Protein AF-A0A117M1R6-F1 (afdb_monomer)

Sequence (610 aa):
MVEQTERTNPVLSKPSQGGELSDGLPPEESPRLQETSPVTAKEYILSSIWELLVASNRKIAPEIVFQMLKEKLRIIVAIDQGTSTTKMHSMQADGTFSDYPWRRAKSEIVTIDERQARIMTPEQLRENIEWIQEMIKVISTEPESGLVFPVVVLLTSYQHSLAVQVVSEEEEISSFALLCDPTLNPVLSDQMIDELRERGLSEPVVELLTTGKRSWLTKLVTFFRHNDDFRSSLDIPQEAEFYFSTVPGYIASVLSGGELGIIPDSESALPGCSEEDLHILCEYFGFSQDCVTIDKEQDCNGLQVEMIGDLQAELLAIQDFLERRGKSETIVVSTDSVGKIFVTGLNGKPTLSMGGFKQKENIDAYYSTTRYGAGGTCMFLKPVLIAASDCLELDVNEGTNFYNLVDRLCNGWLKELKQENPLPSTDFYFAPMENGDYLLLDTEGNKHELMQLVDSLVQAADKEKLEALLMAIINGSAFSFREMIQAIHEAKNADSGSNGSFPNEVAFYGGLLPHSNEGRGLLGWIIASLPHGTSILQLPFDTAVQAALYNSSINEVAKNDGVYLIKPIPRKPGRLSDMYQVWKEYQKSLIEEGMLVQTTTGGVTFPKSS

Foldseek 3Di:
DDDDDDDDDDDDDDDDDDDDDDDDDFDDFDDDDDDPPDPAVVNQLVVQLVVVVVVDPDDDDVVVVVVSSLQQAEKEKEWEAEPFKIWIKIAGLLRDIDGDTIDTQDWDWFAFPNFTWIKQALVSLVVVLVVVVVVQCVVQARVPPRHGHFYAYEYEYDAQKKKKWKQDPVRDITIMIGDFDLRQADPDDPVNLVVLVVLPQDVLLSCCNVVSPRHVSRNVLSCLVRVVRVCVRNVHDPRIAIAMEHSSRVSLCVVQVHDTREYEPLSVPSPDDDLSNQLSSCVSSVHHSRNHDYDHDPPGPRYHYHYHYLVRLVLVLVQVVCVLVVNQAAWEAEQAFWGWTWHGDPPPDPLPLLPQWDDDPPGRIITHGFRLHNNNLLVLVVVLCVLCVVLLVHPPDPPPDSLQVLQVLLVVQVVCLVVPHDAQDLQWAKAQFRVSRIFIAGPVGDTDDSVVVSNVCSVVSPNSVSSSSSVNSLLNSLLLSQLLQQLVSCSSCVVVPDPRDGDLEHEYEAQQHVPHPVSCRSVLVSQQQAAFRRHYWYRQHHGSSSSNVSVPSPDCSNVPPPDRPGDRDPHGYPSCPVVSVVSVVVVVVCVVVQQWDQDSSSGIHGPPDD

Nearest PDB structures (foldseek):
  3g25-assembly1_A  TM=5.437E-01  e=1.229E-12  Staphylococcus aureus subsp. aureus COL
  5azi-assembly1_A  TM=5.448E-01  e=2.956E-12  Trypanosoma brucei gambiense
  3ezw-assembly1_E  TM=5.798E-01  e=1.533E-11  Escherichia coli K-12
  3ezw-assembly2_F  TM=5.507E-01  e=1.451E-11  Escherichia coli K-12
  3gg4-assembly2_B  TM=5.549E-01  e=3.917E-08  Yersinia pseudotuberculosis

Radius of gyration: 27.72 Å; Cα contacts (8 Å, |Δi|>4): 986; chains: 1; bounding box: 70×96×72 Å

Solvent-accessible surface area (backbone atoms only — not comparable to full-atom values): 34280 Å² total; per-residue (Å²): 131,88,88,79,87,87,86,88,84,85,86,90,81,86,87,82,85,89,76,82,88,72,85,78,76,78,84,81,80,80,81,83,77,83,82,73,84,68,79,50,68,67,58,54,50,52,47,55,51,46,52,52,58,67,72,42,93,56,91,74,57,69,67,57,56,49,50,53,46,49,57,64,49,23,32,40,37,30,30,36,48,45,94,53,35,36,40,41,37,37,34,40,58,72,47,54,73,46,85,53,82,64,45,75,47,66,70,49,78,48,70,46,90,94,37,68,42,42,29,23,51,44,65,52,40,48,56,51,50,53,49,51,55,51,49,51,50,57,72,32,32,42,87,90,80,66,48,73,44,51,50,36,37,38,44,25,42,60,77,36,21,33,22,42,36,36,40,38,97,84,70,56,73,48,39,31,31,45,47,79,46,89,72,55,50,43,87,76,50,73,67,58,53,50,53,40,46,75,72,62,44,42,66,56,47,52,50,42,45,72,68,59,54,92,35,32,65,27,38,51,56,33,44,55,76,37,44,68,42,51,28,70,68,66,77,47,64,90,84,41,46,62,24,39,16,30,48,63,34,44,53,45,20,72,71,27,72,56,70,79,12,31,33,43,53,75,69,43,75,52,78,69,60,47,67,66,42,50,36,50,52,24,53,74,59,73,44,62,54,85,24,49,43,75,45,84,74,76,85,42,86,81,40,50,57,46,73,45,49,37,72,57,22,36,52,51,31,54,49,53,54,27,55,77,67,75,40,34,80,40,44,32,38,32,32,45,46,36,38,36,39,36,50,41,71,58,83,94,53,84,68,89,76,54,49,76,56,45,69,54,89,98,48,83,41,40,32,34,81,35,52,63,11,53,39,33,49,45,63,63,48,48,62,52,54,60,75,34,17,77,63,69,72,48,84,74,58,95,82,59,49,68,45,44,52,55,20,50,54,38,48,48,56,60,47,36,66,70,69,79,46,82,75,77,58,73,58,29,51,34,45,68,22,60,91,71,55,71,46,40,26,41,83,87,64,53,80,57,57,70,65,66,50,49,53,52,34,50,77,67,58,40,44,68,59,52,53,10,47,54,50,16,50,55,47,23,39,30,46,51,51,48,41,29,56,37,40,49,46,39,60,74,30,62,88,72,73,65,79,83,64,69,62,63,44,40,32,41,32,40,31,33,47,86,72,26,94,77,26,52,20,58,58,51,49,34,46,17,41,34,59,66,80,47,42,68,43,55,54,85,36,43,43,43,43,47,16,38,53,61,61,66,55,86,55,68,40,70,73,64,89,40,80,68,83,65,66,70,72,95,69,64,40,32,74,36,37,68,62,44,48,56,52,50,55,52,53,49,48,38,37,77,73,57,64,33,35,80,44,79,59,38,46,35,36,70,60,79,84,129

pLDDT: mean 71.38, std 17.77, range [22.36, 95.0]

Structure (mmCIF, N/CA/C/O backbone):
data_AF-A0A117M1R6-F1
#
_entry.id   AF-A0A117M1R6-F1
#
loop_
_atom_site.group_PDB
_atom_site.id
_atom_site.type_symbol
_atom_site.label_atom_id
_atom_site.label_alt_id
_atom_site.label_comp_id
_atom_site.label_asym_id
_atom_site.label_entity_id
_atom_site.label_seq_id
_atom_site.pdbx_PDB_ins_code
_atom_site.Cartn_x
_atom_site.Cartn_y
_atom_site.Cartn_z
_atom_site.occupancy
_atom_site.B_iso_or_equiv
_atom_site.auth_seq_id
_atom_site.auth_comp_id
_atom_site.auth_asym_id
_atom_site.auth_atom_id
_atom_site.pdbx_PDB_model_num
ATOM 1 N N . MET A 1 1 ? 38.045 -58.366 16.556 1.00 34.59 1 MET A N 1
ATOM 2 C CA . MET A 1 1 ? 38.061 -57.192 17.450 1.00 34.59 1 MET A CA 1
ATOM 3 C C . MET A 1 1 ? 36.642 -56.639 17.411 1.00 34.59 1 MET A C 1
ATOM 5 O O . MET A 1 1 ? 36.227 -56.279 16.323 1.00 34.59 1 MET A O 1
ATOM 9 N N . VAL A 1 2 ? 35.776 -56.859 18.407 1.00 26.22 2 VAL A N 1
ATOM 10 C CA . VAL A 1 2 ? 35.912 -56.561 19.857 1.00 26.22 2 VAL A CA 1
ATOM 11 C C .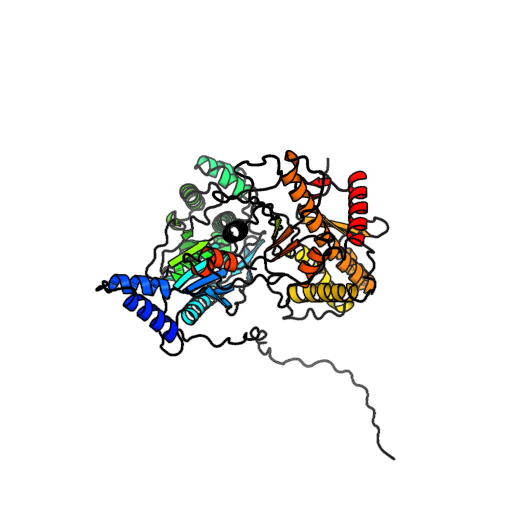 VAL A 1 2 ? 35.999 -55.049 20.057 1.00 26.22 2 VAL A C 1
ATOM 13 O O . VAL A 1 2 ? 36.955 -54.482 19.538 1.00 26.22 2 VAL A O 1
ATOM 16 N N . GLU A 1 3 ? 35.110 -54.339 20.760 1.00 25.03 3 GLU A N 1
ATOM 17 C CA . GLU A 1 3 ? 33.761 -54.569 21.359 1.00 25.03 3 GLU A CA 1
ATOM 18 C C . GLU A 1 3 ? 33.109 -53.148 21.479 1.00 25.03 3 GLU A C 1
ATOM 20 O O . GLU A 1 3 ? 33.806 -52.176 21.192 1.00 25.03 3 GLU A O 1
ATOM 25 N N . GLN A 1 4 ? 31.844 -52.848 21.818 1.00 24.56 4 GLN A N 1
ATOM 26 C CA . GLN A 1 4 ? 30.632 -53.524 22.343 1.00 24.56 4 GLN A CA 1
ATOM 27 C C . GLN A 1 4 ? 29.412 -52.656 21.858 1.00 24.56 4 GLN A C 1
ATOM 29 O O . GLN A 1 4 ? 29.597 -51.477 21.566 1.00 24.56 4 GLN A O 1
ATOM 34 N N . THR A 1 5 ? 28.224 -53.172 21.496 1.00 27.86 5 THR A N 1
ATOM 35 C CA . THR A 1 5 ? 26.963 -53.224 22.304 1.00 27.86 5 THR A CA 1
ATOM 36 C C . THR A 1 5 ? 26.838 -52.203 23.456 1.00 27.86 5 THR A C 1
ATOM 38 O O . THR A 1 5 ? 27.788 -51.985 24.182 1.00 27.86 5 THR A O 1
ATOM 41 N N . GLU A 1 6 ? 25.700 -51.536 23.683 1.00 24.89 6 GLU A N 1
ATOM 42 C CA . GLU A 1 6 ? 24.442 -52.146 24.158 1.00 24.89 6 GLU A CA 1
ATOM 43 C C . GLU A 1 6 ? 23.143 -51.445 23.697 1.00 24.89 6 GLU A C 1
ATOM 45 O O . GLU A 1 6 ? 23.137 -50.347 23.149 1.00 24.89 6 GLU A O 1
ATOM 50 N N . ARG A 1 7 ? 22.015 -52.136 23.926 1.00 27.94 7 ARG A N 1
ATOM 51 C CA . ARG A 1 7 ? 20.637 -51.663 23.719 1.00 27.94 7 ARG A CA 1
ATOM 52 C C . ARG A 1 7 ? 20.062 -51.128 25.032 1.00 27.94 7 ARG A C 1
ATOM 54 O O . ARG A 1 7 ? 20.207 -51.821 26.031 1.00 27.94 7 ARG A O 1
ATOM 61 N N . THR A 1 8 ? 19.190 -50.120 24.976 1.00 23.91 8 THR A N 1
ATOM 62 C CA . THR A 1 8 ? 17.991 -50.070 25.839 1.00 23.91 8 THR A CA 1
ATOM 63 C C . THR A 1 8 ? 16.848 -49.271 25.203 1.00 23.91 8 THR A C 1
ATOM 65 O O . THR A 1 8 ? 17.018 -48.174 24.694 1.00 23.91 8 THR A O 1
ATOM 68 N N . ASN A 1 9 ? 15.660 -49.863 25.282 1.00 26.77 9 ASN A N 1
ATOM 69 C CA . ASN A 1 9 ? 14.320 -49.274 25.207 1.00 26.77 9 ASN A CA 1
ATOM 70 C C . ASN A 1 9 ? 13.497 -50.069 26.248 1.00 26.77 9 ASN A C 1
ATOM 72 O O . ASN A 1 9 ? 13.870 -51.221 26.505 1.00 26.77 9 ASN A O 1
ATOM 76 N N . PRO A 1 10 ? 12.343 -49.601 26.759 1.00 40.50 10 PRO A N 1
ATOM 77 C CA . PRO A 1 10 ? 11.776 -48.242 26.809 1.00 40.50 10 PRO A CA 1
ATOM 78 C C . PRO A 1 10 ? 11.446 -47.826 28.273 1.00 40.50 10 PRO A C 1
ATOM 80 O O . PRO A 1 10 ? 11.640 -48.636 29.169 1.00 40.50 10 PRO A O 1
ATOM 83 N N . VAL A 1 11 ? 10.841 -46.652 28.525 1.00 22.36 11 VAL A N 1
ATOM 84 C CA . VAL A 1 11 ? 9.776 -46.451 29.554 1.00 22.36 11 VAL A CA 1
ATOM 85 C C . VAL A 1 11 ? 8.952 -45.197 29.209 1.00 22.36 11 VAL A C 1
ATOM 87 O O . VAL A 1 11 ? 9.498 -44.141 28.910 1.00 22.36 11 VAL A O 1
ATOM 90 N N . LEU A 1 12 ? 7.623 -45.318 29.299 1.00 26.94 12 LEU A N 1
ATOM 91 C CA . LEU A 1 12 ? 6.658 -44.213 29.317 1.00 26.94 12 LEU A CA 1
ATOM 92 C C . LEU A 1 12 ? 6.496 -43.661 30.743 1.00 26.94 12 LEU A C 1
ATOM 94 O O . LEU A 1 12 ? 6.098 -44.412 31.632 1.00 26.94 12 LEU A O 1
ATOM 98 N N . SER A 1 13 ? 6.665 -42.350 30.939 1.00 24.44 13 SER A N 1
ATOM 99 C CA . SER A 1 13 ? 6.119 -41.646 32.112 1.00 24.44 13 SER A CA 1
ATOM 100 C C . SER A 1 13 ? 5.901 -40.147 31.853 1.00 24.44 13 SER A C 1
ATOM 102 O O . SER A 1 13 ? 6.830 -39.348 31.932 1.00 24.44 13 SER A O 1
ATOM 104 N N . LYS A 1 14 ? 4.645 -39.762 31.591 1.00 23.73 14 LYS A N 1
ATOM 105 C CA . LYS A 1 14 ? 4.100 -38.431 31.935 1.00 23.73 14 LYS A CA 1
ATOM 106 C C . LYS A 1 14 ? 3.663 -38.447 33.418 1.00 23.73 14 LYS A C 1
ATOM 108 O O . LYS A 1 14 ? 3.398 -39.541 33.918 1.00 23.73 14 LYS A O 1
ATOM 113 N N . PRO A 1 15 ? 3.373 -37.301 34.063 1.00 32.75 15 PRO A N 1
ATOM 114 C CA . PRO A 1 15 ? 3.906 -35.946 33.872 1.00 32.75 15 PRO A CA 1
ATOM 115 C C . PRO A 1 15 ? 4.459 -35.352 35.193 1.00 32.75 15 PRO A C 1
ATOM 117 O O . PRO A 1 15 ? 4.119 -35.815 36.280 1.00 32.75 15 PRO A O 1
ATOM 120 N N . SER A 1 16 ? 5.205 -34.247 35.124 1.00 23.22 16 SER A N 1
ATOM 121 C CA . SER A 1 16 ? 5.417 -33.358 36.279 1.00 23.22 16 SER A CA 1
ATOM 122 C C . SER A 1 16 ? 5.255 -31.898 35.864 1.00 23.22 16 SER A C 1
ATOM 124 O O . SER A 1 16 ? 5.868 -31.453 34.898 1.00 23.22 16 SER A O 1
ATOM 126 N N . GLN A 1 17 ? 4.391 -31.182 36.583 1.00 25.25 17 GLN A N 1
ATOM 127 C CA . GLN A 1 17 ? 4.149 -29.745 36.432 1.00 25.25 17 GLN A CA 1
ATOM 128 C C . GLN A 1 17 ? 5.337 -28.919 36.949 1.00 25.25 17 GLN A C 1
ATOM 130 O O . GLN A 1 17 ? 6.113 -29.411 37.765 1.00 25.25 17 GLN A O 1
ATOM 135 N N . GLY A 1 18 ? 5.376 -27.635 36.579 1.00 27.98 18 GLY A N 1
ATOM 136 C CA . GLY A 1 18 ? 6.162 -26.616 37.280 1.00 27.98 18 GLY A CA 1
ATOM 137 C C . GLY A 1 18 ? 7.555 -26.386 36.700 1.00 27.98 18 GLY A C 1
ATOM 138 O O . GLY A 1 18 ? 8.536 -26.934 37.190 1.00 27.98 18 GLY A O 1
ATOM 139 N N . GLY A 1 19 ? 7.627 -25.527 35.687 1.00 22.47 19 GLY A N 1
ATOM 140 C CA . GLY A 1 19 ? 8.854 -24.923 35.173 1.00 22.47 19 GLY A CA 1
ATOM 141 C C . GLY A 1 19 ? 8.481 -23.568 34.584 1.00 22.47 19 GLY A C 1
ATOM 142 O O . GLY A 1 19 ? 7.539 -23.497 33.797 1.00 22.47 19 GLY A O 1
ATOM 143 N N . GLU A 1 20 ? 9.123 -22.507 35.060 1.00 24.73 20 GLU A N 1
ATOM 144 C CA . GLU A 1 20 ? 8.726 -21.120 34.806 1.00 24.73 20 GLU A CA 1
ATOM 145 C C . GLU A 1 20 ? 8.812 -20.743 33.320 1.00 24.73 20 GLU A C 1
ATOM 147 O O . GLU A 1 20 ? 9.686 -21.209 32.587 1.00 24.73 20 GLU A O 1
ATOM 152 N N . LEU A 1 21 ? 7.897 -19.869 32.892 1.00 24.58 21 LEU A N 1
ATOM 153 C CA . LEU A 1 21 ? 7.972 -19.179 31.607 1.00 24.58 21 LEU A CA 1
ATOM 154 C C . LEU A 1 21 ? 9.222 -18.290 31.616 1.00 24.58 21 LEU A C 1
ATOM 156 O O . LEU A 1 21 ? 9.218 -17.230 32.232 1.00 24.58 21 LEU A O 1
ATOM 160 N N . SER A 1 22 ? 10.294 -18.723 30.954 1.00 26.02 22 SER A N 1
ATOM 161 C CA . SER A 1 22 ? 11.406 -17.833 30.624 1.00 26.02 22 SER A CA 1
ATOM 162 C C . SER A 1 22 ? 11.013 -16.984 29.421 1.00 26.02 22 SER A C 1
ATOM 164 O O . SER A 1 22 ? 10.740 -17.548 28.358 1.00 26.02 22 SER A O 1
ATOM 166 N N . ASP A 1 23 ? 11.013 -15.661 29.581 1.00 26.50 23 ASP A N 1
ATOM 167 C CA . ASP A 1 23 ? 10.716 -14.707 28.512 1.00 26.50 23 ASP A CA 1
ATOM 168 C C . ASP A 1 23 ? 11.567 -14.982 27.264 1.00 26.50 23 ASP A C 1
ATOM 170 O O . ASP A 1 23 ? 12.789 -14.811 27.252 1.00 26.50 23 ASP A O 1
ATOM 174 N N . GLY A 1 24 ? 10.902 -15.434 26.200 1.00 23.11 24 GLY A N 1
ATOM 175 C CA . GLY A 1 24 ? 11.518 -15.635 24.898 1.00 23.11 24 GLY A CA 1
ATOM 176 C C . GLY A 1 24 ? 11.801 -14.287 24.248 1.00 23.11 24 GLY A C 1
ATOM 177 O O . GLY A 1 24 ? 10.885 -13.640 23.742 1.00 23.11 24 GLY A O 1
ATOM 178 N N . LEU A 1 25 ? 13.069 -13.872 24.249 1.00 24.19 25 LEU A N 1
ATOM 179 C CA . LEU A 1 25 ? 13.524 -12.724 23.467 1.00 24.19 25 LEU A CA 1
ATOM 180 C C . LEU A 1 25 ? 13.137 -12.918 21.985 1.00 24.19 25 LEU A C 1
ATOM 182 O O . LEU A 1 25 ? 13.377 -14.000 21.440 1.00 24.19 25 LEU A O 1
ATOM 186 N N . PRO A 1 26 ? 12.563 -11.902 21.310 1.00 27.72 26 PRO A N 1
ATOM 187 C CA . PRO A 1 26 ? 12.320 -11.972 19.873 1.00 27.72 26 PRO A CA 1
ATOM 188 C C . PRO A 1 26 ? 13.654 -12.050 19.101 1.00 27.72 26 PRO A C 1
ATOM 190 O O . PRO A 1 26 ? 14.679 -11.595 19.612 1.00 27.72 26 PRO A O 1
ATOM 193 N N . PRO A 1 27 ? 13.662 -12.620 17.881 1.00 31.84 27 PRO A N 1
ATOM 194 C CA . PRO A 1 27 ? 14.892 -12.867 17.129 1.00 31.84 27 PRO A CA 1
ATOM 195 C C . PRO A 1 27 ? 15.656 -11.580 16.782 1.00 31.84 27 PRO A C 1
ATOM 197 O O . PRO A 1 27 ? 15.056 -10.527 16.563 1.00 31.84 27 PRO A O 1
ATOM 200 N N . GLU A 1 28 ? 16.984 -11.707 16.724 1.00 34.94 28 GLU A N 1
ATOM 201 C CA . GLU A 1 28 ? 17.936 -10.605 16.545 1.00 34.94 28 GLU A CA 1
ATOM 202 C C . GLU A 1 28 ? 17.808 -9.847 15.208 1.00 34.94 28 GLU A C 1
ATOM 204 O O . GLU A 1 28 ? 17.216 -10.303 14.227 1.00 34.94 28 GLU A O 1
ATOM 209 N N . GLU A 1 29 ? 18.414 -8.659 15.213 1.00 34.72 29 GLU A N 1
ATOM 210 C CA . GLU A 1 29 ? 18.492 -7.672 14.137 1.00 34.72 29 GLU A CA 1
ATOM 211 C C . GLU A 1 29 ? 18.917 -8.247 12.770 1.00 34.72 29 GLU A C 1
ATOM 213 O O . GLU A 1 29 ? 19.701 -9.191 12.660 1.00 34.72 29 GLU A O 1
ATOM 218 N N . SER A 1 30 ? 18.454 -7.605 11.691 1.00 33.47 30 SER A N 1
ATOM 219 C CA . SER A 1 30 ? 18.924 -7.907 10.331 1.00 33.47 30 SER A CA 1
ATOM 220 C C . SER A 1 30 ? 20.437 -7.630 10.199 1.00 33.47 30 SER A C 1
ATOM 222 O O . SER A 1 30 ? 20.926 -6.678 10.814 1.00 33.47 30 SER A O 1
ATOM 224 N N . PRO A 1 31 ? 21.208 -8.395 9.397 1.00 29.62 31 PRO A N 1
ATOM 225 C CA . PRO A 1 31 ? 22.663 -8.264 9.369 1.00 29.62 31 PRO A CA 1
ATOM 226 C C . PRO A 1 31 ? 23.108 -6.878 8.893 1.00 29.62 31 PRO A C 1
ATOM 228 O O . PRO A 1 31 ? 22.664 -6.404 7.845 1.00 29.62 31 PRO A O 1
ATOM 231 N N . ARG A 1 32 ? 24.047 -6.260 9.622 1.00 29.98 32 ARG A N 1
ATOM 232 C CA . ARG A 1 32 ? 24.667 -4.984 9.231 1.00 29.98 32 ARG A CA 1
ATOM 233 C C . ARG A 1 32 ? 25.278 -5.086 7.829 1.00 29.98 32 ARG A C 1
ATOM 235 O O . ARG A 1 32 ? 26.110 -5.958 7.571 1.00 29.98 32 ARG A O 1
ATOM 242 N N . LEU A 1 33 ? 24.886 -4.175 6.939 1.00 31.69 33 LEU A N 1
ATOM 243 C CA . LEU A 1 33 ? 25.504 -4.026 5.622 1.00 31.69 33 LEU A CA 1
ATOM 244 C C . LEU A 1 33 ? 26.927 -3.461 5.744 1.00 31.69 33 LEU A C 1
ATOM 246 O O . LEU A 1 33 ? 27.265 -2.769 6.701 1.00 31.69 33 LEU A O 1
ATOM 250 N N . GLN A 1 34 ? 27.778 -3.811 4.779 1.00 30.34 34 GLN A N 1
ATOM 251 C CA . GLN A 1 34 ? 29.203 -3.479 4.800 1.00 30.34 34 GLN A CA 1
ATOM 252 C C . GLN A 1 34 ? 29.446 -1.976 4.635 1.00 30.34 34 GLN A C 1
ATOM 254 O O . GLN A 1 34 ? 28.975 -1.370 3.675 1.00 30.34 34 GLN A O 1
ATOM 259 N N . GLU A 1 35 ? 30.267 -1.411 5.519 1.00 28.72 35 GLU A N 1
ATOM 260 C CA . GLU A 1 35 ? 30.780 -0.046 5.403 1.00 28.72 35 GLU A CA 1
ATOM 261 C C . GLU A 1 35 ? 31.613 0.116 4.120 1.00 28.72 35 GLU A C 1
ATOM 263 O O . GLU A 1 35 ? 32.751 -0.351 4.017 1.00 28.72 35 GLU A O 1
ATOM 268 N N . THR A 1 36 ? 31.082 0.839 3.135 1.00 33.12 36 THR A N 1
ATOM 269 C CA . THR A 1 36 ? 31.932 1.517 2.154 1.00 33.12 36 THR A CA 1
ATOM 270 C C . THR A 1 36 ? 32.556 2.720 2.847 1.00 33.12 36 THR A C 1
ATOM 272 O O . THR A 1 36 ? 31.844 3.679 3.132 1.00 33.12 36 THR A O 1
ATOM 275 N N . SER A 1 37 ? 33.863 2.654 3.129 1.00 30.12 37 SER A N 1
ATOM 276 C CA . SER A 1 37 ? 34.622 3.699 3.834 1.00 30.12 37 SER A CA 1
ATOM 277 C C . SER A 1 37 ? 34.276 5.099 3.301 1.00 30.12 37 SER A C 1
ATOM 279 O O . SER A 1 37 ? 34.658 5.411 2.168 1.00 30.12 37 SER A O 1
ATOM 281 N N . PRO A 1 38 ? 33.565 5.941 4.072 1.00 38.50 38 PRO A N 1
ATOM 282 C CA . PRO A 1 38 ? 33.152 7.248 3.593 1.00 38.50 38 PRO A CA 1
ATOM 283 C C . PRO A 1 38 ? 34.344 8.210 3.596 1.00 38.50 38 PRO A C 1
ATOM 285 O O . PRO A 1 38 ? 35.268 8.082 4.402 1.00 38.50 38 PRO A O 1
ATOM 288 N N . VAL A 1 39 ? 34.290 9.223 2.728 1.00 43.59 39 VAL A N 1
ATOM 289 C CA . VAL A 1 39 ? 34.967 10.495 3.018 1.00 43.59 39 VAL A CA 1
ATOM 290 C C . VAL A 1 39 ? 34.354 10.998 4.320 1.00 43.59 39 VAL A C 1
ATOM 292 O O . VAL A 1 39 ? 33.128 11.055 4.422 1.00 43.59 39 VAL A O 1
ATOM 295 N N . THR A 1 40 ? 35.161 11.303 5.336 1.00 51.06 40 THR A N 1
ATOM 296 C CA . THR A 1 40 ? 34.588 11.661 6.642 1.00 51.06 40 THR A CA 1
ATOM 297 C C . THR A 1 40 ? 33.718 12.909 6.495 1.00 51.06 40 THR A C 1
ATOM 299 O O . THR A 1 40 ? 34.060 13.819 5.736 1.00 51.06 40 THR A O 1
ATOM 302 N N . ALA A 1 41 ? 32.602 13.001 7.228 1.00 47.22 41 ALA A N 1
ATOM 303 C CA . ALA A 1 41 ? 31.712 14.164 7.124 1.00 47.22 41 ALA A CA 1
ATOM 304 C C . ALA A 1 41 ? 32.481 15.483 7.354 1.00 47.22 41 ALA A C 1
ATOM 306 O O . ALA A 1 41 ? 32.246 16.485 6.688 1.00 47.22 41 ALA A O 1
ATOM 307 N N . LYS A 1 42 ? 33.503 15.441 8.215 1.00 46.19 42 LYS A N 1
ATOM 308 C CA . LYS A 1 42 ? 34.497 16.498 8.435 1.00 46.19 42 LYS A CA 1
ATOM 309 C C . LYS A 1 42 ? 35.253 16.925 7.169 1.00 46.19 42 LYS A C 1
ATOM 311 O O . LYS A 1 42 ? 35.416 18.122 6.949 1.00 46.19 42 LYS A O 1
ATOM 316 N N . GLU A 1 43 ? 35.714 15.990 6.344 1.00 49.69 43 GLU A N 1
ATOM 317 C CA . GLU A 1 43 ? 36.372 16.281 5.063 1.00 49.69 43 GLU A CA 1
ATOM 318 C C . GLU A 1 43 ? 35.389 16.860 4.037 1.00 49.69 43 GLU A C 1
ATOM 320 O O . GLU A 1 43 ? 35.761 17.797 3.334 1.00 49.69 43 GLU A O 1
ATOM 325 N N . TYR A 1 44 ? 34.135 16.392 4.009 1.00 54.41 44 TYR A N 1
ATOM 326 C CA . TYR A 1 44 ? 33.077 16.947 3.148 1.00 54.41 44 TYR A CA 1
ATOM 327 C C . TYR A 1 44 ? 3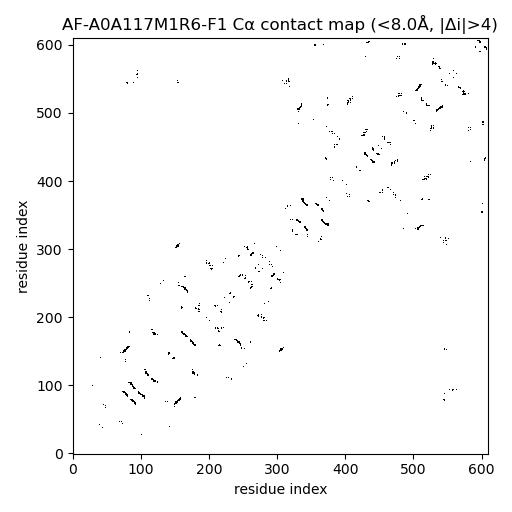2.642 18.368 3.564 1.00 54.41 44 TYR A C 1
ATOM 329 O O . TYR A 1 44 ? 32.451 19.250 2.722 1.00 54.41 44 TYR A O 1
ATOM 337 N N . ILE A 1 45 ? 32.541 18.632 4.872 1.00 54.91 45 ILE A N 1
ATOM 338 C CA . ILE A 1 45 ? 32.314 19.974 5.430 1.00 54.91 45 ILE A CA 1
ATOM 339 C C . ILE A 1 45 ? 33.475 20.897 5.049 1.00 54.91 45 ILE A C 1
ATOM 341 O O . ILE A 1 45 ? 33.256 21.999 4.546 1.00 54.91 45 ILE A O 1
ATOM 345 N N . LEU A 1 46 ? 34.718 20.457 5.271 1.00 53.56 46 LEU A N 1
ATOM 346 C CA . LEU A 1 46 ? 35.907 21.263 4.997 1.00 53.56 46 LEU A CA 1
ATOM 347 C C . LEU A 1 46 ? 36.092 21.533 3.500 1.00 53.56 46 LEU A C 1
ATOM 349 O O . LEU A 1 46 ? 36.435 22.662 3.152 1.00 53.56 46 LEU A O 1
ATOM 353 N N . SER A 1 47 ? 35.822 20.566 2.617 1.00 57.94 47 SER A N 1
ATOM 354 C CA . SER A 1 47 ? 35.843 20.790 1.168 1.00 57.94 47 SER A CA 1
ATOM 355 C C . SER A 1 47 ? 34.717 21.728 0.727 1.00 57.94 47 SER A C 1
ATOM 357 O O . SER A 1 47 ? 34.994 22.678 0.002 1.00 57.94 47 SER A O 1
ATOM 359 N N . SER A 1 48 ? 33.493 21.569 1.239 1.00 56.50 48 SER A N 1
ATOM 360 C CA . SER A 1 48 ? 32.368 22.468 0.935 1.00 56.50 48 SER A CA 1
ATOM 361 C C . SER A 1 48 ? 32.617 23.913 1.384 1.00 56.50 48 SER A C 1
ATOM 363 O O . SER A 1 48 ? 32.333 24.849 0.633 1.00 56.50 48 SER A O 1
ATOM 365 N N . ILE A 1 49 ? 33.186 24.113 2.580 1.00 59.12 49 ILE A N 1
ATOM 366 C CA . ILE A 1 49 ? 33.624 25.432 3.070 1.00 59.12 49 ILE A CA 1
ATOM 367 C C . ILE A 1 49 ? 34.752 25.981 2.186 1.00 59.12 49 ILE A C 1
ATOM 369 O O . ILE A 1 49 ? 34.739 27.158 1.827 1.00 59.12 49 ILE A O 1
ATOM 373 N N . TRP A 1 50 ? 35.727 25.146 1.821 1.00 56.44 50 TRP A N 1
ATOM 374 C CA . TRP A 1 50 ? 36.866 25.550 0.999 1.00 56.44 50 TRP A CA 1
ATOM 375 C C . TRP A 1 50 ? 36.449 25.962 -0.417 1.00 56.44 50 TRP A C 1
ATOM 377 O O . TRP A 1 50 ? 36.862 27.021 -0.883 1.00 56.44 50 TRP A O 1
ATOM 387 N N . GLU A 1 51 ? 35.580 25.195 -1.075 1.00 61.53 51 GLU A N 1
ATOM 388 C CA . GLU A 1 51 ? 34.985 25.537 -2.372 1.00 61.53 51 GLU A CA 1
ATOM 389 C C . GLU A 1 51 ? 34.254 26.880 -2.329 1.00 61.53 51 GLU A C 1
ATOM 391 O O . GLU A 1 51 ? 34.457 27.712 -3.212 1.00 61.53 51 GLU A O 1
ATOM 396 N N . LEU A 1 52 ? 33.454 27.122 -1.283 1.00 57.91 52 LEU A N 1
ATOM 397 C CA . LEU A 1 52 ? 32.753 28.392 -1.087 1.00 57.91 52 LEU A CA 1
ATOM 398 C C . LEU A 1 52 ? 33.731 29.565 -0.949 1.00 57.91 52 LEU A C 1
ATOM 400 O O . LEU A 1 52 ? 33.583 30.572 -1.644 1.00 57.91 52 LEU A O 1
ATOM 404 N N . LEU A 1 53 ? 34.760 29.416 -0.110 1.00 55.38 53 LEU A N 1
ATOM 405 C CA . LEU A 1 53 ? 35.790 30.438 0.101 1.00 55.38 53 LEU A CA 1
ATOM 406 C C . LEU A 1 53 ? 36.632 30.699 -1.160 1.00 55.38 53 LEU A C 1
ATOM 408 O O . LEU A 1 53 ? 36.995 31.848 -1.416 1.00 55.38 53 LEU A O 1
ATOM 412 N N . VAL A 1 54 ? 36.923 29.667 -1.961 1.00 56.31 54 VAL A N 1
ATOM 413 C CA . VAL A 1 54 ? 37.665 29.783 -3.230 1.00 56.31 54 VAL A CA 1
ATOM 414 C C . VAL A 1 54 ? 36.805 30.400 -4.338 1.00 56.31 54 VAL A C 1
ATOM 416 O O . VAL A 1 54 ? 37.305 31.220 -5.110 1.00 56.31 54 VAL A O 1
ATOM 419 N N . ALA A 1 55 ? 35.514 30.063 -4.414 1.00 55.38 55 ALA A N 1
ATOM 420 C CA . ALA A 1 55 ? 34.586 30.658 -5.376 1.00 55.38 55 ALA A CA 1
ATOM 421 C C . ALA A 1 55 ? 34.323 32.147 -5.078 1.00 55.38 55 ALA A C 1
ATOM 423 O O . ALA A 1 55 ? 34.152 32.957 -5.997 1.00 55.38 55 ALA A O 1
ATOM 424 N N . SER A 1 56 ? 34.329 32.544 -3.802 1.00 49.41 56 SER A N 1
ATOM 425 C CA . SER A 1 56 ? 34.071 33.922 -3.394 1.00 49.41 56 SER A CA 1
ATOM 426 C C . SER A 1 56 ? 35.330 34.792 -3.339 1.00 49.41 56 SER A C 1
ATOM 428 O O . SER A 1 56 ? 35.938 34.993 -2.291 1.00 49.41 56 SER A O 1
ATOM 430 N N . ASN A 1 57 ? 35.637 35.476 -4.442 1.00 49.34 57 ASN A N 1
ATOM 431 C CA . ASN A 1 57 ? 36.618 36.578 -4.473 1.00 49.34 57 ASN A CA 1
ATOM 432 C C . ASN A 1 57 ? 36.163 37.854 -3.701 1.00 49.34 57 ASN A C 1
ATOM 434 O O . ASN A 1 57 ? 36.583 38.972 -4.012 1.00 49.34 57 ASN A O 1
ATOM 438 N N . ARG A 1 58 ? 35.255 37.728 -2.720 1.00 53.41 58 ARG A N 1
ATOM 439 C CA . ARG A 1 58 ? 34.672 38.815 -1.912 1.00 53.41 58 ARG A CA 1
ATOM 440 C C . ARG A 1 58 ? 34.307 38.318 -0.512 1.00 53.41 58 ARG A C 1
ATOM 442 O O . ARG A 1 58 ? 34.046 37.140 -0.320 1.00 53.41 58 ARG A O 1
ATOM 449 N N . LYS A 1 59 ? 34.206 39.248 0.445 1.00 57.25 59 LYS A N 1
ATOM 450 C CA . LYS A 1 59 ? 33.611 38.988 1.765 1.00 57.25 59 LYS A CA 1
ATOM 451 C C . LYS A 1 59 ? 32.139 38.579 1.600 1.00 57.25 59 LYS A C 1
ATOM 453 O O . LYS A 1 59 ? 31.308 39.453 1.357 1.00 57.25 59 LYS A O 1
ATOM 458 N N . ILE A 1 60 ? 31.828 37.289 1.729 1.00 60.78 60 ILE A N 1
ATOM 459 C CA . ILE A 1 60 ? 30.449 36.831 1.949 1.00 60.78 60 ILE A CA 1
ATOM 460 C C . ILE A 1 60 ? 30.046 37.210 3.386 1.00 60.78 60 ILE A C 1
ATOM 462 O O . ILE A 1 60 ? 30.880 37.188 4.293 1.00 60.78 60 ILE A O 1
ATOM 466 N N . ALA A 1 61 ? 28.782 37.580 3.591 1.00 60.44 61 ALA A N 1
ATOM 467 C CA . ALA A 1 61 ? 28.204 37.740 4.922 1.00 60.44 61 ALA A CA 1
ATOM 468 C C . ALA A 1 61 ? 28.118 36.366 5.636 1.00 60.44 61 ALA A C 1
ATOM 470 O O . ALA A 1 61 ? 27.695 35.398 4.992 1.00 60.44 61 ALA A O 1
ATOM 471 N N . PRO A 1 62 ? 28.511 36.233 6.920 1.00 56.34 62 PRO A N 1
ATOM 472 C CA . PRO A 1 62 ? 28.485 34.953 7.639 1.00 56.34 62 PRO A CA 1
ATOM 473 C C . PRO A 1 62 ? 27.140 34.221 7.575 1.00 56.34 62 PRO A C 1
ATOM 475 O O . PRO A 1 62 ? 27.112 32.997 7.519 1.00 56.34 62 PRO A O 1
ATOM 478 N N . GLU A 1 63 ? 26.039 34.965 7.517 1.00 52.03 63 GLU A N 1
ATOM 479 C CA . GLU A 1 63 ? 24.664 34.472 7.468 1.00 52.03 63 GLU A CA 1
ATOM 480 C C . GLU A 1 63 ? 24.376 33.704 6.167 1.00 52.03 63 GLU A C 1
ATOM 482 O O . GLU A 1 63 ? 23.739 32.655 6.199 1.00 52.03 63 GLU A O 1
ATOM 487 N N . ILE A 1 64 ? 24.918 34.171 5.034 1.00 59.19 64 ILE A N 1
ATOM 488 C CA . ILE A 1 64 ? 24.801 33.488 3.734 1.00 59.19 64 ILE A CA 1
ATOM 489 C C . ILE A 1 64 ? 25.645 32.211 3.743 1.00 59.19 64 ILE A C 1
ATOM 491 O O . ILE A 1 64 ? 25.180 31.165 3.303 1.00 59.19 64 ILE A O 1
ATOM 495 N N . VAL A 1 65 ? 26.868 32.263 4.288 1.00 58.28 65 VAL A N 1
ATOM 496 C CA . VAL A 1 65 ? 27.705 31.058 4.441 1.00 58.28 65 VAL A CA 1
ATOM 497 C C . VAL A 1 65 ? 27.002 30.036 5.339 1.00 58.28 65 VAL A C 1
ATOM 499 O O . VAL A 1 65 ? 26.999 28.851 5.026 1.00 58.28 65 VAL A O 1
ATOM 502 N N . PHE A 1 66 ? 26.357 30.487 6.416 1.00 60.25 66 PHE A N 1
ATOM 503 C CA . PHE A 1 66 ? 25.612 29.625 7.327 1.00 60.25 66 PHE A CA 1
ATOM 504 C C . PHE A 1 66 ? 24.366 29.010 6.671 1.00 60.25 66 PHE A C 1
ATOM 506 O O . PHE A 1 66 ? 24.151 27.812 6.830 1.00 60.25 66 PHE A O 1
ATOM 513 N N . GLN A 1 67 ? 23.594 29.765 5.878 1.00 61.59 67 GLN A N 1
ATOM 514 C CA . GLN A 1 67 ? 22.496 29.207 5.073 1.00 61.59 67 GLN A CA 1
ATOM 515 C C . GLN A 1 67 ? 22.997 28.170 4.059 1.00 61.59 67 GLN A C 1
ATOM 517 O O . GLN A 1 67 ? 22.491 27.052 4.036 1.00 61.59 67 GLN A O 1
ATOM 522 N N . MET A 1 68 ? 24.041 28.488 3.287 1.00 62.53 68 MET A N 1
ATOM 523 C CA . MET A 1 68 ? 24.592 27.560 2.291 1.00 62.53 68 MET A CA 1
ATOM 524 C C . MET A 1 68 ? 25.178 26.293 2.927 1.00 62.53 68 MET A C 1
ATOM 526 O O . MET A 1 68 ? 25.076 25.218 2.343 1.00 62.53 68 MET A O 1
ATOM 530 N N . LEU A 1 69 ? 25.762 26.384 4.128 1.00 64.06 69 LEU A N 1
ATOM 531 C CA . LEU A 1 69 ? 26.179 25.208 4.896 1.00 64.06 69 LEU A CA 1
ATOM 532 C C . LEU A 1 69 ? 24.982 24.443 5.468 1.00 64.06 69 LEU A C 1
ATOM 534 O O . LEU A 1 69 ? 25.002 23.217 5.436 1.00 64.06 69 LEU A O 1
ATOM 538 N N . LYS A 1 70 ? 23.924 25.125 5.927 1.00 64.19 70 LYS A N 1
ATOM 539 C CA . LYS A 1 70 ? 22.681 24.474 6.371 1.00 64.19 70 LYS A CA 1
ATOM 540 C C . LYS A 1 70 ? 22.043 23.663 5.237 1.00 64.19 70 LYS A C 1
ATOM 542 O O . LYS A 1 70 ? 21.537 22.578 5.490 1.00 64.19 70 LYS A O 1
ATOM 547 N N . GLU A 1 71 ? 22.108 24.153 4.000 1.00 65.06 71 GLU A N 1
ATOM 548 C CA . GLU A 1 71 ? 21.636 23.447 2.801 1.00 65.06 71 GLU A CA 1
ATOM 549 C C . GLU A 1 71 ? 22.588 22.323 2.358 1.00 65.06 71 GLU A C 1
ATOM 551 O O . GLU A 1 71 ? 22.137 21.202 2.121 1.00 65.06 71 GLU A O 1
ATOM 556 N N . LYS A 1 72 ? 23.904 22.582 2.277 1.00 65.44 72 LYS A N 1
ATOM 557 C CA . LYS A 1 72 ? 24.915 21.587 1.857 1.00 65.44 72 LYS A CA 1
ATOM 558 C C . LYS A 1 72 ? 25.166 20.467 2.872 1.00 65.44 72 LYS A C 1
ATOM 560 O O . LYS A 1 72 ? 25.752 19.459 2.493 1.00 65.44 72 LYS A O 1
ATOM 565 N N . LEU A 1 73 ? 24.777 20.639 4.134 1.00 68.75 73 LEU A N 1
ATOM 566 C CA . LEU A 1 73 ? 24.929 19.644 5.205 1.00 68.75 73 LEU A CA 1
ATOM 567 C C . LEU A 1 73 ? 23.578 19.095 5.685 1.00 68.75 73 LEU A C 1
ATOM 569 O O . LEU A 1 73 ? 23.505 18.464 6.737 1.00 68.75 73 LEU A O 1
ATOM 573 N N . ARG A 1 74 ? 22.505 19.363 4.932 1.00 73.12 74 ARG A N 1
ATOM 574 C CA . ARG A 1 74 ? 21.154 18.896 5.234 1.00 73.12 74 ARG A CA 1
ATOM 575 C C . ARG A 1 74 ? 21.066 17.385 5.068 1.00 73.12 74 ARG A C 1
ATOM 577 O O . ARG A 1 74 ? 21.437 16.858 4.019 1.00 73.12 74 ARG A O 1
ATOM 584 N N . ILE A 1 75 ? 20.519 16.711 6.073 1.00 76.06 75 ILE A N 1
ATOM 585 C CA . ILE A 1 75 ? 20.100 15.314 5.965 1.00 76.06 75 ILE A CA 1
ATOM 586 C C . ILE A 1 75 ? 18.583 15.298 5.811 1.00 76.06 75 ILE A C 1
ATOM 588 O O . ILE A 1 75 ? 17.869 15.980 6.545 1.00 76.06 75 ILE A O 1
ATOM 592 N N . ILE A 1 76 ? 18.084 14.530 4.850 1.00 77.62 76 ILE A N 1
ATOM 593 C CA . ILE A 1 76 ? 16.659 14.243 4.722 1.00 77.62 76 ILE A CA 1
ATOM 594 C C . ILE A 1 76 ? 16.431 12.859 5.328 1.00 77.62 76 ILE A C 1
ATOM 596 O O . ILE A 1 76 ? 17.020 11.883 4.868 1.00 77.62 76 ILE A O 1
ATOM 600 N N . VAL A 1 77 ? 15.616 12.775 6.375 1.00 81.88 77 VAL A N 1
ATOM 601 C CA . VAL A 1 77 ? 15.220 11.524 7.032 1.00 81.88 77 VAL A CA 1
ATOM 602 C C . VAL A 1 77 ? 13.789 11.228 6.633 1.00 81.88 77 VAL A C 1
ATOM 604 O O . VAL A 1 77 ? 12.898 12.010 6.928 1.00 81.88 77 VAL A O 1
ATOM 607 N N . ALA A 1 78 ? 13.544 10.111 5.968 1.00 79.94 78 ALA A N 1
ATOM 608 C CA . ALA A 1 78 ? 12.206 9.728 5.558 1.00 79.94 78 ALA A CA 1
ATOM 609 C C . ALA A 1 78 ? 11.723 8.496 6.323 1.00 79.94 78 ALA A C 1
ATOM 611 O O . ALA A 1 78 ? 12.468 7.532 6.521 1.00 79.94 78 ALA A O 1
ATOM 612 N N . ILE A 1 79 ? 10.469 8.554 6.760 1.00 81.88 79 ILE A N 1
ATOM 613 C CA . ILE A 1 79 ? 9.854 7.601 7.681 1.00 81.88 79 ILE A CA 1
ATOM 614 C C . ILE A 1 79 ? 8.625 6.988 7.003 1.00 81.88 79 ILE A C 1
ATOM 616 O O . ILE A 1 79 ? 7.796 7.705 6.442 1.00 81.88 79 ILE A O 1
ATOM 620 N N . ASP A 1 80 ? 8.530 5.660 7.048 1.00 77.75 80 ASP A N 1
ATOM 621 C CA . ASP A 1 80 ? 7.365 4.862 6.642 1.00 77.75 80 ASP A CA 1
ATOM 622 C C . ASP A 1 80 ? 6.663 4.392 7.916 1.00 77.75 80 ASP A C 1
ATOM 624 O O . ASP A 1 80 ? 7.182 3.507 8.607 1.00 77.75 80 ASP A O 1
ATOM 628 N N . GLN A 1 81 ? 5.508 4.973 8.250 1.00 76.31 81 GLN A N 1
ATOM 629 C CA . GLN A 1 81 ? 4.656 4.442 9.315 1.00 76.31 81 GLN A CA 1
ATOM 630 C C . GLN A 1 81 ? 3.621 3.461 8.740 1.00 76.31 81 GLN A C 1
ATOM 632 O O . GLN A 1 81 ? 2.457 3.789 8.492 1.00 76.31 81 GLN A O 1
ATOM 637 N N . GLY A 1 82 ? 4.054 2.214 8.563 1.00 68.88 82 GLY A N 1
ATOM 638 C CA . GLY A 1 82 ? 3.198 1.097 8.178 1.00 68.88 82 GLY A CA 1
ATOM 639 C C . GLY A 1 82 ? 2.405 0.504 9.352 1.00 68.88 82 GLY A C 1
ATOM 640 O O . GLY A 1 82 ? 2.704 0.725 10.525 1.00 68.88 82 GLY A O 1
ATOM 641 N N . THR A 1 83 ? 1.408 -0.331 9.034 1.00 63.31 83 THR A N 1
ATOM 642 C CA . THR A 1 83 ? 0.510 -0.976 10.023 1.00 63.31 83 THR A CA 1
ATOM 643 C C . THR A 1 83 ? 1.162 -2.062 10.885 1.00 63.31 83 THR A C 1
ATOM 645 O O . THR A 1 83 ? 0.573 -2.496 11.872 1.00 63.31 83 THR A O 1
ATOM 648 N N . SER A 1 84 ? 2.342 -2.548 10.495 1.00 64.38 84 SER A N 1
ATOM 649 C CA . SER A 1 84 ? 3.079 -3.625 11.176 1.00 64.38 84 SER A CA 1
ATOM 650 C C . SER A 1 84 ? 4.567 -3.325 11.361 1.00 64.38 84 SER A C 1
ATOM 652 O O . SER A 1 84 ? 5.247 -4.022 12.117 1.00 64.38 84 SER A O 1
ATOM 654 N N . THR A 1 85 ? 5.086 -2.294 10.693 1.00 70.38 85 THR A N 1
ATOM 655 C CA . THR A 1 85 ? 6.491 -1.888 10.746 1.00 70.38 85 THR A CA 1
ATOM 656 C C . THR A 1 85 ? 6.629 -0.389 10.546 1.00 70.38 85 THR A C 1
ATOM 658 O O . THR A 1 85 ? 6.045 0.145 9.605 1.00 70.38 85 THR A O 1
ATOM 661 N N . THR A 1 86 ? 7.482 0.233 11.349 1.00 77.88 86 THR A N 1
ATOM 662 C CA . THR A 1 86 ? 8.015 1.576 11.125 1.00 77.88 86 THR A CA 1
ATOM 663 C C . THR A 1 86 ? 9.383 1.430 10.459 1.00 77.88 86 THR A C 1
ATOM 665 O O . THR A 1 86 ? 10.248 0.730 10.996 1.00 77.88 86 THR A O 1
ATOM 668 N N . LYS A 1 87 ? 9.598 2.035 9.287 1.00 77.44 87 LYS A N 1
ATOM 669 C CA . LYS A 1 87 ? 10.899 2.015 8.586 1.00 77.44 87 LYS A CA 1
ATOM 670 C C . LYS A 1 87 ? 11.471 3.424 8.516 1.00 77.44 87 LYS A C 1
ATOM 672 O O . LYS A 1 87 ? 10.717 4.394 8.477 1.00 77.44 87 LYS A O 1
ATOM 677 N N . MET A 1 88 ? 12.795 3.531 8.481 1.00 79.81 88 MET A N 1
ATOM 678 C CA . MET A 1 88 ? 13.483 4.810 8.363 1.00 79.81 88 MET A CA 1
ATOM 679 C C . MET A 1 88 ? 14.634 4.705 7.367 1.00 79.81 88 MET A C 1
ATOM 681 O O . MET A 1 88 ? 15.401 3.742 7.370 1.00 79.81 88 MET A O 1
ATOM 685 N N . HIS A 1 89 ? 14.741 5.717 6.519 1.00 78.56 89 HIS A N 1
ATOM 686 C CA . HIS A 1 89 ? 15.770 5.859 5.500 1.00 78.56 89 HIS A CA 1
ATOM 687 C C . HIS A 1 89 ? 16.331 7.281 5.590 1.00 78.56 89 HIS A C 1
ATOM 689 O O . HIS A 1 89 ? 15.599 8.204 5.950 1.00 78.56 89 HIS A O 1
ATOM 695 N N . SER A 1 90 ? 17.602 7.494 5.258 1.00 79.12 90 SER A N 1
ATOM 696 C CA . SER A 1 90 ? 18.149 8.850 5.135 1.00 79.12 90 SER A CA 1
ATOM 697 C C . SER A 1 90 ? 18.841 9.072 3.799 1.00 79.12 90 SER A C 1
ATOM 699 O O . SER A 1 90 ? 19.337 8.139 3.168 1.00 79.12 90 SER A O 1
ATOM 701 N N . MET A 1 91 ? 18.851 10.329 3.369 1.00 72.25 91 MET A N 1
ATOM 702 C CA . MET A 1 91 ? 19.598 10.812 2.220 1.00 72.25 91 MET A CA 1
ATOM 703 C C . MET A 1 91 ? 20.387 12.053 2.637 1.00 72.25 91 MET A C 1
ATOM 705 O O . MET A 1 91 ? 19.822 13.037 3.122 1.00 72.25 91 MET A O 1
ATOM 709 N N . GLN A 1 92 ? 21.700 12.003 2.454 1.00 70.75 92 GLN A N 1
ATOM 710 C CA . GLN A 1 92 ? 22.589 13.144 2.655 1.00 70.75 92 GLN A CA 1
ATOM 711 C C . GLN A 1 92 ? 22.539 14.095 1.446 1.00 70.75 92 GLN A C 1
ATOM 713 O O . GLN A 1 92 ? 22.069 13.739 0.364 1.00 70.75 92 GLN A O 1
ATOM 718 N N . ALA A 1 93 ? 23.035 15.322 1.611 1.00 63.19 93 ALA A N 1
ATOM 719 C CA . ALA A 1 93 ? 23.031 16.348 0.562 1.00 63.19 93 ALA A CA 1
ATOM 720 C C . ALA A 1 93 ? 23.841 15.988 -0.706 1.00 63.19 93 ALA A C 1
ATOM 722 O O . ALA A 1 93 ? 23.641 16.603 -1.754 1.00 63.19 93 ALA A O 1
ATOM 723 N N . ASP A 1 94 ? 24.740 15.004 -0.625 1.00 58.03 94 ASP A N 1
ATOM 724 C CA . ASP A 1 94 ? 25.490 14.424 -1.749 1.00 58.03 94 ASP A CA 1
ATOM 725 C C . ASP A 1 94 ? 24.724 13.298 -2.483 1.00 58.03 94 ASP A C 1
ATOM 727 O O . ASP A 1 94 ? 25.231 12.727 -3.448 1.00 58.03 94 ASP A O 1
ATOM 731 N N . GLY A 1 95 ? 23.504 12.971 -2.042 1.00 58.12 95 GLY A N 1
ATOM 732 C CA . GLY A 1 95 ? 22.704 11.860 -2.559 1.00 58.12 95 GLY A CA 1
ATOM 733 C C . GLY A 1 95 ? 23.067 10.490 -1.974 1.00 58.12 95 GLY A C 1
ATOM 734 O O . GLY A 1 95 ? 22.494 9.491 -2.407 1.00 58.12 95 GLY A O 1
ATOM 735 N N . THR A 1 96 ? 23.981 10.409 -0.999 1.00 63.91 96 THR A N 1
ATOM 736 C CA . THR A 1 96 ? 24.283 9.154 -0.297 1.00 63.91 96 THR A CA 1
ATOM 737 C C . THR A 1 96 ? 23.069 8.710 0.515 1.00 63.91 96 THR A C 1
ATOM 739 O O . THR A 1 96 ? 22.584 9.441 1.380 1.00 63.91 96 THR A O 1
ATOM 742 N N . PHE A 1 97 ? 22.592 7.500 0.228 1.00 65.75 97 PHE A N 1
ATOM 743 C CA . PHE A 1 97 ? 21.413 6.887 0.833 1.00 65.75 97 PHE A CA 1
ATOM 744 C C . PHE A 1 97 ? 21.802 5.837 1.881 1.00 65.75 97 PHE A C 1
ATOM 746 O O . PHE A 1 97 ? 22.681 5.010 1.628 1.00 65.75 97 PHE A O 1
ATOM 753 N N . SER A 1 98 ? 21.105 5.838 3.018 1.00 67.94 98 SER A N 1
ATOM 754 C CA . SER A 1 98 ? 21.310 4.900 4.124 1.00 67.94 98 SER A CA 1
ATOM 755 C C . SER A 1 98 ? 19.991 4.271 4.574 1.00 67.94 98 SER A C 1
ATOM 757 O O . SER A 1 98 ? 19.037 4.977 4.910 1.00 67.94 98 SER A O 1
ATOM 759 N N . ASP A 1 99 ? 19.965 2.941 4.644 1.00 66.12 99 ASP A N 1
ATOM 760 C CA . ASP A 1 99 ? 18.911 2.173 5.311 1.00 66.12 99 ASP A CA 1
ATOM 761 C C . ASP A 1 99 ? 19.211 2.043 6.810 1.00 66.12 99 ASP A C 1
ATOM 763 O O . ASP A 1 99 ? 20.348 1.764 7.201 1.00 66.12 99 ASP A O 1
ATOM 767 N N . TYR A 1 100 ? 18.184 2.184 7.647 1.00 72.12 100 TYR A N 1
ATOM 768 C CA . TYR A 1 100 ? 18.280 2.006 9.097 1.00 72.12 100 TYR A CA 1
ATOM 769 C C . TYR A 1 100 ? 17.459 0.795 9.558 1.00 72.12 100 TYR A C 1
ATOM 771 O O . TYR A 1 100 ? 16.626 0.289 8.798 1.00 72.12 100 TYR A O 1
ATOM 779 N N . PRO A 1 101 ? 17.676 0.294 10.792 1.00 66.75 101 PRO A N 1
ATOM 780 C CA . PRO A 1 101 ? 16.821 -0.737 11.362 1.00 66.75 101 PRO A CA 1
ATOM 781 C C . PRO A 1 101 ? 15.344 -0.352 11.252 1.00 66.75 101 PRO A C 1
ATOM 783 O O . PRO A 1 101 ? 14.971 0.801 11.457 1.00 66.75 101 PRO A O 1
ATOM 786 N N . TRP A 1 102 ? 14.495 -1.322 10.931 1.00 70.44 102 TRP A N 1
ATOM 787 C CA . TRP A 1 102 ? 13.047 -1.156 10.989 1.00 70.44 102 TRP A CA 1
ATOM 788 C C . TRP A 1 102 ? 12.539 -1.665 12.336 1.00 70.44 102 TRP A C 1
ATOM 790 O O . TRP A 1 102 ? 13.022 -2.672 12.858 1.00 70.44 102 TRP A O 1
ATOM 800 N N . ARG A 1 103 ? 11.533 -0.994 12.892 1.00 75.62 103 ARG A N 1
ATOM 801 C CA . ARG A 1 103 ? 10.868 -1.410 14.126 1.00 75.62 103 ARG A CA 1
ATOM 802 C C . ARG A 1 103 ? 9.568 -2.128 13.792 1.00 75.62 103 ARG A C 1
ATOM 804 O O . ARG A 1 103 ? 8.799 -1.660 12.959 1.00 75.62 103 ARG A O 1
ATOM 811 N N . ARG A 1 104 ? 9.270 -3.246 14.458 1.00 73.44 104 ARG A N 1
ATOM 812 C CA . ARG A 1 104 ? 7.930 -3.850 14.399 1.00 73.44 104 ARG A CA 1
ATOM 813 C C . ARG A 1 104 ? 6.949 -2.978 15.186 1.00 73.44 104 ARG A C 1
ATOM 815 O O . ARG A 1 104 ? 7.144 -2.778 16.384 1.00 73.44 104 ARG A O 1
ATOM 822 N N . ALA A 1 105 ? 5.884 -2.517 14.537 1.00 68.81 105 ALA A N 1
ATOM 823 C CA . ALA A 1 105 ? 4.762 -1.908 15.238 1.00 68.81 105 ALA A CA 1
ATOM 824 C C . ALA A 1 105 ? 4.022 -3.013 16.011 1.00 68.81 105 ALA A C 1
ATOM 826 O O . ALA A 1 105 ? 3.613 -4.026 15.431 1.00 68.81 105 ALA A O 1
ATOM 827 N N . LYS A 1 106 ? 3.906 -2.847 17.331 1.00 76.50 106 LYS A N 1
ATOM 828 C CA . LYS A 1 106 ? 3.013 -3.660 18.165 1.00 76.50 106 LYS A CA 1
ATOM 829 C C . LYS A 1 106 ? 1.586 -3.140 17.978 1.00 76.50 106 LYS A C 1
ATOM 831 O O . LYS A 1 106 ? 1.396 -1.961 17.694 1.00 76.50 106 LYS A O 1
ATOM 836 N N . SER A 1 107 ? 0.609 -4.028 18.104 1.00 82.44 107 SER A N 1
ATOM 837 C CA . SER A 1 107 ? -0.804 -3.665 18.076 1.00 82.44 107 SER A CA 1
ATOM 838 C C . SER A 1 107 ? -1.623 -4.697 18.832 1.00 82.44 107 SER A C 1
ATOM 840 O O . SER A 1 107 ? -1.347 -5.895 18.709 1.00 82.44 107 SER A O 1
ATOM 842 N N . GLU A 1 108 ? -2.674 -4.252 19.499 1.00 84.44 108 GLU A N 1
ATOM 843 C CA . GLU A 1 108 ? -3.623 -5.093 20.225 1.00 84.44 108 GLU A CA 1
ATOM 844 C C . GLU A 1 108 ? -5.004 -5.062 19.566 1.00 84.44 108 GLU A C 1
ATOM 846 O O . GLU A 1 108 ? -5.264 -4.258 18.667 1.00 84.44 108 GLU A O 1
ATOM 851 N N . ILE A 1 109 ? -5.876 -5.982 19.978 1.00 84.75 109 ILE A N 1
ATOM 852 C CA . ILE A 1 109 ? -7.277 -6.025 19.556 1.00 84.75 109 ILE A CA 1
ATOM 853 C C . ILE A 1 109 ? -8.135 -5.799 20.796 1.00 84.75 109 ILE A C 1
ATOM 855 O O . ILE A 1 109 ? -8.165 -6.650 21.683 1.00 84.75 109 ILE A O 1
ATOM 859 N N . VAL A 1 110 ? -8.851 -4.678 20.829 1.00 83.06 110 VAL A N 1
ATOM 860 C CA . VAL A 1 110 ? -9.886 -4.392 21.833 1.00 83.06 110 VAL A CA 1
ATOM 861 C C . VAL A 1 110 ? -11.272 -4.624 21.232 1.00 83.06 110 VAL A C 1
ATOM 863 O O . VAL A 1 110 ? -11.421 -4.707 20.011 1.00 83.06 110 VAL A O 1
ATOM 866 N N . THR A 1 111 ? -12.291 -4.783 22.076 1.00 83.12 111 THR A N 1
ATOM 867 C CA . THR A 1 111 ? -13.677 -4.993 21.627 1.00 83.12 111 THR A CA 1
ATOM 868 C C . THR A 1 111 ? -14.497 -3.746 21.919 1.00 83.12 111 THR A C 1
ATOM 870 O O . THR A 1 111 ? -14.621 -3.363 23.073 1.00 83.12 111 THR A O 1
ATOM 873 N N . ILE A 1 112 ? -15.057 -3.137 20.877 1.00 82.12 112 ILE A N 1
ATOM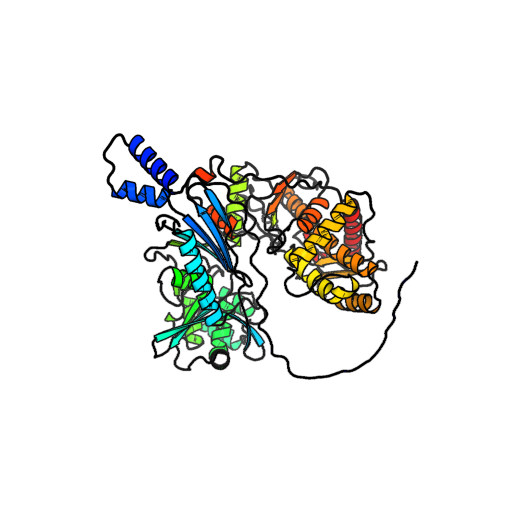 874 C CA . ILE A 1 112 ? -15.849 -1.904 20.916 1.00 82.12 112 ILE A CA 1
ATOM 875 C C . ILE A 1 112 ? -17.208 -2.235 20.301 1.00 82.12 112 ILE A C 1
ATOM 877 O O . ILE A 1 112 ? -17.251 -2.568 19.118 1.00 82.12 112 ILE A O 1
ATOM 881 N N . ASP A 1 113 ? -18.294 -2.188 21.079 1.00 78.19 113 ASP A N 1
ATOM 882 C CA . ASP A 1 113 ? -19.654 -2.532 20.616 1.00 78.19 113 ASP A CA 1
ATOM 883 C C . ASP A 1 113 ? -19.687 -3.840 19.790 1.00 78.19 113 ASP A C 1
ATOM 885 O O . ASP A 1 113 ? -19.949 -3.854 18.584 1.00 78.19 113 ASP A O 1
ATOM 889 N N . GLU A 1 114 ? -19.262 -4.932 20.442 1.00 78.12 114 GLU A N 1
ATOM 890 C CA . GLU A 1 114 ? -19.091 -6.295 19.897 1.00 78.12 114 GLU A CA 1
ATOM 891 C C . GLU A 1 114 ? -18.127 -6.436 18.692 1.00 78.12 114 GLU A C 1
ATOM 893 O O . GLU A 1 114 ? -17.833 -7.552 18.252 1.00 78.12 114 GLU A O 1
ATOM 898 N N . ARG A 1 115 ? -17.562 -5.336 18.177 1.00 77.75 115 ARG A N 1
ATOM 899 C CA . ARG A 1 115 ? -16.631 -5.309 17.041 1.00 77.75 115 ARG A CA 1
ATOM 900 C C . ARG A 1 115 ? -15.183 -5.298 17.513 1.00 77.75 115 ARG A C 1
ATOM 902 O O . ARG A 1 115 ? -14.819 -4.634 18.477 1.00 77.75 115 ARG A O 1
ATOM 909 N N . GLN A 1 116 ? -14.326 -6.012 16.790 1.00 80.25 116 GLN A N 1
ATOM 910 C CA . GLN A 1 116 ? -12.889 -6.025 17.055 1.00 80.25 116 GLN A CA 1
ATOM 911 C C . GLN A 1 116 ? -12.215 -4.801 16.431 1.00 80.25 116 GLN A C 1
ATOM 913 O O . GLN A 1 116 ? -12.332 -4.574 15.227 1.00 80.25 116 GLN A O 1
ATOM 918 N N . ALA A 1 117 ? -11.502 -4.040 17.258 1.00 81.69 117 ALA A N 1
ATOM 919 C CA . ALA A 1 117 ? -10.779 -2.826 16.915 1.00 81.69 117 ALA A CA 1
ATOM 920 C C . ALA A 1 117 ? -9.275 -3.050 17.096 1.00 81.69 117 ALA A C 1
ATOM 922 O O . ALA A 1 117 ? -8.828 -3.350 18.204 1.00 81.69 117 ALA A O 1
ATOM 923 N N . ARG A 1 118 ? -8.473 -2.878 16.038 1.00 85.94 118 ARG A N 1
ATOM 924 C CA . ARG A 1 118 ? -7.011 -2.916 16.175 1.00 85.94 118 ARG A CA 1
ATOM 925 C C . ARG A 1 118 ? -6.453 -1.561 16.595 1.00 85.94 118 ARG A C 1
ATOM 927 O O . ARG A 1 118 ? -6.657 -0.567 15.895 1.00 85.94 118 ARG A O 1
ATOM 934 N N . ILE A 1 119 ? -5.681 -1.550 17.675 1.00 86.62 119 ILE A N 1
ATOM 935 C CA . ILE A 1 119 ? -5.085 -0.338 18.244 1.00 86.62 119 ILE A CA 1
ATOM 936 C C . ILE A 1 119 ? -3.575 -0.475 18.455 1.00 86.62 119 ILE A C 1
ATOM 938 O O . ILE A 1 119 ? -3.063 -1.586 18.569 1.00 86.62 119 ILE A O 1
ATOM 942 N N . MET A 1 120 ? -2.873 0.650 18.563 1.00 88.44 120 MET A N 1
ATOM 943 C CA . MET A 1 120 ? -1.620 0.750 19.320 1.00 88.44 120 MET A CA 1
ATOM 944 C C . MET A 1 120 ? -1.954 1.375 20.674 1.00 88.44 120 MET A C 1
ATOM 946 O O . MET A 1 120 ? -2.549 2.454 20.690 1.00 88.44 120 MET A O 1
ATOM 950 N N . THR A 1 121 ? -1.599 0.716 21.780 1.00 87.50 121 THR A N 1
ATOM 951 C CA . THR A 1 121 ? -1.819 1.248 23.143 1.00 87.50 121 THR A CA 1
ATOM 952 C C . THR A 1 121 ? -0.969 2.504 23.401 1.00 87.50 121 THR A C 1
ATOM 954 O O . THR A 1 121 ? -0.028 2.758 22.635 1.00 87.50 121 THR A O 1
ATOM 957 N N . PRO A 1 122 ? -1.234 3.277 24.473 1.00 88.50 122 PRO A N 1
ATOM 958 C CA . PRO A 1 122 ? -0.420 4.439 24.824 1.00 88.50 122 PRO A CA 1
ATOM 959 C C . PRO A 1 122 ? 1.078 4.152 24.941 1.00 88.50 122 PRO A C 1
ATOM 961 O O . PRO A 1 122 ? 1.906 4.893 24.411 1.00 88.50 122 PRO A O 1
ATOM 964 N N . GLU A 1 123 ? 1.447 3.027 25.550 1.00 87.25 123 GLU A N 1
ATOM 965 C CA . GLU A 1 123 ? 2.836 2.586 25.678 1.00 87.25 123 GLU A CA 1
ATOM 966 C C . GLU A 1 123 ? 3.423 2.236 24.312 1.00 87.25 123 GLU A C 1
ATOM 968 O O . GLU A 1 123 ? 4.541 2.635 24.005 1.00 87.25 123 GLU A O 1
ATOM 973 N N . GLN A 1 124 ? 2.674 1.517 23.472 1.00 88.31 124 GLN A N 1
ATOM 974 C CA . GLN A 1 124 ? 3.142 1.080 22.155 1.00 88.31 124 GLN A CA 1
ATOM 975 C C . GLN A 1 124 ? 3.352 2.253 21.195 1.00 88.31 124 GLN A C 1
ATOM 977 O O . GLN A 1 124 ? 4.310 2.238 20.417 1.00 88.31 124 GLN A O 1
ATOM 982 N N . LEU A 1 125 ? 2.478 3.264 21.249 1.00 88.00 125 LEU A N 1
ATOM 983 C CA . LEU A 1 125 ? 2.632 4.484 20.464 1.00 88.00 125 LEU A CA 1
ATOM 984 C C . LEU A 1 125 ? 3.799 5.325 20.998 1.00 88.00 125 LEU A C 1
ATOM 986 O O . LEU A 1 125 ? 4.682 5.670 20.212 1.00 88.00 125 LEU A O 1
ATOM 990 N N . ARG A 1 126 ? 3.876 5.561 22.317 1.00 87.88 126 ARG A N 1
ATOM 991 C CA . ARG A 1 126 ? 4.995 6.278 22.956 1.00 87.88 126 ARG A CA 1
ATOM 992 C C . ARG A 1 126 ? 6.343 5.628 22.644 1.00 87.88 126 ARG A C 1
ATOM 994 O O . ARG A 1 126 ? 7.234 6.309 22.148 1.00 87.88 126 ARG A O 1
ATOM 1001 N N . GLU A 1 127 ? 6.479 4.315 22.847 1.00 89.06 127 GLU A N 1
ATOM 1002 C CA . GLU A 1 127 ? 7.708 3.571 22.534 1.00 89.06 127 GLU A CA 1
ATOM 1003 C C . GLU A 1 127 ? 8.127 3.752 21.058 1.00 89.06 127 GLU A C 1
ATOM 1005 O O . GLU A 1 127 ? 9.320 3.799 20.748 1.00 89.06 127 GLU A O 1
ATOM 1010 N N . ASN A 1 128 ? 7.163 3.794 20.129 1.00 87.50 128 ASN A N 1
ATOM 1011 C CA . ASN A 1 128 ? 7.431 3.975 18.702 1.00 87.50 128 ASN A CA 1
ATOM 1012 C C . ASN A 1 128 ? 7.919 5.400 18.391 1.00 87.50 128 ASN A C 1
ATOM 1014 O O . ASN A 1 128 ? 8.882 5.550 17.641 1.00 87.50 128 ASN A O 1
ATOM 1018 N N . ILE A 1 129 ? 7.316 6.424 19.006 1.00 88.56 129 ILE A N 1
ATOM 1019 C CA . ILE A 1 129 ? 7.762 7.821 18.894 1.00 88.56 129 ILE A CA 1
ATOM 1020 C C . ILE A 1 129 ? 9.161 8.015 19.490 1.00 88.56 129 ILE A C 1
ATOM 1022 O O . ILE A 1 129 ? 10.018 8.605 18.835 1.00 88.56 129 ILE A O 1
ATOM 1026 N N . GLU A 1 130 ? 9.421 7.482 20.687 1.00 89.56 130 GLU A N 1
ATOM 1027 C CA . GLU A 1 130 ? 10.733 7.554 21.349 1.00 89.56 130 GLU A CA 1
ATOM 1028 C C . GLU A 1 130 ? 11.837 6.967 20.460 1.00 89.56 130 GLU A C 1
ATOM 1030 O O . GLU A 1 130 ? 12.906 7.557 20.314 1.00 89.56 130 GLU A O 1
ATOM 1035 N N . TRP A 1 131 ? 11.552 5.849 19.787 1.00 89.94 131 TRP A N 1
ATOM 1036 C CA . TRP A 1 131 ? 12.471 5.238 18.829 1.00 89.94 131 TRP A CA 1
ATOM 1037 C C . TRP A 1 131 ? 12.637 6.049 17.540 1.00 89.94 131 TRP A C 1
ATOM 1039 O O . TRP A 1 131 ? 13.751 6.145 17.030 1.00 89.94 131 TRP A O 1
ATOM 1049 N N . ILE A 1 132 ? 11.577 6.681 17.024 1.00 89.19 132 ILE A N 1
ATOM 1050 C CA . ILE A 1 132 ? 11.699 7.620 15.898 1.00 89.19 132 ILE A CA 1
ATOM 1051 C C . ILE A 1 132 ? 12.620 8.790 16.286 1.00 89.19 132 ILE A C 1
ATOM 1053 O O . ILE A 1 132 ? 13.531 9.126 15.530 1.00 89.19 132 ILE A O 1
ATOM 1057 N N . GLN A 1 133 ? 12.426 9.382 17.468 1.00 88.31 133 GLN A N 1
ATOM 1058 C CA . GLN A 1 133 ? 13.248 10.483 17.983 1.00 88.31 133 GLN A CA 1
ATOM 1059 C C . GLN A 1 133 ? 14.707 10.060 18.215 1.00 88.31 133 GLN A C 1
ATOM 1061 O O . GLN A 1 133 ? 15.629 10.785 17.829 1.00 88.31 133 GLN A O 1
ATOM 1066 N N . GLU A 1 134 ? 14.936 8.880 18.801 1.00 88.25 134 GLU A N 1
ATOM 1067 C CA . GLU A 1 134 ? 16.273 8.304 18.972 1.00 88.25 134 GLU A CA 1
ATOM 1068 C C . GLU A 1 134 ? 16.956 8.080 17.618 1.00 88.25 134 GLU A C 1
ATOM 1070 O O . GLU A 1 134 ? 18.097 8.506 17.434 1.00 88.25 134 GLU A O 1
ATOM 1075 N N . MET A 1 135 ? 16.255 7.491 16.646 1.00 86.50 135 MET A N 1
ATOM 1076 C CA . MET A 1 135 ? 16.814 7.247 15.319 1.00 86.50 135 MET A CA 1
ATOM 1077 C C . MET A 1 135 ? 17.117 8.542 14.565 1.00 86.50 135 MET A C 1
ATOM 1079 O O . MET A 1 135 ? 18.218 8.666 14.030 1.00 86.50 135 MET A O 1
ATOM 1083 N N . ILE A 1 136 ? 16.227 9.543 14.584 1.00 86.19 136 ILE A N 1
ATOM 1084 C CA . ILE A 1 136 ? 16.512 10.874 14.016 1.00 86.19 136 ILE A CA 1
ATOM 1085 C C . ILE A 1 136 ? 17.781 11.454 14.647 1.00 86.19 136 ILE A C 1
ATOM 1087 O O . ILE A 1 136 ? 18.652 11.930 13.922 1.00 86.19 136 ILE A O 1
ATOM 1091 N N . LYS A 1 137 ? 17.932 11.357 15.974 1.00 84.62 137 LYS A N 1
ATOM 1092 C CA . LYS A 1 137 ? 19.115 11.843 16.695 1.00 84.62 137 LYS A CA 1
ATOM 1093 C C . LYS A 1 137 ? 20.392 11.081 16.325 1.00 84.62 137 LYS A C 1
ATOM 1095 O O . LYS A 1 137 ? 21.442 11.707 16.190 1.00 84.62 137 LYS A O 1
ATOM 1100 N N . VAL A 1 138 ? 20.332 9.758 16.159 1.00 82.94 138 VAL A N 1
ATOM 1101 C CA . VAL A 1 138 ? 21.475 8.945 15.699 1.00 82.94 138 VAL A CA 1
ATOM 1102 C C . VAL A 1 138 ? 21.877 9.341 14.278 1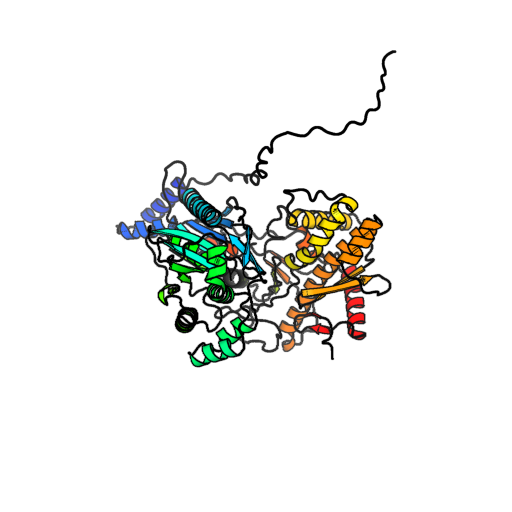.00 82.94 138 VAL A C 1
ATOM 1104 O O . VAL A 1 138 ? 23.062 9.490 14.001 1.00 82.94 138 VAL A O 1
ATOM 1107 N N . ILE A 1 139 ? 20.906 9.568 13.391 1.00 81.56 139 ILE A N 1
ATOM 1108 C CA . ILE A 1 139 ? 21.153 9.980 12.003 1.00 81.56 139 ILE A CA 1
ATOM 1109 C C . ILE A 1 139 ? 21.707 11.407 11.931 1.00 81.56 139 ILE A C 1
ATOM 1111 O O . ILE A 1 139 ? 22.607 11.686 11.141 1.00 81.56 139 ILE A O 1
ATOM 1115 N N . SER A 1 140 ? 21.179 12.315 12.752 1.00 78.94 140 SER A N 1
ATOM 1116 C CA . SER A 1 140 ? 21.570 13.721 12.752 1.00 78.94 140 SER A CA 1
ATOM 1117 C C . SER A 1 140 ? 22.929 13.975 13.392 1.00 78.94 140 SER A C 1
ATOM 1119 O O . SER A 1 140 ? 23.429 15.083 13.255 1.00 78.94 140 SER A O 1
ATOM 1121 N N . THR A 1 141 ? 23.503 13.031 14.142 1.00 76.25 141 THR A N 1
ATOM 1122 C CA . THR A 1 141 ? 24.677 13.294 14.990 1.00 76.25 141 THR A CA 1
ATOM 1123 C C . THR A 1 141 ? 25.907 12.555 14.485 1.00 76.25 141 THR A C 1
ATOM 1125 O O . THR A 1 141 ? 25.945 11.328 14.473 1.00 76.25 141 THR A O 1
ATOM 1128 N N . GLU A 1 142 ? 26.953 13.297 14.126 1.00 71.88 142 GLU A N 1
ATOM 1129 C CA . GLU A 1 142 ? 28.246 12.715 13.762 1.00 71.88 142 GLU A CA 1
ATOM 1130 C C . GLU A 1 142 ? 28.903 12.061 15.003 1.00 71.88 142 GLU A C 1
ATOM 1132 O O . GLU A 1 142 ? 29.133 12.770 15.991 1.00 71.88 142 GLU A O 1
ATOM 1137 N N . PRO A 1 143 ? 29.202 10.743 14.998 1.00 65.75 143 PRO A N 1
ATOM 1138 C CA . PRO A 1 143 ? 29.621 10.022 16.204 1.00 65.75 143 PRO A CA 1
ATOM 1139 C C . PRO A 1 143 ? 30.911 10.511 16.878 1.00 65.75 143 PRO A C 1
ATOM 1141 O O . PRO A 1 143 ? 31.009 10.427 18.103 1.00 65.75 143 PRO A O 1
ATOM 1144 N N . GLU A 1 144 ? 31.908 10.995 16.128 1.00 59.41 144 GLU A N 1
ATOM 1145 C CA . GLU A 1 144 ? 33.207 11.387 16.700 1.00 59.41 144 GLU A CA 1
ATOM 1146 C C . GLU A 1 144 ? 33.206 12.806 17.285 1.00 59.41 144 GLU A C 1
ATOM 1148 O O . GLU A 1 144 ? 33.838 13.059 18.314 1.00 59.41 144 GLU A O 1
ATOM 1153 N N . SER A 1 145 ? 32.527 13.749 16.627 1.00 60.06 145 SER A N 1
ATOM 1154 C CA . SER A 1 145 ? 32.493 15.163 17.022 1.00 60.06 145 SER A CA 1
ATOM 1155 C C . SER A 1 145 ? 31.244 15.574 17.801 1.00 60.06 145 SER A C 1
ATOM 1157 O O . SER A 1 145 ? 31.244 16.649 18.405 1.00 60.06 145 SER A O 1
ATOM 1159 N N . GLY A 1 146 ? 30.183 14.761 17.784 1.00 66.88 146 GLY A N 1
ATOM 1160 C CA . GLY A 1 146 ? 28.872 15.128 18.325 1.00 66.88 146 GLY A CA 1
ATOM 1161 C C . GLY A 1 146 ? 28.186 16.259 17.548 1.00 66.88 146 GLY A C 1
ATOM 1162 O O . GLY A 1 146 ? 27.275 16.895 18.077 1.00 66.88 146 GLY A O 1
ATOM 1163 N N . LEU A 1 147 ? 28.640 16.557 16.324 1.00 66.44 147 LEU A N 1
ATOM 1164 C CA . LEU A 1 147 ? 28.059 17.598 15.482 1.00 66.44 147 LEU A CA 1
ATOM 1165 C C . LEU A 1 147 ? 26.653 17.187 15.036 1.00 66.44 147 LEU A C 1
ATOM 1167 O O . LEU A 1 147 ? 26.487 16.141 14.413 1.00 66.44 147 LEU A O 1
ATOM 1171 N N . VAL A 1 148 ? 25.665 18.036 15.318 1.00 70.44 148 VAL A N 1
ATOM 1172 C CA . VAL A 1 148 ? 24.279 17.837 14.880 1.00 70.44 148 VAL A CA 1
ATOM 1173 C C . VAL A 1 148 ? 24.054 18.525 13.533 1.00 70.44 148 VAL A C 1
ATOM 1175 O O . VAL A 1 148 ? 24.209 19.743 13.409 1.00 70.44 148 VAL A O 1
ATOM 1178 N N . PHE A 1 149 ? 23.685 17.742 12.526 1.00 73.50 149 PHE A N 1
ATOM 1179 C CA . PHE A 1 149 ? 23.301 18.191 11.195 1.00 73.50 149 PHE A CA 1
ATOM 1180 C C . PHE A 1 149 ? 21.849 18.694 11.163 1.00 73.50 149 PHE A C 1
ATOM 1182 O O . PHE A 1 149 ? 20.999 18.171 11.886 1.00 73.50 149 PHE A O 1
ATOM 1189 N N . PRO A 1 150 ? 21.527 19.685 10.312 1.00 71.75 150 PRO A N 1
ATOM 1190 C CA . PRO A 1 150 ? 20.146 20.093 10.084 1.00 71.75 150 PRO A CA 1
ATOM 1191 C C . PRO A 1 150 ? 19.367 18.975 9.377 1.00 71.75 150 PRO A C 1
ATOM 1193 O O . PRO A 1 150 ? 19.773 18.507 8.311 1.00 71.75 150 PRO A O 1
ATOM 1196 N N . VAL A 1 151 ? 18.231 18.581 9.956 1.00 75.81 151 VAL A N 1
ATOM 1197 C CA . VAL A 1 151 ? 17.366 17.514 9.433 1.00 75.81 151 VAL A CA 1
ATOM 1198 C C . VAL A 1 151 ? 16.070 18.084 8.857 1.00 75.81 151 VAL A C 1
ATOM 1200 O O . VAL A 1 151 ? 15.451 18.967 9.451 1.00 75.81 151 VAL A O 1
ATOM 1203 N N . VAL A 1 152 ? 15.654 17.537 7.715 1.00 78.88 152 VAL A N 1
ATOM 1204 C CA . VAL A 1 152 ? 14.267 17.578 7.224 1.00 78.88 152 VAL A CA 1
ATOM 1205 C C . VAL A 1 152 ? 13.691 16.181 7.394 1.00 78.88 152 VAL A C 1
ATOM 1207 O O . VAL A 1 152 ? 14.331 15.216 6.974 1.00 78.88 152 VAL A O 1
ATOM 1210 N N . VAL A 1 153 ? 12.513 16.058 7.997 1.00 80.62 153 VAL A N 1
ATOM 1211 C CA . VAL A 1 153 ? 11.800 14.784 8.093 1.00 80.62 153 VAL A CA 1
ATOM 1212 C C . VAL A 1 153 ? 10.723 14.716 7.017 1.00 80.62 153 VAL A C 1
ATOM 1214 O O . VAL A 1 153 ? 9.865 15.588 6.948 1.00 80.62 153 VAL A O 1
ATOM 1217 N N . LEU A 1 154 ? 10.740 13.664 6.202 1.00 76.19 154 LEU A N 1
ATOM 1218 C CA . LEU A 1 154 ? 9.616 13.306 5.341 1.00 76.19 154 LEU A CA 1
ATOM 1219 C C . LEU A 1 154 ? 8.800 12.219 6.034 1.00 76.19 154 LEU A C 1
ATOM 1221 O O . LEU A 1 154 ? 9.324 11.143 6.331 1.00 76.19 154 LEU A O 1
ATOM 1225 N N . LEU A 1 155 ? 7.516 12.467 6.252 1.00 75.62 155 LEU A N 1
ATOM 1226 C CA . LEU A 1 155 ? 6.592 11.451 6.732 1.00 75.62 155 LEU A CA 1
ATOM 1227 C C . LEU A 1 155 ? 5.774 10.912 5.558 1.00 75.62 155 LEU A C 1
ATOM 1229 O O . LEU A 1 155 ? 5.069 11.649 4.865 1.00 75.62 155 LEU A O 1
ATOM 1233 N N . THR A 1 156 ? 5.869 9.600 5.373 1.00 70.81 156 THR A N 1
ATOM 1234 C CA . THR A 1 156 ? 4.949 8.789 4.572 1.00 70.81 156 THR A CA 1
ATOM 1235 C C . THR A 1 156 ? 4.271 7.804 5.518 1.00 70.81 156 THR A C 1
ATOM 1237 O O . THR A 1 156 ? 4.848 7.407 6.538 1.00 70.81 156 THR A O 1
ATOM 1240 N N . SER A 1 157 ? 3.023 7.445 5.253 1.00 64.88 157 SER A N 1
ATOM 1241 C CA . SER A 1 157 ? 2.256 6.661 6.212 1.00 64.88 157 SER A CA 1
ATOM 1242 C C . SER A 1 157 ? 1.070 5.997 5.555 1.00 64.88 157 SER A C 1
ATOM 1244 O O . SER A 1 157 ? 0.406 6.554 4.678 1.00 64.88 157 SER A O 1
ATOM 1246 N N . TYR A 1 158 ? 0.715 4.846 6.122 1.00 59.59 158 TYR A N 1
ATOM 1247 C CA . TYR A 1 158 ? -0.538 4.190 5.825 1.00 59.59 158 TYR A CA 1
ATOM 1248 C C . TYR A 1 158 ? -1.718 5.120 6.154 1.00 59.59 158 TYR A C 1
ATOM 1250 O O . TYR A 1 158 ? -2.095 5.306 7.318 1.00 59.59 158 TYR A O 1
ATOM 1258 N N . GLN A 1 159 ? -2.303 5.694 5.103 1.00 61.94 159 GLN A N 1
ATOM 1259 C CA . GLN A 1 159 ? -3.453 6.587 5.189 1.00 61.94 159 GLN A CA 1
ATOM 1260 C C . GLN A 1 159 ? -4.625 5.903 5.915 1.00 61.94 159 GLN A C 1
ATOM 1262 O O . GLN A 1 159 ? -4.741 4.676 5.948 1.00 61.94 159 GLN A O 1
ATOM 1267 N N . HIS A 1 160 ? -5.538 6.704 6.465 1.00 73.38 160 HIS A N 1
ATOM 1268 C CA . HIS A 1 160 ? -6.762 6.256 7.149 1.00 73.38 160 HIS A CA 1
ATOM 1269 C C . HIS A 1 160 ? -6.622 5.761 8.604 1.00 73.38 160 HIS A C 1
ATOM 1271 O O . HIS A 1 160 ? -7.629 5.309 9.150 1.00 73.38 160 HIS A O 1
ATOM 1277 N N . SER A 1 161 ? -5.452 5.818 9.247 1.00 81.62 161 SER A N 1
ATOM 1278 C CA . SER A 1 161 ? -5.324 5.541 10.696 1.00 81.62 161 SER A CA 1
ATOM 1279 C C . SER A 1 161 ? -5.490 6.831 11.514 1.00 81.62 161 SER A C 1
ATOM 1281 O O . SER A 1 161 ? -5.051 7.891 11.068 1.00 81.62 161 SER A O 1
ATOM 1283 N N . LEU A 1 162 ? -6.106 6.746 12.696 1.00 87.69 162 LEU A N 1
ATOM 1284 C CA . LEU A 1 162 ? -6.416 7.896 13.559 1.00 87.69 162 LEU A CA 1
ATOM 1285 C C . LEU A 1 162 ? -5.599 7.809 14.854 1.00 87.69 162 LEU A C 1
ATOM 1287 O O . LEU A 1 162 ? -5.640 6.780 15.522 1.00 87.69 162 LEU A O 1
ATOM 1291 N N . ALA A 1 163 ? -4.880 8.866 15.214 1.00 90.38 163 ALA A N 1
ATOM 1292 C CA . ALA A 1 163 ? -4.282 9.033 16.532 1.00 90.38 163 ALA A CA 1
ATOM 1293 C C . ALA A 1 163 ? -5.238 9.840 17.422 1.00 90.38 163 ALA A C 1
ATOM 1295 O O . ALA A 1 163 ? -5.792 10.852 16.994 1.00 90.38 163 ALA A O 1
ATOM 1296 N N . VAL A 1 164 ? -5.426 9.381 18.655 1.00 92.00 164 VAL A N 1
ATOM 1297 C CA . VAL A 1 164 ? -6.268 10.024 19.663 1.00 92.00 164 VAL A CA 1
ATOM 1298 C C . VAL A 1 164 ? -5.371 10.405 20.828 1.00 92.00 164 VAL A C 1
ATOM 1300 O O . VAL A 1 164 ? -4.758 9.541 21.455 1.00 92.00 164 VAL A O 1
ATOM 1303 N N . GLN A 1 165 ? -5.277 11.700 21.091 1.00 91.88 165 GLN A N 1
ATOM 1304 C CA . GLN A 1 165 ? -4.574 12.267 22.233 1.00 91.88 165 GLN A CA 1
ATOM 1305 C C . GLN A 1 165 ? -5.609 12.520 23.329 1.00 91.88 165 GLN A C 1
ATOM 1307 O O . GLN A 1 165 ? -6.714 12.976 23.041 1.00 91.88 165 GLN A O 1
ATOM 1312 N N . VAL A 1 166 ? -5.262 12.187 24.564 1.00 90.75 166 VAL A N 1
ATOM 1313 C CA . VAL A 1 166 ? -6.149 12.202 25.727 1.00 90.75 166 VAL A CA 1
ATOM 1314 C C . VAL A 1 166 ? -5.517 13.110 26.771 1.00 90.75 166 VAL A C 1
ATOM 1316 O O . VAL A 1 166 ? -4.376 12.867 27.163 1.00 90.75 166 VAL A O 1
ATOM 1319 N N . VAL A 1 167 ? -6.241 14.136 27.211 1.00 88.44 167 VAL A N 1
ATOM 1320 C CA . VAL A 1 167 ? -5.766 15.123 28.192 1.00 88.44 167 VAL A CA 1
ATOM 1321 C C . VAL A 1 167 ? -6.645 15.043 29.438 1.00 88.44 167 VAL A C 1
ATOM 1323 O O . VAL A 1 167 ? -7.862 15.177 29.341 1.00 88.44 167 VAL A O 1
ATOM 1326 N N . SER A 1 168 ? -6.045 14.788 30.601 1.00 84.50 168 SER A N 1
ATOM 1327 C CA . SER A 1 168 ? -6.740 14.694 31.895 1.00 84.50 168 SER A CA 1
ATOM 1328 C C . SER A 1 168 ? -6.507 15.933 32.774 1.00 84.50 168 SER A C 1
ATOM 1330 O O . SER A 1 168 ? -5.619 16.742 32.500 1.00 84.50 168 SER A O 1
ATOM 1332 N N . GLU A 1 169 ? -7.267 16.069 33.870 1.00 72.31 169 GLU A N 1
ATOM 1333 C CA . GLU A 1 169 ? -7.104 17.169 34.843 1.00 72.31 169 GLU A CA 1
ATOM 1334 C C . GLU A 1 169 ? -5.717 17.202 35.528 1.00 72.31 169 GLU A C 1
ATOM 1336 O O . GLU A 1 169 ? -5.351 18.222 36.112 1.00 72.31 169 GLU A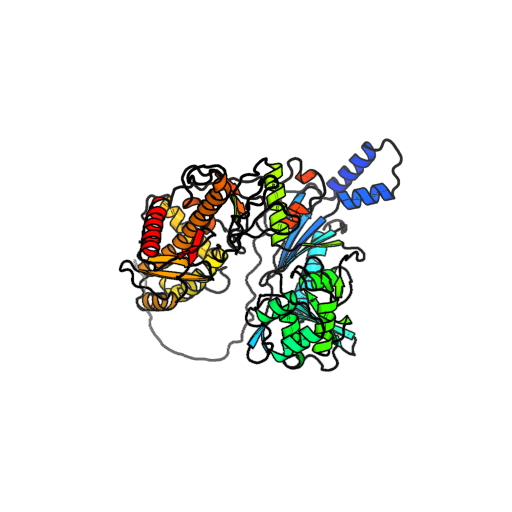 O 1
ATOM 1341 N N . GLU A 1 170 ? -4.925 16.123 35.449 1.00 68.00 170 GLU A N 1
ATOM 1342 C CA . GLU A 1 170 ? -3.543 16.070 35.960 1.00 68.00 170 GLU A CA 1
ATOM 1343 C C . GLU A 1 170 ? -2.489 16.531 34.924 1.00 68.00 170 GLU A C 1
ATOM 1345 O O . GLU A 1 170 ? -1.291 16.395 35.164 1.00 68.00 170 GLU A O 1
ATOM 1350 N N . GLU A 1 171 ? -2.920 17.075 33.776 1.00 56.53 171 GLU A N 1
ATOM 1351 C CA . GLU A 1 171 ? -2.095 17.436 32.603 1.00 56.53 171 GLU A CA 1
ATOM 1352 C C . GLU A 1 171 ? -1.321 16.249 31.977 1.00 56.53 171 GLU A C 1
ATOM 1354 O O . GLU A 1 171 ? -0.461 16.441 31.112 1.00 56.53 171 GLU A O 1
ATOM 1359 N N . GLU A 1 172 ? -1.635 15.001 32.350 1.00 67.44 172 GLU A N 1
ATOM 1360 C CA . GLU A 1 172 ? -1.021 13.818 31.740 1.00 67.44 172 GLU A CA 1
ATOM 1361 C C . GLU A 1 172 ? -1.612 13.563 30.347 1.00 67.44 172 GLU A C 1
ATOM 1363 O O . GLU A 1 172 ? -2.739 13.084 30.193 1.00 67.44 172 GLU A O 1
ATOM 1368 N N . ILE A 1 173 ? -0.825 13.878 29.314 1.00 76.12 173 ILE A N 1
ATOM 1369 C CA . ILE A 1 173 ? -1.165 13.580 27.923 1.00 76.12 173 ILE A CA 1
ATOM 1370 C C . ILE A 1 173 ? -0.803 12.124 27.621 1.00 76.12 173 ILE A C 1
ATOM 1372 O O . ILE A 1 173 ? 0.366 11.792 27.414 1.00 76.12 173 ILE A O 1
ATOM 1376 N N . SER A 1 174 ? -1.813 11.261 27.522 1.00 87.00 174 SER A N 1
ATOM 1377 C CA . SER A 1 174 ? -1.662 9.934 26.911 1.00 87.00 174 SER A CA 1
ATOM 1378 C C . SER A 1 174 ? -2.121 9.972 25.449 1.00 87.00 174 SER A C 1
ATOM 1380 O O . SER A 1 174 ? -2.778 10.915 25.003 1.00 87.00 174 SER A O 1
ATOM 1382 N N . SER A 1 175 ? -1.706 9.014 24.620 1.00 90.44 175 SER A N 1
ATOM 1383 C CA . SER A 1 175 ? -2.095 8.994 23.202 1.00 90.44 175 SER A CA 1
ATOM 1384 C C . SER A 1 175 ? -2.063 7.583 22.639 1.00 90.44 175 SER A C 1
ATOM 1386 O O . SER A 1 175 ? -1.043 6.917 22.756 1.00 90.44 175 SER A O 1
ATOM 1388 N N . PHE A 1 176 ? -3.131 7.143 21.980 1.00 91.00 176 PHE A N 1
ATOM 1389 C CA . PHE A 1 176 ? -3.227 5.828 21.334 1.00 91.00 176 PHE A CA 1
ATOM 1390 C C . PHE A 1 176 ? -3.584 5.977 19.849 1.00 91.00 176 PHE A C 1
ATOM 1392 O O . PHE A 1 176 ? -3.979 7.053 19.399 1.00 91.00 176 PHE A O 1
ATOM 1399 N N . ALA A 1 177 ? -3.445 4.908 19.060 1.00 89.94 177 ALA A N 1
ATOM 1400 C CA . ALA A 1 177 ? -3.779 4.942 17.632 1.00 89.94 177 ALA A CA 1
ATOM 1401 C C . ALA A 1 177 ? -4.790 3.860 17.243 1.00 89.94 177 ALA A C 1
ATOM 1403 O O . ALA A 1 177 ? -4.545 2.674 17.451 1.00 89.94 177 ALA A O 1
ATOM 1404 N N . LEU A 1 178 ? -5.891 4.261 16.604 1.00 87.75 178 LEU A N 1
ATOM 1405 C CA . LEU A 1 178 ? -6.833 3.381 15.916 1.00 87.75 178 LEU A CA 1
ATOM 1406 C C . LEU A 1 178 ? -6.283 3.056 14.522 1.00 87.75 178 LEU A C 1
ATOM 1408 O O . LEU A 1 178 ? -6.269 3.901 13.617 1.00 87.75 178 LEU A O 1
ATOM 1412 N N . LEU A 1 179 ? -5.826 1.819 14.338 1.00 82.88 179 LEU A N 1
ATOM 1413 C CA . LEU A 1 179 ? -5.246 1.371 13.074 1.00 82.88 179 LEU A CA 1
ATOM 1414 C C . LEU A 1 179 ? -6.331 1.112 12.020 1.00 82.88 179 LEU A C 1
ATOM 1416 O O . LEU A 1 179 ? -7.528 1.053 12.307 1.00 82.88 179 LEU A O 1
ATOM 1420 N N . CYS A 1 180 ? -5.924 0.968 10.756 1.00 71.25 180 CYS A N 1
ATOM 1421 C CA . CYS A 1 180 ? -6.859 0.709 9.663 1.00 71.25 180 CYS A CA 1
ATOM 1422 C C . CYS A 1 180 ? -7.465 -0.703 9.697 1.00 71.25 180 CYS A C 1
ATOM 1424 O O . CYS A 1 180 ? -7.016 -1.609 8.991 1.00 71.25 180 CYS A O 1
ATOM 1426 N N . ASP A 1 181 ? -8.532 -0.854 10.480 1.00 66.50 181 ASP A N 1
ATOM 1427 C CA . ASP A 1 181 ? -9.388 -2.036 10.482 1.00 66.50 181 ASP A CA 1
ATOM 1428 C C . ASP A 1 181 ? -10.653 -1.821 9.620 1.00 66.50 181 ASP A C 1
ATOM 1430 O O . ASP A 1 181 ? -11.349 -0.819 9.808 1.00 66.50 181 ASP A O 1
ATOM 1434 N N . PRO A 1 182 ? -10.977 -2.708 8.654 1.00 59.78 182 PRO A N 1
ATOM 1435 C CA . PRO A 1 182 ? -12.247 -2.662 7.921 1.00 59.78 182 PRO A CA 1
ATOM 1436 C C . PRO A 1 182 ? -13.503 -2.942 8.764 1.00 59.78 182 PRO A C 1
ATOM 1438 O O . PRO A 1 182 ? -14.599 -2.702 8.262 1.00 59.78 182 PRO A O 1
ATOM 1441 N N . THR A 1 183 ? -13.383 -3.466 9.988 1.00 65.12 183 THR A N 1
ATOM 1442 C CA . THR A 1 183 ? -14.530 -3.705 10.891 1.00 65.12 183 THR A CA 1
ATOM 1443 C C . THR A 1 183 ? -15.100 -2.415 11.494 1.00 65.12 183 THR A C 1
ATOM 1445 O O . THR A 1 183 ? -16.280 -2.365 11.846 1.00 65.12 183 THR A O 1
ATOM 1448 N N . LEU A 1 184 ? -14.283 -1.360 11.593 1.00 68.62 184 LEU A N 1
ATOM 1449 C CA . LEU A 1 184 ? -14.617 -0.078 12.220 1.00 68.62 184 LEU A CA 1
ATOM 1450 C C . LEU A 1 184 ? -15.183 0.927 11.211 1.00 68.62 184 LEU A C 1
ATOM 1452 O O . LEU A 1 184 ? -14.602 1.983 10.957 1.00 68.62 184 LEU A O 1
ATOM 1456 N N . ASN A 1 185 ? -16.332 0.578 10.637 1.00 75.12 185 ASN A N 1
ATOM 1457 C CA . ASN A 1 185 ? -17.162 1.512 9.882 1.00 75.12 185 ASN A CA 1
ATOM 1458 C C . ASN A 1 185 ? -18.356 1.984 10.739 1.00 75.12 185 ASN A C 1
ATOM 1460 O O . ASN A 1 185 ? -18.927 1.181 11.487 1.00 75.12 185 ASN A O 1
ATOM 1464 N N . PRO A 1 186 ? -18.771 3.260 10.627 1.00 77.38 186 PRO A N 1
ATOM 1465 C CA . PRO A 1 186 ? -19.891 3.792 11.388 1.00 77.38 186 PRO A CA 1
ATOM 1466 C C . PRO A 1 186 ? -21.222 3.304 10.802 1.00 77.38 186 PRO A C 1
ATOM 1468 O O . PRO A 1 186 ? -21.493 3.466 9.617 1.00 77.38 186 PRO A O 1
ATOM 1471 N N . VAL A 1 187 ? -22.090 2.740 11.646 1.00 81.25 187 VAL A N 1
ATOM 1472 C CA . VAL A 1 187 ? -23.444 2.304 11.251 1.00 81.25 187 VAL A CA 1
ATOM 1473 C C . VAL A 1 187 ? -24.444 3.431 11.520 1.00 81.25 187 VAL A C 1
ATOM 1475 O O . VAL A 1 187 ? -25.100 3.439 12.563 1.00 81.25 187 VAL A O 1
ATOM 1478 N N . LEU A 1 188 ? -24.486 4.438 10.647 1.00 83.88 188 LEU A N 1
ATOM 1479 C CA . LEU A 1 188 ? -25.424 5.562 10.766 1.00 83.88 188 LEU A CA 1
ATOM 1480 C C . LEU A 1 188 ? -26.838 5.130 10.346 1.00 83.88 188 LEU A C 1
ATOM 1482 O O . LEU A 1 188 ? -26.989 4.367 9.394 1.00 83.88 188 LEU A O 1
ATOM 1486 N N . SER A 1 189 ? -27.868 5.611 11.046 1.00 87.75 189 SER A N 1
ATOM 1487 C CA . SER A 1 189 ? -29.259 5.438 10.612 1.00 87.75 189 SER A CA 1
ATOM 1488 C C . SER A 1 189 ? -29.659 6.531 9.619 1.00 87.75 189 SER A C 1
ATOM 1490 O O . SER A 1 189 ? -29.092 7.624 9.647 1.00 87.75 189 SER A O 1
ATOM 1492 N N . ASP A 1 190 ? -30.677 6.268 8.795 1.00 89.44 190 ASP A N 1
ATOM 1493 C CA . ASP A 1 190 ? -31.219 7.250 7.842 1.00 89.44 190 ASP A CA 1
ATOM 1494 C C . ASP A 1 190 ? -31.573 8.581 8.532 1.00 89.44 190 ASP A C 1
ATOM 1496 O O . ASP A 1 190 ? -31.226 9.648 8.037 1.00 89.44 190 ASP A O 1
ATOM 1500 N N . GLN A 1 191 ? -32.152 8.521 9.739 1.00 93.31 191 GLN A N 1
ATOM 1501 C CA . GLN A 1 191 ? -32.456 9.709 10.542 1.00 93.31 191 GLN A CA 1
ATOM 1502 C C . GLN A 1 191 ? -31.195 10.505 10.921 1.00 93.31 191 GLN A C 1
ATOM 1504 O O . GLN A 1 191 ? -31.197 11.724 10.787 1.00 93.31 191 GLN A O 1
ATOM 1509 N N . MET A 1 192 ? -30.118 9.848 11.373 1.00 93.50 192 MET A N 1
ATOM 1510 C CA . MET A 1 192 ? -28.865 10.549 11.702 1.00 93.50 192 MET A CA 1
ATOM 1511 C C . MET A 1 192 ? -28.251 11.206 10.463 1.00 93.50 192 MET A C 1
ATOM 1513 O O . MET A 1 192 ? -27.687 12.292 10.548 1.00 93.50 192 MET A O 1
ATOM 1517 N N . ILE A 1 193 ? -28.352 10.545 9.307 1.00 92.50 193 ILE A N 1
ATOM 1518 C CA . ILE A 1 193 ? -27.845 11.066 8.036 1.00 92.50 193 ILE A CA 1
ATOM 1519 C C . ILE A 1 193 ? -28.634 12.314 7.621 1.00 92.50 193 ILE A C 1
ATOM 1521 O O . ILE A 1 193 ? -28.031 13.312 7.227 1.00 92.50 193 ILE A O 1
ATOM 1525 N N . ASP A 1 194 ? -29.960 12.285 7.746 1.00 93.50 194 ASP A N 1
ATOM 1526 C CA . ASP A 1 194 ? -30.810 13.430 7.422 1.00 93.50 194 ASP A CA 1
ATOM 1527 C C . ASP A 1 194 ? -30.613 14.592 8.417 1.00 93.50 194 ASP A C 1
ATOM 1529 O O . ASP A 1 194 ? -30.478 15.734 7.983 1.00 93.50 194 ASP A O 1
ATOM 1533 N N . GLU A 1 195 ? -30.463 14.326 9.720 1.00 95.00 195 GLU A N 1
ATOM 1534 C CA . GLU A 1 195 ? -30.112 15.346 10.727 1.00 95.00 195 GLU A CA 1
ATOM 1535 C C . GLU A 1 195 ? -28.746 16.006 10.453 1.00 95.00 195 GLU A C 1
ATOM 1537 O O . GLU A 1 195 ? -28.593 17.220 10.610 1.00 95.00 195 GLU A O 1
ATOM 1542 N N . LEU A 1 196 ? -27.747 15.230 10.018 1.00 93.69 196 LEU A N 1
ATOM 1543 C CA . LEU A 1 196 ? -26.434 15.753 9.629 1.00 93.69 196 LEU A CA 1
ATOM 1544 C C . LEU A 1 196 ? -26.514 16.609 8.352 1.00 93.69 196 LEU A C 1
ATOM 1546 O O . LEU A 1 196 ? -25.905 17.679 8.300 1.00 93.69 196 LEU A O 1
ATOM 1550 N N . ARG A 1 197 ? -27.309 16.199 7.353 1.00 93.56 197 ARG A N 1
ATOM 1551 C CA . ARG A 1 197 ? -27.589 17.015 6.155 1.00 93.56 197 ARG A CA 1
ATOM 1552 C C . ARG A 1 197 ? -28.311 18.319 6.498 1.00 93.56 197 ARG A C 1
ATOM 1554 O O . ARG A 1 197 ? -27.949 19.364 5.964 1.00 93.56 197 ARG A O 1
ATOM 1561 N N . GLU A 1 198 ? -29.302 18.287 7.392 1.00 94.62 198 GLU A N 1
ATOM 1562 C CA . GLU A 1 198 ? -30.016 19.490 7.855 1.00 94.62 198 GLU A CA 1
ATOM 1563 C C . GLU A 1 198 ? -29.088 20.481 8.576 1.00 94.62 198 GLU A C 1
ATOM 1565 O O . GLU A 1 198 ? -29.291 21.693 8.486 1.00 94.62 198 GLU A O 1
ATOM 1570 N N . ARG A 1 199 ? -28.037 19.978 9.236 1.00 93.88 199 ARG A N 1
ATOM 1571 C CA . ARG A 1 199 ? -26.962 20.777 9.849 1.00 93.88 199 ARG A CA 1
ATOM 1572 C C . ARG A 1 199 ? -25.927 21.313 8.855 1.00 93.88 199 ARG A C 1
ATOM 1574 O O . ARG A 1 199 ? -25.070 22.088 9.262 1.00 93.88 199 ARG A O 1
ATOM 1581 N N . GLY A 1 200 ? -26.020 20.950 7.575 1.00 92.88 200 GLY A N 1
ATOM 1582 C CA . GLY A 1 200 ? -25.139 21.434 6.510 1.00 92.88 200 GLY A CA 1
ATOM 1583 C C . GLY A 1 200 ? -23.979 20.507 6.145 1.00 92.88 200 GLY A C 1
ATOM 1584 O O . GLY A 1 200 ? -23.156 20.909 5.325 1.00 92.88 200 GLY A O 1
ATOM 1585 N N . LEU A 1 201 ? -23.910 19.285 6.695 1.00 92.38 201 LEU A N 1
ATOM 1586 C CA . LEU A 1 201 ? -22.852 18.329 6.352 1.00 92.38 201 LEU A CA 1
ATOM 1587 C C . LEU A 1 201 ? -22.877 18.021 4.848 1.00 92.38 201 LEU A C 1
ATOM 1589 O O . LEU A 1 201 ? -23.924 17.689 4.281 1.00 92.38 201 LEU A O 1
ATOM 1593 N N . SER A 1 202 ? -21.723 18.127 4.197 1.00 89.81 202 SER A N 1
ATOM 1594 C CA . SER A 1 202 ? -21.621 18.026 2.746 1.00 89.81 202 SER A CA 1
ATOM 1595 C C . SER A 1 202 ? -21.900 16.606 2.232 1.00 89.81 202 SER A C 1
ATOM 1597 O O . SER A 1 202 ? -21.492 15.597 2.813 1.00 89.81 202 SER A O 1
ATOM 1599 N N . GLU A 1 203 ? -22.582 16.504 1.086 1.00 86.62 203 GLU A N 1
ATOM 1600 C CA . GLU A 1 203 ? -22.946 15.201 0.510 1.00 86.62 203 GLU A CA 1
ATOM 1601 C C . GLU A 1 203 ? -21.735 14.285 0.196 1.00 86.62 203 GLU A C 1
ATOM 1603 O O . GLU A 1 203 ? -21.873 13.078 0.385 1.00 86.62 203 GLU A O 1
ATOM 1608 N N . PRO A 1 204 ? -20.533 14.772 -0.198 1.00 83.75 204 PRO A N 1
ATOM 1609 C CA . PRO A 1 204 ? -19.343 13.920 -0.312 1.00 83.75 204 PRO A CA 1
ATOM 1610 C C . PRO A 1 204 ? -18.931 13.256 1.011 1.00 83.75 204 PRO A C 1
ATOM 1612 O O . PRO A 1 204 ? -18.532 12.087 1.015 1.00 83.75 204 PRO A O 1
ATOM 1615 N N . VAL A 1 205 ? -19.064 13.963 2.142 1.00 86.31 205 VAL A N 1
ATOM 1616 C CA . VAL A 1 205 ? -18.818 13.399 3.478 1.00 86.31 205 VAL A CA 1
ATOM 1617 C C . VAL A 1 205 ? -19.909 12.390 3.839 1.00 86.31 205 VAL A C 1
ATOM 1619 O O . VAL A 1 205 ? -19.591 11.291 4.296 1.00 86.31 205 VAL A O 1
ATOM 1622 N N . VAL A 1 206 ? -21.179 12.693 3.556 1.00 87.56 206 VAL A N 1
ATOM 1623 C CA . VAL A 1 206 ? -22.296 11.747 3.744 1.00 87.56 206 VAL A CA 1
ATOM 1624 C C . VAL A 1 206 ? -22.097 10.466 2.921 1.00 87.56 206 VAL A C 1
ATOM 1626 O O . VAL A 1 206 ? -22.240 9.364 3.459 1.00 87.56 206 VAL A O 1
ATOM 1629 N N . GLU A 1 207 ? -21.699 10.569 1.649 1.00 82.88 207 GLU A N 1
ATOM 1630 C CA . GLU A 1 207 ? -21.382 9.409 0.804 1.00 82.88 207 GLU A CA 1
ATOM 1631 C C . GLU A 1 207 ? -20.221 8.596 1.397 1.00 82.88 207 GLU A C 1
ATOM 1633 O O . GLU A 1 207 ? -20.271 7.366 1.430 1.00 82.88 207 GLU A O 1
ATOM 1638 N N . LEU A 1 208 ? -19.171 9.248 1.905 1.00 79.50 208 LEU A N 1
ATOM 1639 C CA . LEU A 1 208 ? -18.044 8.556 2.533 1.00 79.50 208 LEU A CA 1
ATOM 1640 C C . LEU A 1 208 ? -18.475 7.761 3.777 1.00 79.50 208 LEU A C 1
ATOM 1642 O O . LEU A 1 208 ? -18.115 6.587 3.902 1.00 79.50 208 LEU A O 1
ATOM 1646 N N . LEU A 1 209 ? -19.245 8.388 4.671 1.00 83.50 209 LEU A N 1
ATOM 1647 C CA . LEU A 1 209 ? -19.707 7.779 5.920 1.00 83.50 209 LEU A CA 1
ATOM 1648 C C . LEU A 1 209 ? -20.681 6.615 5.673 1.00 83.50 209 LEU A C 1
ATOM 1650 O O . LEU A 1 209 ? -20.619 5.614 6.382 1.00 83.50 209 LEU A O 1
ATOM 1654 N N . THR A 1 210 ? -21.527 6.707 4.642 1.00 80.31 210 THR A N 1
ATOM 1655 C CA . THR A 1 210 ? -22.522 5.672 4.294 1.00 80.31 210 THR A CA 1
ATOM 1656 C C . THR A 1 210 ? -21.967 4.531 3.441 1.00 80.31 210 THR A C 1
ATOM 1658 O O . THR A 1 210 ? -22.404 3.391 3.584 1.00 80.31 210 THR A O 1
ATOM 1661 N N . THR A 1 211 ? -20.977 4.783 2.578 1.00 71.19 211 THR A N 1
ATOM 1662 C CA . THR A 1 211 ? -20.383 3.737 1.718 1.00 71.19 211 THR A CA 1
ATOM 1663 C C . THR A 1 211 ? -19.377 2.835 2.436 1.00 71.19 211 THR A C 1
ATOM 1665 O O . THR A 1 211 ? -18.897 1.868 1.840 1.00 71.19 211 THR A O 1
ATOM 1668 N N . GLY A 1 212 ? -19.021 3.131 3.693 1.00 64.06 212 GLY A N 1
ATOM 1669 C CA . GLY A 1 212 ? -18.062 2.335 4.469 1.00 64.06 212 GLY A CA 1
ATOM 1670 C C . GLY A 1 212 ? -16.663 2.279 3.840 1.00 64.06 212 GLY A C 1
ATOM 1671 O O . GLY A 1 212 ? -15.915 1.314 4.040 1.00 64.06 212 GLY A O 1
ATOM 1672 N N . LYS A 1 213 ? -16.307 3.290 3.033 1.00 68.88 213 LYS A N 1
ATOM 1673 C CA . LYS A 1 213 ? -14.959 3.438 2.474 1.00 68.88 213 LYS A CA 1
ATOM 1674 C C . LYS A 1 213 ? -13.971 3.621 3.628 1.00 68.88 213 LYS A C 1
ATOM 1676 O O . LYS A 1 213 ? -14.210 4.396 4.552 1.00 68.88 213 LYS A O 1
ATOM 1681 N N . ARG A 1 214 ? -12.836 2.919 3.571 1.00 71.94 214 ARG A N 1
ATOM 1682 C CA . ARG A 1 214 ? -11.791 3.030 4.600 1.00 71.94 214 ARG A CA 1
ATOM 1683 C C . ARG A 1 214 ? -11.277 4.469 4.640 1.00 71.94 214 ARG A C 1
ATOM 1685 O O . ARG A 1 214 ? -10.783 4.967 3.636 1.00 71.94 214 ARG A O 1
ATOM 1692 N N . SER A 1 215 ? -11.405 5.115 5.794 1.00 77.44 215 SER A N 1
ATOM 1693 C CA . SER A 1 215 ? -10.974 6.490 6.024 1.00 77.44 215 SER A CA 1
ATOM 1694 C C . SER A 1 215 ? -10.528 6.684 7.480 1.00 77.44 215 SER A C 1
ATOM 1696 O O . SER A 1 215 ? -10.798 5.834 8.335 1.00 77.44 215 SER A O 1
ATOM 1698 N N . TRP A 1 216 ? -9.807 7.773 7.756 1.00 82.31 216 TRP A N 1
ATOM 1699 C CA . TRP A 1 216 ? -9.609 8.266 9.121 1.00 82.31 216 TRP A CA 1
ATOM 1700 C C . TRP A 1 216 ? -10.914 8.901 9.629 1.00 82.31 216 TRP A C 1
ATOM 1702 O O . TRP A 1 216 ? -11.284 8.691 10.778 1.00 82.31 216 TRP A O 1
ATOM 1712 N N . LEU A 1 217 ? -11.689 9.545 8.746 1.00 86.06 217 LEU A N 1
ATOM 1713 C CA . LEU A 1 217 ? -12.967 10.184 9.074 1.00 86.06 217 LEU A CA 1
ATOM 1714 C C . LEU A 1 217 ? -14.045 9.170 9.489 1.00 86.06 217 LEU A C 1
ATOM 1716 O O . LEU A 1 217 ? -14.794 9.408 10.432 1.00 86.06 217 LEU A O 1
ATOM 1720 N N . THR A 1 218 ? -14.085 7.988 8.859 1.00 84.56 218 THR A N 1
ATOM 1721 C CA . THR A 1 218 ? -14.994 6.912 9.294 1.00 84.56 218 THR A CA 1
ATOM 1722 C C . THR A 1 218 ? -14.616 6.357 10.670 1.00 84.56 218 THR A C 1
ATOM 1724 O O . THR A 1 218 ? -15.505 5.964 11.425 1.00 84.56 218 THR A O 1
ATOM 1727 N N . LYS A 1 219 ? -13.329 6.395 11.050 1.00 86.00 219 LYS A N 1
ATOM 1728 C CA . LYS A 1 219 ? -12.883 6.052 12.412 1.00 86.00 219 LYS A CA 1
ATOM 1729 C C . LYS A 1 219 ? -13.194 7.146 13.413 1.00 86.00 219 LYS A C 1
ATOM 1731 O O . LYS A 1 219 ? -13.630 6.804 14.500 1.00 86.00 219 LYS A O 1
ATOM 1736 N N . LEU A 1 220 ? -13.032 8.416 13.044 1.00 89.56 220 LEU A N 1
ATOM 1737 C CA . LEU A 1 220 ? -13.393 9.557 13.885 1.00 89.56 220 LEU A CA 1
ATOM 1738 C C . LEU A 1 220 ? -14.878 9.490 14.273 1.00 89.56 220 LEU A C 1
ATOM 1740 O O . LEU A 1 220 ? -15.207 9.451 15.452 1.00 89.56 220 LEU A O 1
ATOM 1744 N N . VAL A 1 221 ? -15.770 9.314 13.292 1.00 90.19 221 VAL A N 1
ATOM 1745 C CA . VAL A 1 221 ? -17.214 9.147 13.544 1.00 90.19 221 VAL A CA 1
ATOM 1746 C C . VAL A 1 221 ? -17.535 7.844 14.293 1.00 90.19 221 VAL A C 1
ATOM 1748 O O . VAL A 1 221 ? -18.473 7.806 15.086 1.00 90.19 221 VAL A O 1
ATOM 1751 N N . THR A 1 222 ? -16.758 6.773 14.099 1.00 88.75 222 THR A N 1
ATOM 1752 C CA . THR A 1 222 ? -16.903 5.551 14.914 1.00 88.75 222 THR A CA 1
ATOM 1753 C C . THR A 1 222 ? -16.475 5.793 16.365 1.00 88.75 222 THR A C 1
ATOM 1755 O O . THR A 1 222 ? -17.177 5.359 17.271 1.00 88.75 222 THR A O 1
ATOM 1758 N N . PHE A 1 223 ? -15.384 6.523 16.605 1.00 91.00 223 PHE A N 1
ATOM 1759 C CA . PHE A 1 223 ? -14.930 6.898 17.942 1.00 91.00 223 PHE A CA 1
ATOM 1760 C C . PHE A 1 223 ? -15.964 7.770 18.652 1.00 91.00 223 PHE A C 1
ATOM 1762 O O . PHE A 1 223 ? -16.403 7.427 19.744 1.00 91.00 223 PHE A O 1
ATOM 1769 N N . PHE A 1 224 ? -16.433 8.828 17.987 1.00 92.38 224 PHE A N 1
ATOM 1770 C CA . PHE A 1 224 ? -17.462 9.727 18.503 1.00 92.38 224 PHE A CA 1
ATOM 1771 C C . PHE A 1 224 ? -18.722 8.992 18.977 1.00 92.38 224 PHE A C 1
ATOM 1773 O O . PHE A 1 224 ? -19.258 9.296 20.040 1.00 92.38 224 PHE A O 1
ATOM 1780 N N . ARG A 1 225 ? -19.180 7.987 18.221 1.00 89.62 225 ARG A N 1
ATOM 1781 C CA . ARG A 1 225 ? -20.372 7.196 18.567 1.00 89.62 225 ARG A CA 1
ATOM 1782 C C . ARG A 1 225 ? -20.175 6.180 19.683 1.00 89.62 225 ARG A C 1
ATOM 1784 O O . ARG A 1 225 ? -21.156 5.808 20.316 1.00 89.62 225 ARG A O 1
ATOM 1791 N N . HIS A 1 226 ? -18.945 5.724 19.882 1.00 89.62 226 HIS A N 1
ATOM 1792 C CA . HIS A 1 226 ? -18.588 4.656 20.816 1.00 89.62 226 HIS A CA 1
ATOM 1793 C C . HIS A 1 226 ? -17.635 5.160 21.904 1.00 89.62 226 HIS A C 1
ATOM 1795 O O . HIS A 1 226 ? -16.835 4.399 22.437 1.00 89.62 226 HIS A O 1
ATOM 1801 N N . ASN A 1 227 ? -17.707 6.457 22.225 1.00 90.44 227 ASN A N 1
ATOM 1802 C CA . ASN A 1 227 ? -16.807 7.117 23.167 1.00 90.44 227 ASN A CA 1
ATOM 1803 C C . ASN A 1 227 ? -16.777 6.394 24.522 1.00 90.44 227 ASN A C 1
ATOM 1805 O O . ASN A 1 227 ? -15.707 6.062 25.018 1.00 90.44 227 ASN A O 1
ATOM 1809 N N . ASP A 1 228 ? -17.947 6.060 25.071 1.00 89.38 228 ASP A N 1
ATOM 1810 C CA . ASP A 1 228 ? -18.062 5.343 26.346 1.00 89.38 228 ASP A CA 1
ATOM 1811 C C . ASP A 1 228 ? -17.457 3.928 26.284 1.00 89.38 228 ASP A C 1
ATOM 1813 O O . ASP A 1 228 ? -16.792 3.501 27.231 1.00 89.38 228 ASP A O 1
ATOM 1817 N N . ASP A 1 229 ? -17.618 3.224 25.156 1.00 88.88 229 ASP A N 1
ATOM 1818 C CA . ASP A 1 229 ? -17.014 1.905 24.923 1.00 88.88 229 ASP A CA 1
ATOM 1819 C C . ASP A 1 229 ? -15.482 2.009 24.849 1.00 88.88 229 ASP A C 1
ATOM 1821 O O . ASP A 1 229 ? -14.772 1.191 25.436 1.00 88.88 229 ASP A O 1
ATOM 1825 N N . PHE A 1 230 ? -14.958 3.033 24.163 1.00 88.62 230 PHE A N 1
ATOM 1826 C CA . PHE A 1 230 ? -13.523 3.321 24.105 1.00 88.62 230 PHE A CA 1
ATOM 1827 C C . PHE A 1 230 ? -12.971 3.718 25.475 1.00 88.62 230 PHE A C 1
ATOM 1829 O O . PHE A 1 230 ? -11.945 3.171 25.877 1.00 88.62 230 PHE A O 1
ATOM 1836 N N . ARG A 1 231 ? -13.661 4.593 26.221 1.00 89.12 231 ARG A N 1
ATOM 1837 C CA . ARG A 1 231 ? -13.267 4.963 27.586 1.00 89.12 231 ARG A CA 1
ATOM 1838 C C . ARG A 1 231 ? -13.212 3.736 28.493 1.00 89.12 231 ARG A C 1
ATOM 1840 O O . ARG A 1 231 ? -12.208 3.529 29.166 1.00 89.12 231 ARG A O 1
ATOM 1847 N N . SER A 1 232 ? -14.238 2.882 28.455 1.00 87.31 232 SER A N 1
ATOM 1848 C CA . SER A 1 232 ? -14.292 1.660 29.268 1.00 87.31 232 SER A CA 1
ATOM 1849 C C . SER A 1 232 ? -13.311 0.567 28.832 1.00 87.31 232 SER A C 1
ATOM 1851 O O . SER A 1 232 ? -12.977 -0.281 29.654 1.00 87.31 232 SER A O 1
ATOM 1853 N N . SER A 1 233 ? -12.893 0.530 27.564 1.00 84.62 233 SER A N 1
ATOM 1854 C CA . SER A 1 233 ? -11.980 -0.505 27.045 1.00 84.62 233 SER A CA 1
ATOM 1855 C C . SER A 1 233 ? -10.502 -0.144 27.184 1.00 84.62 233 SER A C 1
ATOM 1857 O O . SER A 1 233 ? -9.650 -1.014 27.018 1.00 84.62 233 SER A O 1
ATOM 1859 N N . LEU A 1 234 ? -10.205 1.133 27.433 1.00 84.69 234 LEU A N 1
ATOM 1860 C CA . LEU A 1 234 ? -8.856 1.701 27.514 1.00 84.69 234 LEU A CA 1
ATOM 1861 C C . LEU A 1 234 ? -8.579 2.371 28.873 1.00 84.69 234 LEU A C 1
ATOM 1863 O O . LEU A 1 234 ? -7.597 3.096 28.996 1.00 84.69 234 LEU A O 1
ATOM 1867 N N . ASP A 1 235 ? -9.458 2.161 29.861 1.00 86.25 235 ASP A N 1
ATOM 1868 C CA . ASP A 1 235 ? -9.410 2.755 31.206 1.00 86.25 235 ASP A CA 1
ATOM 1869 C C . ASP A 1 235 ? -9.242 4.296 31.213 1.00 86.25 235 ASP A C 1
ATOM 1871 O O . ASP A 1 235 ? -8.590 4.872 32.084 1.00 86.25 235 ASP A O 1
ATOM 1875 N N . ILE A 1 236 ? -9.852 4.989 30.241 1.00 86.69 236 ILE A N 1
ATOM 1876 C CA . ILE A 1 236 ? -9.741 6.450 30.095 1.00 86.69 236 ILE A CA 1
ATOM 1877 C C . ILE A 1 236 ? -10.718 7.149 31.061 1.00 86.69 236 ILE A C 1
ATOM 1879 O O . ILE A 1 236 ? -11.915 6.836 31.032 1.00 86.69 236 ILE A O 1
ATOM 1883 N N . PRO A 1 237 ? -10.267 8.138 31.864 1.00 86.25 237 PRO A N 1
ATOM 1884 C CA . PRO A 1 237 ? -11.139 8.895 32.764 1.00 86.25 237 PRO A CA 1
ATOM 1885 C C . PRO A 1 237 ? -12.286 9.606 32.030 1.00 86.25 237 PRO A C 1
ATOM 1887 O O . PRO A 1 237 ? -12.181 9.911 30.843 1.00 86.25 237 PRO A O 1
ATOM 1890 N N . GLN A 1 238 ? -13.400 9.880 32.710 1.00 85.44 238 GLN A N 1
ATOM 1891 C CA . GLN A 1 238 ? -14.615 10.423 32.075 1.00 85.44 238 GLN A CA 1
ATOM 1892 C C . GLN A 1 238 ? -14.494 11.914 31.738 1.00 85.44 238 GLN A C 1
ATOM 1894 O O . GLN A 1 238 ? -15.017 12.379 30.727 1.00 85.44 238 GLN A O 1
ATOM 1899 N N . GLU A 1 239 ? -13.756 12.634 32.571 1.00 85.69 239 GLU A N 1
ATOM 1900 C CA . GLU A 1 239 ? -13.400 14.043 32.468 1.00 85.69 239 GLU A CA 1
ATOM 1901 C C . GLU A 1 239 ? -12.331 14.337 31.406 1.00 85.69 239 GLU A C 1
ATOM 1903 O O . GLU A 1 239 ? -12.118 15.497 31.074 1.00 85.69 239 GLU A O 1
ATOM 1908 N N . ALA A 1 240 ? -11.669 1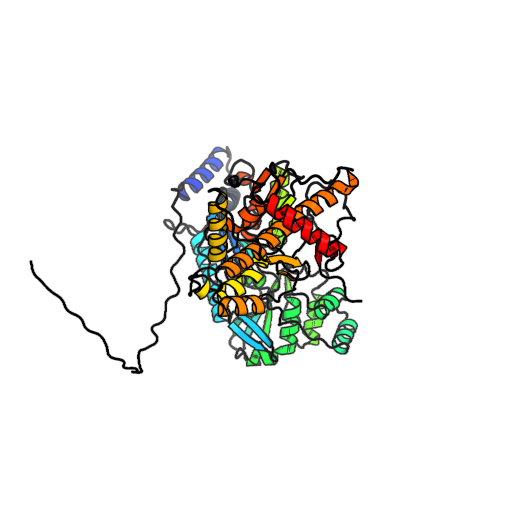3.312 30.855 1.00 87.25 240 ALA A N 1
ATOM 1909 C CA . ALA A 1 240 ? -10.584 13.522 29.904 1.00 87.25 240 ALA A CA 1
ATOM 1910 C C . ALA A 1 240 ? -11.089 14.062 28.554 1.00 87.25 240 ALA A C 1
ATOM 1912 O O . ALA A 1 240 ? -12.028 13.508 27.961 1.00 87.25 240 ALA A O 1
ATOM 1913 N N . GLU A 1 241 ? -10.419 15.103 28.062 1.00 90.25 241 GLU A N 1
ATOM 1914 C CA . GLU A 1 241 ? -10.618 15.704 26.745 1.00 90.25 241 GLU A CA 1
ATOM 1915 C C . GLU A 1 241 ? -9.863 14.915 25.667 1.00 90.25 241 GLU A C 1
ATOM 1917 O O . GLU A 1 241 ? -8.868 14.238 25.941 1.00 90.25 241 GLU A O 1
ATOM 1922 N N . PHE A 1 242 ? -10.344 14.999 24.426 1.00 91.44 242 PHE A N 1
ATOM 1923 C CA . PHE A 1 242 ? -9.771 14.289 23.286 1.00 91.44 242 PHE A CA 1
ATOM 1924 C C . PHE A 1 242 ? -9.350 15.250 22.186 1.00 91.44 242 PHE A C 1
ATOM 1926 O O . PHE A 1 242 ? -10.094 16.172 21.864 1.00 91.44 242 PHE A O 1
ATOM 1933 N N . TYR A 1 243 ? -8.218 14.955 21.550 1.00 91.94 243 TYR A N 1
ATOM 1934 C CA . TYR A 1 243 ? -7.758 15.623 20.338 1.00 91.94 243 TYR A CA 1
ATOM 1935 C C . TYR A 1 243 ? -7.398 14.589 19.270 1.00 91.94 243 TYR A C 1
ATOM 1937 O O . TYR A 1 243 ? -6.764 13.570 19.561 1.00 91.94 243 TYR A O 1
ATOM 1945 N N . PHE A 1 244 ? -7.803 14.839 18.027 1.00 90.56 244 PHE A N 1
ATOM 1946 C CA . PHE A 1 244 ? -7.764 13.857 16.947 1.00 90.56 244 PHE A CA 1
ATOM 1947 C C . PHE A 1 244 ? -6.811 14.280 15.840 1.00 90.56 244 PHE A C 1
ATOM 1949 O O . PHE A 1 244 ? -7.016 15.285 15.172 1.00 90.56 244 PHE A O 1
ATOM 1956 N N . SER A 1 245 ? -5.792 13.462 15.615 1.00 87.81 245 SER A N 1
ATOM 1957 C CA . SER A 1 245 ? -4.826 13.639 14.533 1.00 87.81 245 SER A CA 1
ATOM 1958 C C . SER A 1 245 ? -4.880 12.423 13.608 1.00 87.81 245 SER A C 1
ATOM 1960 O O . SER A 1 245 ? -5.318 11.340 14.006 1.00 87.81 245 SER A O 1
ATOM 1962 N N . THR A 1 246 ? -4.369 12.519 12.383 1.00 84.44 246 THR A N 1
ATOM 1963 C CA . THR A 1 246 ? -3.929 11.291 11.701 1.00 84.44 246 THR A CA 1
ATOM 1964 C C . THR A 1 246 ? -2.649 10.793 12.377 1.00 84.44 246 THR A C 1
ATOM 1966 O O . THR A 1 246 ? -1.946 11.561 13.032 1.00 84.44 246 THR A O 1
ATOM 1969 N N . VAL A 1 247 ? -2.316 9.504 12.261 1.00 82.94 247 VAL A N 1
ATOM 1970 C CA . VAL A 1 247 ? -1.049 8.986 12.823 1.00 82.94 247 VAL A CA 1
ATOM 1971 C C . VAL A 1 247 ? 0.194 9.764 12.334 1.00 82.94 247 VAL A C 1
ATOM 1973 O O . VAL A 1 247 ? 1.007 10.126 13.185 1.00 82.94 247 VAL A O 1
ATOM 1976 N N . PRO A 1 248 ? 0.365 10.092 11.035 1.00 78.62 248 PRO A N 1
ATOM 1977 C CA . PRO A 1 248 ? 1.472 10.946 10.599 1.00 78.62 248 PRO A CA 1
ATOM 1978 C C . PRO A 1 248 ? 1.345 12.394 11.093 1.00 78.62 248 PRO A C 1
ATOM 1980 O O . PRO A 1 248 ? 2.363 12.951 11.488 1.00 78.62 248 PRO A O 1
ATOM 1983 N N . GLY A 1 249 ? 0.140 12.979 11.168 1.00 80.25 249 GLY A N 1
ATOM 1984 C CA . GLY A 1 249 ? -0.066 14.311 11.762 1.00 80.25 249 GLY A CA 1
ATOM 1985 C C . GLY A 1 249 ? 0.354 14.380 13.238 1.00 80.25 249 GLY A C 1
ATOM 1986 O O . GLY A 1 249 ? 1.020 15.326 13.655 1.00 80.25 249 GLY A O 1
ATOM 1987 N N . TYR A 1 250 ? 0.069 13.323 14.005 1.00 86.00 250 TYR A N 1
ATOM 1988 C CA . TYR A 1 250 ? 0.533 13.153 15.384 1.00 86.00 250 TYR A CA 1
ATOM 1989 C C . TYR A 1 250 ? 2.059 13.016 15.472 1.00 86.00 250 TYR A C 1
ATOM 1991 O O . TYR A 1 250 ? 2.686 13.708 16.271 1.00 86.00 250 TYR A O 1
ATOM 1999 N N . ILE A 1 251 ? 2.676 12.169 14.635 1.00 84.94 251 ILE A N 1
ATOM 2000 C CA . ILE A 1 251 ? 4.144 12.045 14.577 1.00 84.94 251 ILE A CA 1
ATOM 2001 C C . ILE A 1 251 ? 4.772 13.405 14.247 1.00 84.94 251 ILE A C 1
ATOM 2003 O O . ILE A 1 251 ? 5.741 13.795 14.896 1.00 84.94 251 ILE A O 1
ATOM 2007 N N . ALA A 1 252 ? 4.213 14.139 13.282 1.00 80.25 252 ALA A N 1
ATOM 2008 C CA . ALA A 1 252 ? 4.686 15.462 12.903 1.00 80.25 252 ALA A CA 1
ATOM 2009 C C . ALA A 1 252 ? 4.624 16.434 14.089 1.00 80.25 252 ALA A C 1
ATOM 2011 O O . ALA A 1 252 ? 5.661 16.973 14.464 1.00 80.25 252 ALA A O 1
ATOM 2012 N N . SER A 1 253 ? 3.459 16.562 14.735 1.00 80.88 253 SER A N 1
ATOM 2013 C CA . SER A 1 253 ? 3.259 17.413 15.917 1.00 80.88 253 SER A CA 1
ATOM 2014 C C . SER A 1 253 ? 4.242 17.085 17.052 1.00 80.88 253 SER A C 1
ATOM 2016 O O . SER A 1 253 ? 4.929 17.977 17.555 1.00 80.88 253 SER A O 1
ATOM 2018 N N . VAL A 1 254 ? 4.422 15.806 17.405 1.00 85.00 254 VAL A N 1
ATOM 2019 C CA . VAL A 1 254 ? 5.333 15.419 18.501 1.00 85.00 254 VAL A CA 1
ATOM 2020 C C . VAL A 1 254 ? 6.815 15.619 18.144 1.00 85.00 254 VAL A C 1
ATOM 2022 O O . VAL A 1 254 ? 7.624 15.919 19.024 1.00 85.00 254 VAL A O 1
ATOM 2025 N N . LEU A 1 255 ? 7.203 15.486 16.871 1.00 80.56 255 LEU A N 1
ATOM 2026 C CA . LEU A 1 255 ? 8.569 15.790 16.419 1.00 80.56 255 LEU A CA 1
ATOM 2027 C C . LEU A 1 255 ? 8.847 17.292 16.308 1.00 80.56 255 LEU A C 1
ATOM 2029 O O . LEU A 1 255 ? 9.994 17.714 16.463 1.00 80.56 255 LEU A O 1
ATOM 2033 N N . SER A 1 256 ? 7.817 18.082 16.016 1.00 73.94 256 SER A N 1
ATOM 2034 C CA . SER A 1 256 ? 7.915 19.508 15.719 1.00 73.94 256 SER A CA 1
ATOM 2035 C C . SER A 1 256 ? 7.652 20.404 16.942 1.00 73.94 256 SER A C 1
ATOM 2037 O O . SER A 1 256 ? 7.979 21.594 16.918 1.00 73.94 256 SER A O 1
ATOM 2039 N N . GLY A 1 257 ? 7.108 19.829 18.023 1.00 73.50 257 GLY A N 1
ATOM 2040 C CA . GLY A 1 257 ? 6.633 20.557 19.204 1.00 73.50 257 GLY A CA 1
ATOM 2041 C C . GLY A 1 257 ? 5.342 21.335 18.933 1.00 73.50 257 GLY A C 1
ATOM 2042 O O . GLY A 1 257 ? 5.168 22.421 19.484 1.00 73.50 257 GLY A O 1
ATOM 2043 N N . GLY A 1 258 ? 4.508 20.822 18.024 1.00 70.31 258 GLY A N 1
ATOM 2044 C CA . GLY A 1 258 ? 3.284 21.452 17.536 1.00 70.31 258 GLY A CA 1
ATOM 2045 C C . GLY A 1 258 ? 2.063 21.268 18.442 1.00 70.31 258 GLY A C 1
ATOM 2046 O O . GLY A 1 258 ? 2.146 20.779 19.567 1.00 70.31 258 GLY A O 1
ATOM 2047 N N . GLU A 1 259 ? 0.911 21.693 17.926 1.00 71.69 259 GLU A N 1
ATOM 2048 C CA . GLU A 1 259 ? -0.372 21.660 18.636 1.00 71.69 259 GLU A CA 1
ATOM 2049 C C . GLU A 1 259 ? -1.026 20.262 18.597 1.00 71.69 259 GLU A C 1
ATOM 2051 O O . GLU A 1 259 ? -0.634 19.380 17.823 1.00 71.69 259 GLU A O 1
ATOM 2056 N N . LEU A 1 260 ? -2.008 20.040 19.474 1.00 78.44 260 LEU A N 1
ATOM 2057 C CA . LEU A 1 260 ? -2.773 18.792 19.551 1.00 78.44 260 LEU A CA 1
ATOM 2058 C C . LEU A 1 260 ? -3.854 18.755 18.455 1.00 78.44 260 LEU A C 1
ATOM 2060 O O . LEU A 1 260 ? -4.388 19.793 18.079 1.00 78.44 260 LEU A O 1
ATOM 2064 N N . GLY A 1 261 ? -4.228 17.560 17.992 1.00 74.62 261 GLY A N 1
ATOM 2065 C CA . GLY A 1 261 ? -5.419 17.375 17.147 1.00 74.62 261 GLY A CA 1
ATOM 2066 C C . GLY A 1 261 ? -5.294 17.856 15.697 1.00 74.62 261 GLY A C 1
ATOM 2067 O O . GLY A 1 261 ? -6.247 18.407 15.150 1.00 74.62 261 GLY A O 1
ATOM 2068 N N . ILE A 1 262 ? -4.130 17.669 15.069 1.00 75.31 262 ILE A N 1
ATOM 2069 C CA . ILE A 1 262 ? -3.862 18.162 13.714 1.00 75.31 262 ILE A CA 1
ATOM 2070 C C . ILE A 1 262 ? -4.161 17.095 12.647 1.00 75.31 262 ILE A C 1
ATOM 2072 O O . ILE A 1 262 ? -3.551 16.019 12.609 1.00 75.31 262 ILE A O 1
ATOM 2076 N N . ILE A 1 263 ? -5.034 17.449 11.702 1.00 75.19 263 ILE A N 1
ATOM 2077 C CA . ILE A 1 263 ? -5.201 16.773 10.412 1.00 75.19 263 ILE A CA 1
ATOM 2078 C C . ILE A 1 263 ? -4.422 17.563 9.346 1.00 75.19 263 ILE A C 1
ATOM 2080 O O . ILE A 1 263 ? -4.758 18.719 9.085 1.00 75.19 263 ILE A O 1
ATOM 2084 N N . PRO A 1 264 ? -3.401 16.976 8.697 1.00 68.50 264 PRO A N 1
ATOM 2085 C CA . PRO A 1 264 ? -2.667 17.650 7.626 1.00 68.50 264 PRO A CA 1
ATOM 2086 C C . PRO A 1 264 ? -3.550 17.891 6.395 1.00 68.50 264 PRO A C 1
ATOM 2088 O O . PRO A 1 264 ? -4.228 16.967 5.940 1.00 68.50 264 PRO A O 1
ATOM 2091 N N . ASP A 1 265 ? -3.478 19.067 5.765 1.00 63.09 265 ASP A N 1
ATOM 2092 C CA . ASP A 1 265 ? -4.235 19.342 4.529 1.00 63.09 265 ASP A CA 1
ATOM 2093 C C . ASP A 1 265 ? -3.802 18.440 3.349 1.00 63.09 265 ASP A C 1
ATOM 2095 O O . ASP A 1 265 ? -4.597 18.104 2.477 1.00 63.09 265 ASP A O 1
ATOM 2099 N N . SER A 1 266 ? -2.574 17.904 3.350 1.00 56.03 266 SER A N 1
ATOM 2100 C CA . SER A 1 266 ? -2.178 16.864 2.380 1.00 56.03 266 SER A CA 1
ATOM 2101 C C . SER A 1 266 ? -2.894 15.512 2.586 1.00 56.03 266 SER A C 1
ATOM 2103 O O . SER A 1 266 ? -2.905 14.670 1.679 1.00 56.03 266 SER A O 1
ATOM 2105 N N . GLU A 1 267 ? -3.542 15.319 3.740 1.00 57.06 267 GLU A N 1
ATOM 2106 C CA . GLU A 1 267 ? -4.378 14.167 4.103 1.00 57.06 267 GLU A CA 1
ATOM 2107 C C . GLU A 1 267 ? -5.880 14.499 4.221 1.00 57.06 267 GLU A C 1
ATOM 2109 O O . GLU A 1 267 ? -6.696 13.577 4.357 1.00 57.06 267 GLU A O 1
ATOM 2114 N N . SER A 1 268 ? -6.266 15.774 4.047 1.00 47.66 268 SER A N 1
ATOM 2115 C CA . SER A 1 268 ? -7.661 16.210 3.840 1.00 47.66 268 SER A CA 1
ATOM 2116 C C . SER A 1 268 ? -8.246 15.704 2.512 1.00 47.66 268 SER A C 1
ATOM 2118 O O . SER A 1 268 ? -9.443 15.826 2.276 1.00 47.66 268 SER A O 1
ATOM 2120 N N . ALA A 1 269 ? -7.423 15.046 1.681 1.00 46.88 269 ALA A N 1
ATOM 2121 C CA . ALA A 1 269 ? -7.711 14.446 0.373 1.00 46.88 269 ALA A CA 1
ATOM 2122 C C . ALA A 1 269 ? -8.768 13.307 0.350 1.00 46.88 269 ALA A C 1
ATOM 2124 O O . ALA A 1 269 ? -8.748 12.438 -0.527 1.00 46.88 269 ALA A O 1
ATOM 2125 N N . LEU A 1 270 ? -9.718 13.321 1.284 1.00 56.31 270 LEU A N 1
ATOM 2126 C CA . LEU A 1 270 ? -11.100 12.907 1.067 1.00 56.31 270 LEU A CA 1
ATOM 2127 C C . LEU A 1 270 ? -11.795 14.068 0.330 1.00 56.31 270 LEU A C 1
ATOM 2129 O O . LEU A 1 270 ? -12.081 15.081 0.966 1.00 56.31 270 LEU A O 1
ATOM 2133 N N . PRO A 1 271 ? -12.058 13.980 -0.989 1.00 49.75 271 PRO A N 1
ATOM 2134 C CA . PRO A 1 271 ? -12.544 15.129 -1.749 1.00 49.75 271 PRO A CA 1
ATOM 2135 C C . PRO A 1 271 ? -13.840 15.696 -1.152 1.00 49.75 271 PRO A C 1
ATOM 2137 O O . PRO A 1 271 ? -14.887 15.055 -1.228 1.00 49.75 271 PRO A O 1
ATOM 2140 N N . GLY A 1 272 ? -13.756 16.895 -0.570 1.00 58.28 272 GLY A N 1
ATOM 2141 C CA . GLY A 1 272 ? -14.899 17.619 -0.013 1.00 58.28 272 GLY A CA 1
ATOM 2142 C C . GLY A 1 272 ? -15.109 17.546 1.504 1.00 58.28 272 GLY A C 1
ATOM 2143 O O . GLY A 1 272 ? -16.159 18.000 1.931 1.00 58.28 272 GLY A O 1
ATOM 2144 N N . CYS A 1 273 ? -14.178 17.032 2.320 1.00 74.81 273 CYS A N 1
ATOM 2145 C CA . CYS A 1 273 ? -14.263 17.215 3.779 1.00 74.81 273 CYS A CA 1
ATOM 2146 C C . CYS A 1 273 ? -13.611 18.542 4.198 1.00 74.81 273 CYS A C 1
ATOM 2148 O O . CYS A 1 273 ? -12.394 18.696 4.107 1.00 74.81 273 CYS A O 1
ATOM 2150 N N . SER A 1 274 ? -14.425 19.500 4.637 1.00 82.44 274 SER A N 1
ATOM 2151 C CA . SER A 1 274 ? -13.977 20.795 5.151 1.00 82.44 274 SER A CA 1
ATOM 2152 C C . SER A 1 274 ? -13.844 20.814 6.679 1.00 82.44 274 SER A C 1
ATOM 2154 O O . SER A 1 274 ? -14.338 19.936 7.382 1.00 82.44 274 SER A O 1
ATOM 2156 N N . GLU A 1 275 ? -13.205 21.859 7.202 1.00 85.19 275 GLU A N 1
ATOM 2157 C CA . GLU A 1 275 ? -13.157 22.163 8.639 1.00 85.19 275 GLU A CA 1
ATOM 2158 C C . GLU A 1 275 ? -14.573 22.385 9.216 1.00 85.19 275 GLU A C 1
ATOM 2160 O O . GLU A 1 275 ? -14.883 21.936 10.314 1.00 85.19 275 GLU A O 1
ATOM 2165 N N . GLU A 1 276 ? -15.479 22.977 8.427 1.00 88.75 276 GLU A N 1
ATOM 2166 C CA . GLU A 1 276 ? -16.897 23.142 8.775 1.00 88.75 276 GLU A CA 1
ATOM 2167 C C . GLU A 1 276 ? -17.617 21.785 8.903 1.00 88.75 276 GLU A C 1
ATOM 2169 O O . GLU A 1 276 ? -18.353 21.576 9.868 1.00 88.75 276 GLU A O 1
ATOM 2174 N N . ASP A 1 277 ? -17.343 20.821 8.011 1.00 89.69 277 ASP A N 1
ATOM 2175 C CA . ASP A 1 277 ? -17.870 19.451 8.134 1.00 89.69 277 ASP A CA 1
ATOM 2176 C C . ASP A 1 277 ? -17.387 18.764 9.423 1.00 89.69 277 ASP A C 1
ATOM 2178 O O . ASP A 1 277 ? -18.159 18.056 10.074 1.00 89.69 277 ASP A O 1
ATOM 2182 N N . LEU A 1 278 ? -16.122 18.975 9.810 1.00 88.88 278 LEU A N 1
ATOM 2183 C CA . LEU A 1 278 ? -15.578 18.440 11.061 1.00 88.88 278 LEU A CA 1
ATOM 2184 C C . LEU A 1 278 ? -16.262 19.073 12.275 1.00 88.88 278 LEU A C 1
ATOM 2186 O O . LEU A 1 278 ? -16.740 18.340 13.138 1.00 88.88 278 LEU A O 1
ATOM 2190 N N . HIS A 1 279 ? -16.406 20.400 12.312 1.00 90.75 279 HIS A N 1
ATOM 2191 C CA . HIS A 1 279 ? -17.106 21.097 13.395 1.00 90.75 279 HIS A CA 1
ATOM 2192 C C . HIS A 1 279 ? -18.572 20.653 13.544 1.00 90.75 279 HIS A C 1
ATOM 2194 O O . HIS A 1 279 ? -19.039 20.480 14.673 1.00 90.75 279 HIS A O 1
ATOM 2200 N N . ILE A 1 280 ? -19.282 20.408 12.433 1.00 93.44 280 ILE A N 1
ATOM 2201 C CA . ILE A 1 280 ? -20.649 19.855 12.439 1.00 93.44 280 ILE A CA 1
ATOM 2202 C C . ILE A 1 280 ? -20.673 18.456 13.069 1.00 93.44 280 ILE A C 1
ATOM 2204 O O . ILE A 1 280 ? -21.550 18.169 13.887 1.00 93.44 280 ILE A O 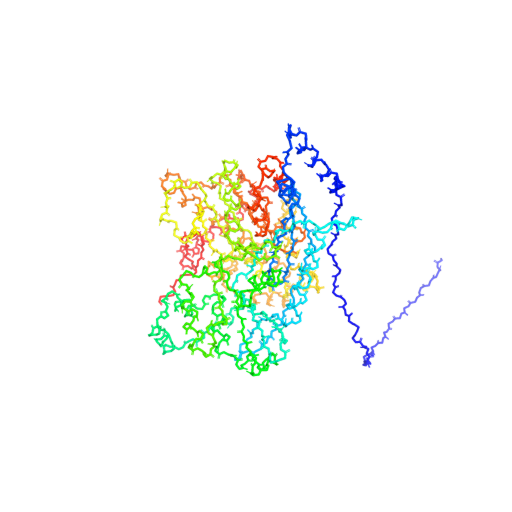1
ATOM 2208 N N . LEU A 1 281 ? -19.719 17.587 12.715 1.00 93.12 281 LEU A N 1
ATOM 2209 C CA . LEU A 1 281 ? -19.616 16.241 13.287 1.00 93.12 281 LEU A CA 1
ATOM 2210 C C . LEU A 1 281 ? -19.280 16.290 14.785 1.00 93.12 281 LEU A C 1
ATOM 2212 O O . LEU A 1 281 ? -19.944 15.606 15.564 1.00 93.12 281 LEU A O 1
ATOM 2216 N N . CYS A 1 282 ? -18.312 17.112 15.198 1.00 93.00 282 CYS A N 1
ATOM 2217 C CA . CYS A 1 282 ? -17.948 17.279 16.606 1.00 93.00 282 CYS A CA 1
ATOM 2218 C C . CYS A 1 282 ? -19.149 17.744 17.440 1.00 93.00 282 CYS A C 1
ATOM 2220 O O . CYS A 1 282 ? -19.505 17.082 18.415 1.00 93.00 282 CYS A O 1
ATOM 2222 N N . GLU A 1 283 ? -19.837 18.812 17.016 1.00 94.06 283 GLU A N 1
ATOM 2223 C CA . GLU A 1 283 ? -21.011 19.335 17.726 1.00 94.06 283 GLU A CA 1
ATOM 2224 C C . GLU A 1 283 ? -22.144 18.297 17.796 1.00 94.06 283 GLU A C 1
ATOM 2226 O O . GLU A 1 283 ? -22.742 18.104 18.856 1.00 94.06 283 GLU A O 1
ATOM 2231 N N . TYR A 1 284 ? -22.426 17.590 16.692 1.00 94.56 284 TYR A N 1
ATOM 2232 C CA . TYR A 1 284 ? -23.489 16.580 16.642 1.00 94.56 284 TYR A CA 1
ATOM 2233 C C . TYR A 1 284 ? -23.261 15.431 17.634 1.00 94.56 284 TYR A C 1
ATOM 2235 O O . TYR A 1 284 ? -24.219 14.946 18.238 1.00 94.56 284 TYR A O 1
ATOM 2243 N N . PHE A 1 285 ? -22.007 15.016 17.831 1.00 93.25 285 PHE A N 1
ATOM 2244 C CA . PHE A 1 285 ? -21.644 13.952 18.770 1.00 93.25 285 PHE A CA 1
ATOM 2245 C C . PHE A 1 285 ? -21.213 14.451 20.163 1.00 93.25 285 PHE A C 1
ATOM 2247 O O . PHE A 1 285 ? -20.845 13.635 21.006 1.00 93.25 285 PHE A O 1
ATOM 2254 N N . GLY A 1 286 ? -21.295 15.757 20.441 1.00 91.44 286 GLY A N 1
ATOM 2255 C CA . GLY A 1 286 ? -21.022 16.328 21.767 1.00 91.44 286 GLY A CA 1
ATOM 2256 C C . GLY A 1 286 ? -19.541 16.537 22.110 1.00 91.44 286 GLY A C 1
ATOM 2257 O O . GLY A 1 286 ? -19.201 16.610 23.289 1.00 91.44 286 GLY A O 1
ATOM 2258 N N . PHE A 1 287 ? -18.669 16.638 21.106 1.00 92.00 287 PHE A N 1
ATOM 2259 C CA . PHE A 1 287 ? -17.249 16.973 21.249 1.00 92.00 287 PHE A CA 1
ATOM 2260 C C . PHE A 1 287 ? -17.016 18.480 21.040 1.00 92.00 287 PHE A C 1
ATOM 2262 O O . PHE A 1 287 ? -17.808 19.152 20.375 1.00 92.00 287 PHE A O 1
ATOM 2269 N N . SER A 1 288 ? -15.921 19.019 21.592 1.00 89.25 288 SER A N 1
ATOM 2270 C CA . SER A 1 288 ? -15.501 20.398 21.290 1.00 89.25 288 SER A CA 1
ATOM 2271 C C . SER A 1 288 ? -15.169 20.544 19.804 1.00 89.25 288 SER A C 1
ATOM 2273 O O . SER A 1 288 ? -14.666 19.607 19.192 1.00 89.25 288 SER A O 1
ATOM 2275 N N . GLN A 1 289 ? -15.402 21.722 19.225 1.00 86.38 289 GLN A N 1
ATOM 2276 C CA . GLN A 1 289 ? -14.951 22.015 17.859 1.00 86.38 289 GLN A CA 1
ATOM 2277 C C . GLN A 1 289 ? -13.415 22.003 17.785 1.00 86.38 289 GLN A C 1
ATOM 2279 O O . GLN A 1 289 ? -12.860 21.413 16.865 1.00 86.38 289 GLN A O 1
ATOM 2284 N N . ASP A 1 290 ? -12.744 22.483 18.837 1.00 84.19 290 ASP A N 1
ATOM 2285 C CA . ASP A 1 290 ? -11.279 22.522 18.962 1.00 84.19 290 ASP A CA 1
ATOM 2286 C C . ASP A 1 290 ? -10.614 21.131 19.112 1.00 84.19 290 ASP A C 1
ATOM 2288 O O . ASP A 1 290 ? -9.399 21.042 19.285 1.00 84.19 290 ASP A O 1
ATOM 2292 N N . CYS A 1 291 ? -11.372 20.022 19.086 1.00 85.56 291 CYS A N 1
ATOM 2293 C CA . CYS A 1 291 ? -10.791 18.678 19.194 1.00 85.56 291 CYS A CA 1
ATOM 2294 C C . CYS A 1 291 ? -10.087 18.212 17.907 1.00 85.56 291 CYS A C 1
ATOM 2296 O O . CYS A 1 291 ? -9.410 17.182 17.919 1.00 85.56 291 CYS A O 1
ATOM 2298 N N . VAL A 1 292 ? -10.293 18.899 16.779 1.00 85.38 292 VAL A N 1
ATOM 2299 C CA . VAL A 1 292 ? -9.691 18.553 15.488 1.00 85.38 292 VAL A CA 1
ATOM 2300 C C . VAL A 1 292 ? -9.555 19.795 14.603 1.00 85.38 292 VAL A C 1
ATOM 2302 O O . VAL A 1 292 ? -10.537 20.478 14.335 1.00 85.38 292 VAL A O 1
ATOM 2305 N N . THR A 1 293 ? -8.350 20.045 14.095 1.00 78.75 293 THR A N 1
ATOM 2306 C CA . THR A 1 293 ? -8.026 21.216 13.265 1.00 78.75 293 THR A CA 1
ATOM 2307 C C . THR A 1 293 ? -7.381 20.768 11.955 1.00 78.75 293 THR A C 1
ATOM 2309 O O . THR A 1 293 ? -6.546 19.861 11.949 1.00 78.75 293 THR A O 1
ATOM 2312 N N . ILE A 1 294 ? -7.735 21.406 10.833 1.00 74.94 294 ILE A N 1
ATOM 2313 C CA . ILE A 1 294 ? -7.046 21.192 9.549 1.00 74.94 294 ILE A CA 1
ATOM 2314 C C . ILE A 1 294 ? -5.898 22.197 9.429 1.00 74.94 294 ILE A C 1
ATOM 2316 O O . ILE A 1 294 ? -6.130 23.381 9.183 1.00 74.94 294 ILE A O 1
ATOM 2320 N N . ASP A 1 295 ? -4.660 21.723 9.563 1.00 69.62 295 ASP A N 1
ATOM 2321 C CA . ASP A 1 295 ? -3.469 22.559 9.396 1.00 69.62 295 ASP A CA 1
ATOM 2322 C C . ASP A 1 295 ? -2.947 22.501 7.954 1.00 69.62 295 ASP A C 1
ATOM 2324 O O . ASP A 1 295 ? -2.849 21.436 7.333 1.00 69.62 295 ASP A O 1
ATOM 2328 N N . LYS A 1 296 ? -2.599 23.677 7.430 1.00 54.38 296 LYS A N 1
ATOM 2329 C CA . LYS A 1 296 ? -2.131 23.896 6.059 1.00 54.38 296 LYS A CA 1
ATOM 2330 C C . LYS A 1 296 ? -0.621 24.106 5.972 1.00 54.38 296 LYS A C 1
ATOM 2332 O O . LYS A 1 296 ? -0.062 23.832 4.913 1.00 54.38 296 LYS A O 1
ATOM 2337 N N . GLU A 1 297 ? 0.042 24.561 7.041 1.00 54.41 297 GLU A N 1
ATOM 2338 C CA . GLU A 1 297 ? 1.472 24.916 7.027 1.00 54.41 297 GLU A CA 1
ATOM 2339 C C . GLU A 1 297 ? 2.146 24.686 8.400 1.00 54.41 297 GLU A C 1
ATOM 2341 O O . GLU A 1 297 ? 2.279 25.603 9.210 1.00 54.41 297 GLU A O 1
ATOM 2346 N N . GLN A 1 298 ? 2.673 23.476 8.636 1.00 53.06 298 GLN A N 1
ATOM 2347 C CA . GLN A 1 298 ? 3.522 23.190 9.804 1.00 53.06 298 GLN A CA 1
ATOM 2348 C C . GLN A 1 298 ? 4.947 23.752 9.641 1.00 53.06 298 GLN A C 1
ATOM 2350 O O . GLN A 1 298 ? 5.880 23.027 9.291 1.00 53.06 298 GLN A O 1
ATOM 2355 N N . ASP A 1 299 ? 5.139 25.039 9.943 1.00 46.09 299 ASP A N 1
ATOM 2356 C CA . ASP A 1 299 ? 6.469 25.670 10.049 1.00 46.09 299 ASP A CA 1
ATOM 2357 C C . ASP A 1 299 ? 6.888 25.820 11.527 1.00 46.09 299 ASP A C 1
ATOM 2359 O O . ASP A 1 299 ? 6.916 26.907 12.109 1.00 46.09 299 ASP A O 1
ATOM 2363 N N . CYS A 1 300 ? 7.147 24.684 12.185 1.00 41.69 300 CYS A N 1
ATOM 2364 C CA . CYS A 1 300 ? 7.450 24.628 13.618 1.00 41.69 300 CYS A CA 1
ATOM 2365 C C . CYS A 1 300 ? 8.965 24.710 13.913 1.00 41.69 300 CYS A C 1
ATOM 2367 O O . CYS A 1 300 ? 9.825 24.422 13.078 1.00 41.69 300 CYS A O 1
ATOM 2369 N N . ASN A 1 301 ? 9.316 25.103 15.142 1.00 44.03 301 ASN A N 1
ATOM 2370 C CA . ASN A 1 301 ? 10.666 25.547 15.504 1.00 44.03 301 ASN A CA 1
ATOM 2371 C C . ASN A 1 301 ? 11.758 24.453 15.458 1.00 44.03 301 ASN A C 1
ATOM 2373 O O . ASN A 1 301 ? 12.129 23.874 16.477 1.00 44.03 301 ASN A O 1
ATOM 2377 N N . GLY A 1 302 ? 12.400 24.297 14.297 1.00 50.69 302 GLY A N 1
ATOM 2378 C CA . GLY A 1 302 ? 13.769 23.776 14.172 1.00 50.69 302 GLY A CA 1
ATOM 2379 C C . GLY A 1 302 ? 13.927 22.491 13.361 1.00 50.69 302 GLY A C 1
ATOM 2380 O O . GLY A 1 302 ? 15.007 22.277 12.806 1.00 50.69 302 GLY A O 1
ATOM 2381 N N . LEU A 1 303 ? 12.869 21.690 13.236 1.00 63.53 303 LEU A N 1
ATOM 2382 C CA . LEU A 1 303 ? 12.838 20.460 12.447 1.00 63.53 303 LEU A CA 1
ATOM 2383 C C . LEU A 1 303 ? 11.717 20.580 11.407 1.00 63.53 303 LEU A C 1
ATOM 2385 O O . LEU A 1 303 ? 10.543 20.602 11.760 1.00 63.53 303 LEU A O 1
ATOM 2389 N N . GLN A 1 304 ? 12.083 20.697 10.131 1.00 69.75 304 GLN A N 1
ATOM 2390 C CA . GLN A 1 304 ? 11.105 20.824 9.050 1.00 69.75 304 GLN A CA 1
ATOM 2391 C C . GLN A 1 304 ? 10.481 19.445 8.796 1.00 69.75 304 GLN A C 1
ATOM 2393 O O . GLN A 1 304 ? 11.215 18.513 8.462 1.00 69.75 304 GLN A O 1
ATOM 2398 N N . VAL A 1 305 ? 9.161 19.310 8.950 1.00 69.44 305 VAL A N 1
ATOM 2399 C CA . VAL A 1 305 ? 8.430 18.062 8.676 1.00 69.44 305 VAL A CA 1
ATOM 2400 C C . VAL A 1 305 ? 7.556 18.250 7.438 1.00 69.44 305 VAL A C 1
ATOM 2402 O O . VAL A 1 305 ? 6.693 19.119 7.410 1.00 69.44 305 VAL A O 1
ATOM 2405 N N . GLU A 1 306 ? 7.765 17.433 6.408 1.00 73.06 306 GLU A N 1
ATOM 2406 C CA . GLU A 1 306 ? 6.955 17.422 5.186 1.00 73.06 306 GLU A CA 1
ATOM 2407 C C . GLU A 1 306 ? 6.152 16.113 5.117 1.00 73.06 306 GLU A C 1
ATOM 2409 O O . GLU A 1 306 ? 6.707 15.024 5.273 1.00 73.06 306 GLU A O 1
ATOM 2414 N N . MET A 1 307 ? 4.842 16.196 4.870 1.00 70.38 307 MET A N 1
ATOM 2415 C CA . MET A 1 307 ? 3.953 15.030 4.759 1.00 70.38 307 MET A CA 1
ATOM 2416 C C . MET A 1 307 ? 3.520 14.808 3.312 1.00 70.38 307 MET A C 1
ATOM 2418 O O . MET A 1 307 ? 2.853 15.660 2.718 1.00 70.38 307 MET A O 1
ATOM 2422 N N . ILE A 1 308 ? 3.858 13.641 2.757 1.00 69.31 308 ILE A N 1
ATOM 2423 C CA . ILE A 1 308 ? 3.507 13.253 1.388 1.00 69.31 308 ILE A CA 1
ATOM 2424 C C . ILE A 1 308 ? 2.873 11.859 1.372 1.00 69.31 308 ILE A C 1
ATOM 2426 O O . ILE A 1 308 ? 3.493 10.864 1.734 1.00 69.31 308 ILE A O 1
ATOM 2430 N N . GLY A 1 309 ? 1.614 11.782 0.931 1.00 67.94 309 GLY A N 1
ATOM 2431 C CA . GLY A 1 309 ? 0.894 10.511 0.858 1.00 67.94 309 GLY A CA 1
ATOM 2432 C C . GLY A 1 309 ? 1.512 9.556 -0.167 1.00 67.94 309 GLY A C 1
ATOM 2433 O O . GLY A 1 309 ? 1.827 9.970 -1.285 1.00 67.94 309 GLY A O 1
ATOM 2434 N N . ASP A 1 310 ? 1.624 8.277 0.191 1.00 72.44 310 ASP A N 1
ATOM 2435 C CA . ASP A 1 310 ? 2.405 7.252 -0.515 1.00 72.44 310 ASP A CA 1
ATOM 2436 C C . ASP A 1 310 ? 2.230 7.273 -2.042 1.00 72.44 310 ASP A C 1
ATOM 2438 O O . ASP A 1 310 ? 3.185 7.448 -2.795 1.00 72.44 310 ASP A O 1
ATOM 2442 N N . LEU A 1 311 ? 0.979 7.185 -2.507 1.00 72.56 311 LEU A N 1
ATOM 2443 C CA . LEU A 1 311 ? 0.632 7.175 -3.931 1.00 72.56 311 LEU A CA 1
ATOM 2444 C C . LEU A 1 311 ? 1.112 8.435 -4.675 1.00 72.56 311 LEU A C 1
ATOM 2446 O O . LEU A 1 311 ? 1.427 8.365 -5.857 1.00 72.56 311 LEU A O 1
ATOM 2450 N N . GLN A 1 312 ? 1.164 9.592 -4.013 1.00 74.56 312 GLN A N 1
ATOM 2451 C CA . GLN A 1 312 ? 1.643 10.841 -4.610 1.00 74.56 312 GLN A CA 1
ATOM 2452 C C . GLN A 1 312 ? 3.167 10.896 -4.678 1.00 74.56 312 GLN A C 1
ATOM 2454 O O . GLN A 1 312 ? 3.694 11.321 -5.704 1.00 74.56 312 GLN A O 1
ATOM 2459 N N . ALA A 1 313 ? 3.863 10.431 -3.636 1.00 75.44 313 ALA A N 1
ATOM 2460 C CA . ALA A 1 313 ? 5.316 10.284 -3.672 1.00 75.44 313 ALA A CA 1
ATOM 2461 C C . ALA A 1 313 ? 5.740 9.373 -4.834 1.00 75.44 313 ALA A C 1
ATOM 2463 O O . ALA A 1 313 ? 6.587 9.747 -5.646 1.00 75.44 313 ALA A O 1
ATOM 2464 N N . GLU A 1 314 ? 5.080 8.224 -4.968 1.00 77.00 314 GLU A N 1
ATOM 2465 C CA . GLU A 1 314 ? 5.263 7.292 -6.080 1.00 77.00 314 GLU A CA 1
ATOM 2466 C C . GLU A 1 314 ? 4.996 7.939 -7.440 1.00 77.00 314 GLU A C 1
ATOM 2468 O O . GLU A 1 314 ? 5.883 7.959 -8.287 1.00 77.00 314 GLU A O 1
ATOM 2473 N N . LEU A 1 315 ? 3.789 8.478 -7.654 1.00 75.94 315 LEU A N 1
ATOM 2474 C CA . LEU A 1 315 ? 3.372 9.073 -8.926 1.00 75.94 315 LEU A CA 1
ATOM 2475 C C . LEU A 1 315 ? 4.363 10.139 -9.416 1.00 75.94 315 LEU A C 1
ATOM 2477 O O . LEU A 1 315 ? 4.772 10.096 -10.576 1.00 75.94 315 LEU A O 1
ATOM 2481 N N . LEU A 1 316 ? 4.777 11.052 -8.531 1.00 77.19 316 LEU A N 1
ATOM 2482 C CA . LEU A 1 316 ? 5.727 12.117 -8.858 1.00 77.19 316 LEU A CA 1
ATOM 2483 C C . LEU A 1 316 ? 7.119 11.564 -9.195 1.00 77.19 316 LEU A C 1
ATOM 2485 O O . LEU A 1 316 ? 7.691 11.947 -10.215 1.00 77.19 316 LEU A O 1
ATOM 2489 N N . ALA A 1 317 ? 7.629 10.613 -8.406 1.00 77.50 317 ALA A N 1
ATOM 2490 C CA . ALA A 1 317 ? 8.961 10.045 -8.620 1.00 77.50 317 ALA A CA 1
ATOM 2491 C C . ALA A 1 317 ? 9.027 9.220 -9.910 1.00 77.50 317 ALA A C 1
ATOM 2493 O O . ALA A 1 317 ? 10.024 9.239 -10.632 1.00 77.50 317 ALA A O 1
ATOM 2494 N N . ILE A 1 318 ? 7.942 8.505 -10.218 1.00 78.62 318 ILE A N 1
ATOM 2495 C CA . ILE A 1 318 ? 7.783 7.716 -11.440 1.00 78.62 318 ILE A CA 1
ATOM 2496 C C . ILE A 1 318 ? 7.730 8.634 -12.661 1.00 78.62 318 ILE A C 1
ATOM 2498 O O . ILE A 1 318 ? 8.421 8.370 -13.648 1.00 78.62 318 ILE A O 1
ATOM 2502 N N . GLN A 1 319 ? 6.940 9.708 -12.592 1.00 77.25 319 GLN A N 1
ATOM 2503 C CA . GLN A 1 319 ? 6.826 10.685 -13.669 1.00 77.25 319 GLN A CA 1
ATOM 2504 C C . GLN A 1 319 ? 8.184 11.350 -13.953 1.00 77.25 319 GLN A C 1
ATOM 2506 O O . GLN A 1 319 ? 8.687 11.238 -15.072 1.00 77.25 319 GLN A O 1
ATOM 2511 N N . ASP A 1 320 ? 8.820 11.947 -12.940 1.00 76.44 320 ASP A N 1
ATOM 2512 C CA . ASP A 1 320 ? 10.112 12.636 -13.068 1.00 76.44 320 ASP A CA 1
ATOM 2513 C C . ASP A 1 320 ? 11.224 11.701 -13.584 1.00 76.44 320 ASP A C 1
ATOM 2515 O O . ASP A 1 320 ? 11.960 12.049 -14.513 1.00 76.44 320 ASP A O 1
ATOM 2519 N N . PHE A 1 321 ? 11.299 10.466 -13.073 1.00 77.62 321 PHE A N 1
ATOM 2520 C CA . PHE A 1 321 ? 12.267 9.473 -13.542 1.00 77.62 321 PHE A CA 1
ATOM 2521 C C . PHE A 1 321 ? 12.087 9.117 -15.029 1.00 77.62 321 PHE A C 1
ATOM 2523 O O . PHE A 1 321 ? 13.074 9.038 -15.771 1.00 77.62 321 PHE A O 1
ATOM 2530 N N . LEU A 1 322 ? 10.847 8.890 -15.481 1.00 75.00 322 LEU A N 1
ATOM 2531 C CA . LEU A 1 322 ? 10.564 8.549 -16.880 1.00 75.00 322 LEU A CA 1
ATOM 2532 C C . LEU A 1 322 ? 10.794 9.735 -17.821 1.00 75.00 322 LEU A C 1
ATOM 2534 O O . LEU A 1 322 ? 11.383 9.553 -18.891 1.00 75.00 322 LEU A O 1
ATOM 2538 N N . GLU A 1 323 ? 10.377 10.939 -17.426 1.00 74.75 323 GLU A N 1
ATOM 2539 C CA . GLU A 1 323 ? 10.590 12.170 -18.194 1.00 74.75 323 GLU A CA 1
ATOM 2540 C C . GLU A 1 323 ? 12.086 12.437 -18.403 1.00 74.75 323 GLU A C 1
ATOM 2542 O O . GLU A 1 323 ? 12.533 12.553 -19.548 1.00 74.75 323 GLU A O 1
ATOM 2547 N N . ARG A 1 324 ? 12.891 12.411 -17.329 1.00 71.25 324 ARG A N 1
ATOM 2548 C CA . ARG A 1 324 ? 14.355 12.601 -17.395 1.00 71.25 324 ARG A CA 1
ATOM 2549 C C . ARG A 1 324 ? 15.059 11.577 -18.284 1.00 71.25 324 ARG A C 1
ATOM 2551 O O . ARG A 1 324 ? 16.081 11.886 -18.894 1.00 71.25 324 ARG A O 1
ATOM 2558 N N . ARG A 1 325 ? 14.536 10.350 -18.368 1.00 71.06 325 ARG A N 1
ATOM 2559 C CA . ARG A 1 325 ? 15.089 9.281 -19.217 1.00 71.06 325 ARG A CA 1
ATOM 2560 C C . ARG A 1 325 ? 14.624 9.349 -20.676 1.00 71.06 325 ARG A C 1
ATOM 2562 O O . ARG A 1 325 ? 15.110 8.552 -21.478 1.00 71.06 325 ARG A O 1
ATOM 2569 N N . GLY A 1 326 ? 13.703 10.250 -21.033 1.00 69.56 326 GLY A N 1
ATOM 2570 C CA . GLY A 1 326 ? 13.056 10.257 -22.350 1.00 69.56 326 GLY A CA 1
ATOM 2571 C C . GLY A 1 326 ? 12.199 9.006 -22.586 1.00 69.56 326 GLY A C 1
ATOM 2572 O O . GLY A 1 326 ? 12.100 8.517 -23.709 1.00 69.56 326 GLY A O 1
ATOM 2573 N N . LYS A 1 327 ? 11.633 8.449 -21.509 1.00 68.69 327 LYS A N 1
ATOM 2574 C CA . LYS A 1 327 ? 10.886 7.183 -21.456 1.00 68.69 327 LYS A CA 1
ATOM 2575 C C . LYS A 1 327 ? 9.397 7.408 -21.173 1.00 68.69 327 LYS A C 1
ATOM 2577 O O . LYS A 1 327 ? 8.741 6.605 -20.520 1.00 68.69 327 LYS A O 1
ATOM 2582 N N . SER A 1 328 ? 8.849 8.495 -21.708 1.00 60.38 328 SER A N 1
ATOM 2583 C CA . SER A 1 328 ? 7.454 8.911 -21.516 1.00 60.38 328 SER A CA 1
ATOM 2584 C C . SER A 1 328 ? 6.403 7.948 -22.082 1.00 60.38 328 SER A C 1
ATOM 2586 O O . SER A 1 328 ? 5.216 8.189 -21.919 1.00 60.38 328 SER A O 1
ATOM 2588 N N . GLU A 1 329 ? 6.789 6.859 -22.757 1.00 64.75 329 GLU A N 1
ATOM 2589 C CA . GLU A 1 329 ? 5.838 5.867 -23.266 1.00 64.75 329 GLU A CA 1
ATOM 2590 C C . GLU A 1 329 ? 5.770 4.558 -22.466 1.00 64.75 329 GLU A C 1
ATOM 2592 O O . GLU A 1 329 ? 4.963 3.689 -22.809 1.00 64.75 329 GLU A O 1
ATOM 2597 N N . THR A 1 330 ? 6.569 4.420 -21.406 1.00 72.25 330 THR A N 1
ATOM 2598 C CA . THR A 1 330 ? 6.693 3.188 -20.619 1.00 72.25 330 THR A CA 1
ATOM 2599 C C . THR A 1 330 ? 5.449 2.902 -19.774 1.00 72.25 330 THR A C 1
ATOM 2601 O O . THR A 1 330 ? 4.933 3.779 -19.088 1.00 72.25 330 THR A O 1
ATOM 2604 N N . ILE A 1 331 ? 5.006 1.641 -19.777 1.00 76.38 331 ILE A N 1
ATOM 2605 C CA . ILE A 1 331 ? 4.005 1.128 -18.833 1.00 76.38 331 ILE A CA 1
ATOM 2606 C C . ILE A 1 331 ? 4.732 0.723 -17.552 1.00 76.38 331 ILE A C 1
ATOM 2608 O O . ILE A 1 331 ? 5.574 -0.173 -17.584 1.00 76.38 331 ILE A O 1
ATOM 2612 N N . VAL A 1 332 ? 4.427 1.381 -16.437 1.00 77.94 332 VAL A N 1
ATOM 2613 C CA . VAL A 1 332 ? 4.998 1.059 -15.116 1.00 77.94 332 VAL A CA 1
ATOM 2614 C C . VAL A 1 332 ? 4.018 0.196 -14.335 1.00 77.94 332 VAL A C 1
ATOM 2616 O O . VAL A 1 332 ? 2.825 0.444 -14.424 1.00 77.94 332 VAL A O 1
ATOM 2619 N N . VAL A 1 333 ? 4.491 -0.777 -13.560 1.00 76.38 333 VAL A N 1
ATOM 2620 C CA . VAL A 1 333 ? 3.661 -1.714 -12.789 1.00 76.38 333 VAL A CA 1
ATOM 2621 C C . VAL A 1 333 ? 4.139 -1.767 -11.338 1.00 76.38 333 VAL A C 1
ATOM 2623 O O . VAL A 1 333 ? 5.282 -2.156 -11.094 1.00 76.38 333 VAL A O 1
ATOM 2626 N N . SER A 1 334 ? 3.283 -1.417 -10.371 1.00 73.94 334 SER A N 1
ATOM 2627 C CA . SER A 1 334 ? 3.582 -1.674 -8.952 1.00 73.94 334 SER A CA 1
ATOM 2628 C C . SER A 1 334 ? 3.420 -3.150 -8.590 1.00 73.94 334 SER A C 1
ATOM 2630 O O . SER A 1 334 ? 2.476 -3.816 -9.026 1.00 73.94 334 SER A O 1
ATOM 2632 N N . THR A 1 335 ? 4.326 -3.650 -7.752 1.00 64.69 335 THR A N 1
ATOM 2633 C CA . THR A 1 335 ? 4.297 -5.018 -7.221 1.00 64.69 335 THR A CA 1
ATOM 2634 C C . THR A 1 335 ? 3.713 -5.124 -5.808 1.00 64.69 335 THR A C 1
ATOM 2636 O O . THR A 1 335 ? 3.210 -6.188 -5.455 1.00 64.69 335 THR A O 1
ATOM 2639 N N . ASP A 1 336 ? 3.729 -4.050 -5.013 1.00 56.81 336 ASP A N 1
ATOM 2640 C CA . ASP A 1 336 ? 3.586 -4.082 -3.546 1.00 56.81 336 ASP A CA 1
ATOM 2641 C C . ASP A 1 336 ? 2.261 -4.669 -3.005 1.00 56.81 336 ASP A C 1
ATOM 2643 O O . ASP A 1 336 ? 2.252 -5.521 -2.115 1.00 56.81 336 ASP A O 1
ATOM 2647 N N . SER A 1 337 ? 1.129 -4.215 -3.531 1.00 50.69 337 SER A N 1
ATOM 2648 C CA . SER A 1 337 ? -0.187 -4.353 -2.897 1.00 50.69 337 SER A CA 1
ATOM 2649 C C . SER A 1 337 ? -1.332 -4.152 -3.886 1.00 50.69 337 SER A C 1
ATOM 2651 O O . SER A 1 337 ? -2.345 -4.848 -3.820 1.00 50.69 337 SER A O 1
ATOM 2653 N N . VAL A 1 338 ? -1.148 -3.226 -4.826 1.00 49.56 338 VAL A N 1
ATOM 2654 C CA . VAL A 1 338 ? -2.157 -2.767 -5.775 1.00 49.56 338 VAL A CA 1
ATOM 2655 C C . VAL A 1 338 ? -1.488 -2.605 -7.132 1.00 49.56 338 VAL A C 1
ATOM 2657 O O . VAL A 1 338 ? -0.431 -1.984 -7.213 1.00 49.56 338 VAL A O 1
ATOM 2660 N N . GLY A 1 339 ? -2.102 -3.121 -8.199 1.00 49.41 339 GLY A N 1
ATOM 2661 C CA . GLY A 1 339 ? -1.602 -2.964 -9.569 1.00 49.41 339 GLY A CA 1
ATOM 2662 C C . GLY A 1 339 ? -1.738 -1.527 -10.081 1.00 49.41 339 GLY A C 1
ATOM 2663 O O . GLY A 1 339 ? -2.578 -1.255 -10.935 1.00 49.41 339 GLY A O 1
ATOM 2664 N N . LYS A 1 340 ? -0.932 -0.606 -9.542 1.00 58.38 340 LYS A N 1
ATOM 2665 C CA . LYS A 1 340 ? -0.817 0.782 -10.004 1.00 58.38 340 LYS A CA 1
ATOM 2666 C C . LYS A 1 340 ? -0.100 0.749 -11.348 1.00 58.38 340 LYS A C 1
ATOM 2668 O O . LYS A 1 340 ? 1.055 0.316 -11.400 1.00 58.38 340 LYS A O 1
ATOM 2673 N N . ILE A 1 341 ? -0.790 1.153 -12.415 1.00 56.00 341 ILE A N 1
ATOM 2674 C CA . ILE A 1 341 ? -0.205 1.212 -13.755 1.00 56.00 341 ILE A CA 1
ATOM 2675 C C . ILE A 1 341 ? -0.236 2.613 -14.329 1.00 56.00 341 ILE A C 1
ATOM 2677 O O . ILE A 1 341 ? -1.304 3.190 -14.501 1.00 56.00 341 ILE A O 1
ATOM 2681 N N . PHE A 1 342 ? 0.962 3.094 -14.646 1.00 62.44 342 PHE A N 1
ATOM 2682 C CA . PHE A 1 342 ? 1.256 4.469 -15.002 1.00 62.44 342 PHE A CA 1
ATOM 2683 C C . PHE A 1 342 ? 1.456 4.575 -16.509 1.00 62.44 342 PHE A C 1
ATOM 2685 O O . PHE A 1 342 ? 2.196 3.785 -17.102 1.00 62.44 342 PHE A O 1
ATOM 2692 N N . VAL A 1 343 ? 0.813 5.576 -17.106 1.00 56.41 343 VAL A N 1
ATOM 2693 C CA . VAL A 1 343 ? 1.032 6.005 -18.488 1.00 56.41 343 VAL A CA 1
ATOM 2694 C C . VAL A 1 343 ? 1.318 7.500 -18.452 1.00 56.41 343 VAL A C 1
ATOM 2696 O O . VAL A 1 343 ? 0.431 8.284 -18.122 1.00 56.41 343 VAL A O 1
ATOM 2699 N N . THR A 1 344 ? 2.552 7.877 -18.776 1.00 51.53 344 THR A N 1
ATOM 2700 C CA . THR A 1 344 ? 2.957 9.269 -19.007 1.00 51.53 344 THR A CA 1
ATOM 2701 C C . THR A 1 344 ? 2.862 9.605 -20.505 1.00 51.53 344 THR A C 1
ATOM 2703 O O . THR A 1 344 ? 2.475 8.766 -21.329 1.00 51.53 344 THR A O 1
ATOM 2706 N N . GLY A 1 345 ? 3.162 10.854 -20.880 1.00 50.19 345 GLY A N 1
ATOM 2707 C CA . GLY A 1 345 ? 3.350 11.243 -22.284 1.00 50.19 345 GLY A CA 1
ATOM 2708 C C . GLY A 1 345 ? 2.076 11.429 -23.118 1.00 50.19 345 GLY A C 1
ATOM 2709 O O . GLY A 1 345 ? 2.170 11.569 -24.337 1.00 50.19 345 GLY A O 1
ATOM 2710 N N . LEU A 1 346 ? 0.890 11.489 -22.503 1.00 50.78 346 LEU A N 1
ATOM 2711 C CA . LEU A 1 346 ? -0.396 11.685 -23.194 1.00 50.78 346 LEU A CA 1
ATOM 2712 C C . LEU A 1 346 ? -0.660 13.143 -23.645 1.00 50.78 346 LEU A C 1
ATOM 2714 O O . LEU A 1 346 ? -1.812 13.536 -23.784 1.00 50.78 346 LEU A O 1
ATOM 2718 N N . ASN A 1 347 ? 0.385 13.943 -23.912 1.00 49.25 347 ASN A N 1
ATOM 2719 C CA . ASN A 1 347 ? 0.366 15.272 -24.563 1.00 49.25 347 ASN A CA 1
ATOM 2720 C C . ASN A 1 347 ? -0.922 16.109 -24.355 1.00 49.25 347 ASN A C 1
ATOM 2722 O O . ASN A 1 347 ? -1.557 16.545 -25.321 1.00 49.25 347 ASN A O 1
ATOM 2726 N N . GLY A 1 348 ? -1.326 16.320 -23.097 1.00 43.19 348 GLY A N 1
ATOM 2727 C CA . GLY A 1 348 ? -2.491 17.137 -22.733 1.00 43.19 348 GLY A CA 1
ATOM 2728 C C . GLY A 1 348 ? -3.851 16.640 -23.250 1.00 43.19 348 GLY A C 1
ATOM 2729 O O . GLY A 1 348 ? -4.810 17.413 -23.262 1.00 43.19 348 GLY A O 1
ATOM 2730 N N . LYS A 1 349 ? -3.963 15.385 -23.700 1.00 44.31 349 LYS A N 1
ATOM 2731 C CA . LYS A 1 349 ? -5.223 14.767 -24.125 1.00 44.31 349 LYS A CA 1
ATOM 2732 C C . LYS A 1 349 ? -5.652 13.698 -23.122 1.00 44.31 349 LYS A C 1
ATOM 2734 O O . LYS A 1 349 ? -5.079 12.610 -23.137 1.00 44.31 349 LYS A O 1
ATOM 2739 N N . PRO A 1 350 ? -6.692 13.947 -22.308 1.00 44.91 350 PRO A N 1
ATOM 2740 C CA . PRO A 1 350 ? -7.308 12.875 -21.548 1.00 44.91 350 PRO A CA 1
ATOM 2741 C C . PRO A 1 350 ? -7.979 11.904 -22.521 1.00 44.91 350 PRO A C 1
ATOM 2743 O O . PRO A 1 350 ? -8.983 12.238 -23.159 1.00 44.91 350 PRO A O 1
ATOM 2746 N N . THR A 1 351 ? -7.448 10.686 -22.627 1.00 49.34 351 THR A N 1
ATOM 2747 C CA . THR A 1 351 ? -8.159 9.547 -23.214 1.00 49.34 351 THR A CA 1
ATOM 2748 C C . THR A 1 351 ? -9.292 9.152 -22.267 1.00 49.34 351 THR A C 1
ATOM 2750 O O . THR A 1 351 ? -9.208 8.200 -21.494 1.00 49.34 351 THR A O 1
ATOM 2753 N N . LEU A 1 352 ? -10.398 9.899 -22.366 1.00 43.28 352 LEU A N 1
ATOM 2754 C CA . LEU A 1 352 ? -11.680 9.700 -21.667 1.00 43.28 352 LEU A CA 1
ATOM 2755 C C . LEU A 1 352 ? -12.293 8.291 -21.865 1.00 43.28 352 LEU A C 1
ATOM 2757 O O . LEU A 1 352 ? -13.324 7.975 -21.279 1.00 43.28 352 LEU A O 1
ATOM 2761 N N . SER A 1 353 ? -11.668 7.455 -22.696 1.00 47.28 353 SER A N 1
ATOM 2762 C CA . SER A 1 353 ? -11.985 6.057 -22.982 1.00 47.28 353 SER A CA 1
ATOM 2763 C C . SER A 1 353 ? -11.303 5.035 -22.055 1.00 47.28 353 SER A C 1
ATOM 2765 O O . SER A 1 353 ? -11.686 3.865 -22.096 1.00 47.28 353 SER A O 1
ATOM 2767 N N . MET A 1 354 ? -10.335 5.417 -21.207 1.00 53.28 354 MET A N 1
ATOM 2768 C CA . MET A 1 354 ? -9.648 4.491 -20.282 1.00 53.28 354 MET A CA 1
ATOM 2769 C C . MET A 1 354 ? -10.509 4.147 -19.048 1.00 53.28 354 MET A C 1
ATOM 2771 O O . MET A 1 354 ? -10.225 4.542 -17.916 1.00 53.28 354 MET A O 1
ATOM 2775 N N . GLY A 1 355 ? -11.597 3.405 -19.271 1.00 55.34 355 GLY A N 1
ATOM 2776 C CA . GLY A 1 355 ? -12.571 3.036 -18.242 1.00 55.34 355 GLY A CA 1
ATOM 2777 C C . GLY A 1 355 ? -11.963 2.247 -17.075 1.00 55.34 355 GLY A C 1
ATOM 2778 O O . GLY A 1 355 ? -11.483 1.129 -17.252 1.00 55.34 355 GLY A O 1
ATOM 2779 N N . GLY A 1 356 ? -12.039 2.811 -15.866 1.00 60.28 356 GLY A N 1
ATOM 2780 C CA . GLY A 1 356 ? -11.502 2.219 -14.631 1.00 60.28 356 GLY A CA 1
ATOM 2781 C C . GLY A 1 356 ? -10.173 2.820 -14.153 1.00 60.28 356 GLY A C 1
ATOM 2782 O O . GLY A 1 356 ? -9.708 2.466 -13.070 1.00 60.28 356 GLY A O 1
ATOM 2783 N N . PHE A 1 357 ? -9.587 3.753 -14.908 1.00 66.19 357 PHE A N 1
ATOM 2784 C CA . PHE A 1 357 ? -8.401 4.507 -14.498 1.00 66.19 357 PHE A CA 1
ATOM 2785 C C . PHE A 1 357 ? -8.787 5.813 -13.797 1.00 66.19 357 PHE A C 1
ATOM 2787 O O . PHE A 1 357 ? -9.821 6.420 -14.076 1.00 66.19 357 PHE A O 1
ATOM 2794 N N . LYS A 1 358 ? -7.938 6.233 -12.862 1.00 70.81 358 LYS A N 1
ATOM 2795 C CA . LYS A 1 358 ? -8.025 7.468 -12.083 1.00 70.81 358 LYS A CA 1
ATOM 2796 C C . LYS A 1 358 ? -6.812 8.338 -12.405 1.00 70.81 358 LYS A C 1
ATOM 2798 O O . LYS A 1 358 ? -5.768 7.824 -12.795 1.00 70.81 358 LYS A O 1
ATOM 2803 N N . GLN A 1 359 ? -6.929 9.637 -12.182 1.00 69.81 359 GLN A N 1
ATOM 2804 C CA . GLN A 1 359 ? -5.810 10.579 -12.177 1.00 69.81 359 GLN A CA 1
ATOM 2805 C C . GLN A 1 359 ? -5.790 11.270 -10.808 1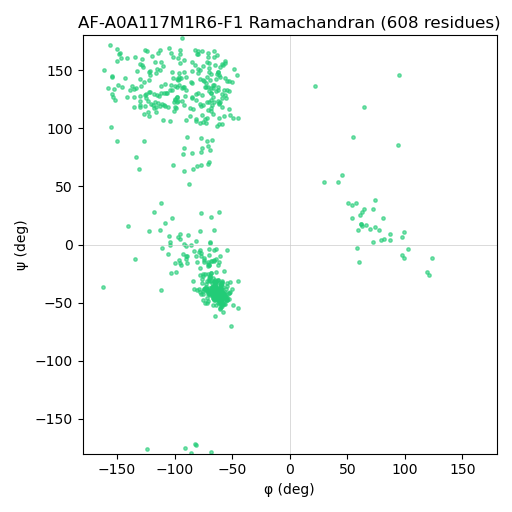.00 69.81 359 GLN A C 1
ATOM 2807 O O . GLN A 1 359 ? -6.845 11.416 -10.186 1.00 69.81 359 GLN A O 1
ATOM 2812 N N . LYS A 1 360 ? -4.610 11.650 -10.305 1.00 66.88 360 LYS A N 1
ATOM 2813 C CA . LYS A 1 360 ? -4.500 12.523 -9.126 1.00 66.88 360 LYS A CA 1
ATOM 2814 C C . LYS A 1 360 ? -4.290 13.961 -9.598 1.00 66.88 360 LYS A C 1
ATOM 2816 O O . LYS A 1 360 ? -3.601 14.184 -10.591 1.00 66.88 360 LYS A O 1
ATOM 2821 N N . GLU A 1 361 ? -4.905 14.923 -8.916 1.00 64.31 361 GLU A N 1
ATOM 2822 C CA . GLU A 1 361 ? -4.774 16.340 -9.266 1.00 64.31 361 GLU A CA 1
ATOM 2823 C C . GLU A 1 361 ? -3.303 16.769 -9.329 1.00 64.31 361 GLU A C 1
ATOM 2825 O O . GLU A 1 361 ? -2.487 16.346 -8.510 1.00 64.31 361 GLU A O 1
ATOM 2830 N N . ASN A 1 362 ? -2.977 17.612 -10.312 1.00 63.56 362 ASN A N 1
ATOM 2831 C CA . ASN A 1 362 ? -1.633 18.147 -10.567 1.00 63.56 362 ASN A CA 1
ATOM 2832 C C . ASN A 1 362 ? -0.542 17.107 -10.911 1.00 63.56 362 ASN A C 1
ATOM 2834 O O . ASN A 1 362 ? 0.641 17.439 -10.865 1.00 63.56 362 ASN A O 1
ATOM 2838 N N . ILE A 1 363 ? -0.913 15.883 -11.306 1.00 68.88 363 ILE A N 1
ATOM 2839 C CA . ILE A 1 363 ? 0.019 14.838 -11.765 1.00 68.88 363 ILE A CA 1
ATOM 2840 C C . ILE A 1 363 ? -0.408 14.339 -13.155 1.00 68.88 363 ILE A C 1
ATOM 2842 O O . ILE A 1 363 ? -1.557 13.932 -13.342 1.00 68.88 363 ILE A O 1
ATOM 2846 N N . ASP A 1 364 ? 0.508 14.312 -14.132 1.00 70.75 364 ASP A N 1
ATOM 2847 C CA . ASP A 1 364 ? 0.239 13.816 -15.498 1.00 70.75 364 ASP A CA 1
ATOM 2848 C C . ASP A 1 364 ? 0.476 12.298 -15.605 1.00 70.75 364 ASP A C 1
ATOM 2850 O O . ASP A 1 364 ? 1.232 11.794 -16.439 1.00 70.75 364 ASP A O 1
ATOM 2854 N N . ALA A 1 365 ? -0.162 11.560 -14.696 1.00 69.38 365 ALA A N 1
ATOM 2855 C CA . ALA A 1 365 ? -0.121 10.108 -14.648 1.00 69.38 365 ALA A CA 1
ATOM 2856 C C . ALA A 1 365 ? -1.488 9.534 -14.257 1.00 69.38 365 ALA A C 1
ATOM 2858 O O . ALA A 1 365 ? -2.074 9.870 -13.224 1.00 69.38 365 ALA A O 1
ATOM 2859 N N . TYR A 1 366 ? -1.969 8.614 -15.089 1.00 70.56 366 TYR A N 1
ATOM 2860 C CA . TYR A 1 366 ? -3.135 7.786 -14.799 1.00 70.56 366 TYR A CA 1
ATOM 2861 C C . TYR A 1 366 ? -2.710 6.570 -13.975 1.00 70.56 366 TYR A C 1
ATOM 2863 O O . TYR A 1 366 ? -1.597 6.080 -14.138 1.00 70.56 366 TYR A O 1
ATOM 2871 N N . TYR A 1 367 ? -3.594 6.069 -13.116 1.00 70.00 367 TYR A N 1
ATOM 2872 C CA . TYR A 1 367 ? -3.397 4.845 -12.344 1.00 70.00 367 TYR A CA 1
ATOM 2873 C C . TYR A 1 367 ? -4.712 4.069 -12.214 1.00 70.00 367 TYR A C 1
ATOM 2875 O O . TYR A 1 367 ? -5.783 4.654 -12.060 1.00 70.00 367 TYR A O 1
ATOM 2883 N N . SER A 1 368 ? -4.648 2.739 -12.243 1.00 67.56 368 SER A N 1
ATOM 2884 C CA . SER A 1 368 ? -5.735 1.882 -11.752 1.00 67.56 368 SER A CA 1
ATOM 2885 C C . SER A 1 368 ? -5.377 1.318 -10.377 1.00 67.56 368 SER A C 1
ATOM 2887 O O . SER A 1 368 ? -4.226 1.382 -9.940 1.00 67.56 368 SER A O 1
ATOM 2889 N N . THR A 1 369 ? -6.374 0.792 -9.669 1.00 61.09 369 THR A N 1
ATOM 2890 C CA . THR A 1 369 ? -6.197 0.135 -8.374 1.00 61.09 369 THR A CA 1
ATOM 2891 C C . THR A 1 369 ? -6.812 -1.259 -8.399 1.00 61.09 369 THR A C 1
ATOM 2893 O O . THR A 1 369 ? -7.980 -1.417 -8.045 1.00 61.09 369 THR A O 1
ATOM 2896 N N . THR A 1 370 ? -6.037 -2.272 -8.794 1.00 58.34 370 THR A N 1
ATOM 2897 C CA . THR A 1 370 ? -6.483 -3.676 -8.798 1.00 58.34 370 THR A CA 1
ATOM 2898 C C . THR A 1 370 ? -6.036 -4.409 -7.531 1.00 58.34 370 THR A C 1
ATOM 2900 O O . THR A 1 370 ? -4.934 -4.180 -7.031 1.00 58.34 370 THR A O 1
ATOM 2903 N N . ARG A 1 371 ? -6.859 -5.333 -7.012 1.00 56.44 371 ARG A N 1
ATOM 2904 C CA . ARG A 1 371 ? -6.520 -6.174 -5.840 1.00 56.44 371 ARG A CA 1
ATOM 2905 C C . ARG A 1 371 ? -5.573 -7.346 -6.170 1.00 56.44 371 ARG A C 1
ATOM 2907 O O . ARG A 1 371 ? -5.353 -8.210 -5.330 1.00 56.44 371 ARG A O 1
ATOM 2914 N N . TYR A 1 372 ? -4.982 -7.359 -7.367 1.00 58.25 372 TYR A N 1
ATOM 2915 C CA . TYR A 1 372 ? -4.275 -8.507 -7.961 1.00 58.25 372 TYR A CA 1
ATOM 2916 C C . TYR A 1 372 ? -2.749 -8.408 -7.895 1.00 58.25 372 TYR A C 1
ATOM 2918 O O . TYR A 1 372 ? -2.044 -9.054 -8.662 1.00 58.25 372 TYR A O 1
ATOM 2926 N N . GLY A 1 373 ? -2.240 -7.610 -6.949 1.00 57.97 373 GLY A N 1
ATOM 2927 C CA . GLY A 1 373 ? -0.809 -7.410 -6.713 1.00 57.97 373 GLY A CA 1
ATOM 2928 C C . GLY A 1 373 ? -0.070 -8.637 -6.162 1.00 57.97 373 GLY A C 1
ATOM 2929 O O . GLY A 1 373 ? -0.671 -9.680 -5.882 1.00 57.97 373 GLY A O 1
ATOM 2930 N N . ALA A 1 374 ? 1.237 -8.497 -5.897 1.00 61.34 374 ALA A N 1
ATOM 2931 C CA . ALA A 1 374 ? 1.955 -9.499 -5.104 1.00 61.34 374 ALA A CA 1
ATOM 2932 C C . ALA A 1 374 ? 1.333 -9.609 -3.702 1.00 61.34 374 ALA A C 1
ATOM 2934 O O . ALA A 1 374 ? 1.095 -10.717 -3.232 1.00 61.34 374 ALA A O 1
ATOM 2935 N N . GLY A 1 375 ? 0.941 -8.479 -3.095 1.00 61.38 375 GLY A N 1
ATOM 2936 C CA . GLY A 1 375 ? 0.152 -8.455 -1.859 1.00 61.38 375 GLY A CA 1
ATOM 2937 C C . GLY A 1 375 ? -1.169 -9.236 -1.952 1.00 61.38 375 GLY A C 1
ATOM 2938 O O . GLY A 1 375 ? -1.459 -10.036 -1.068 1.00 61.38 375 GLY A O 1
ATOM 2939 N N . GLY A 1 376 ? -1.929 -9.091 -3.045 1.00 66.38 376 GLY A N 1
ATOM 2940 C CA . GLY A 1 376 ? -3.155 -9.869 -3.284 1.00 66.38 376 GLY A CA 1
ATOM 2941 C C . GLY A 1 376 ? -2.890 -11.368 -3.455 1.00 66.38 376 GLY A C 1
ATOM 2942 O O . GLY A 1 376 ? -3.544 -12.199 -2.831 1.00 66.38 376 GLY A O 1
ATOM 2943 N N . THR A 1 377 ? -1.850 -11.724 -4.211 1.00 74.12 377 THR A N 1
ATOM 2944 C CA . THR A 1 377 ? -1.371 -13.114 -4.346 1.00 74.12 377 THR A CA 1
ATOM 2945 C C . THR A 1 377 ? -1.008 -13.707 -2.981 1.00 74.12 377 THR A C 1
ATOM 2947 O O . THR A 1 377 ? -1.385 -14.830 -2.654 1.00 74.12 377 THR A O 1
ATOM 2950 N N . CYS A 1 378 ? -0.334 -12.924 -2.138 1.00 70.88 378 CYS A N 1
ATOM 2951 C CA . CYS A 1 378 ? 0.015 -13.289 -0.772 1.00 70.88 378 CYS A CA 1
ATOM 2952 C C . CYS A 1 378 ? -1.200 -13.469 0.149 1.00 70.88 378 CYS A C 1
ATOM 2954 O O . CYS A 1 378 ? -1.132 -14.314 1.040 1.00 70.88 378 CYS A O 1
ATOM 2956 N N . MET A 1 379 ? -2.308 -12.747 -0.064 1.00 71.88 379 MET A N 1
ATOM 2957 C CA . MET A 1 379 ? -3.549 -12.968 0.691 1.00 71.88 379 MET A CA 1
ATOM 2958 C C . MET A 1 379 ? -4.131 -14.366 0.445 1.00 71.88 379 MET A C 1
ATOM 2960 O O . MET A 1 379 ? -4.584 -14.990 1.401 1.00 71.88 379 MET A O 1
ATOM 2964 N N . PHE A 1 380 ? -4.066 -14.878 -0.789 1.00 79.94 380 PHE A N 1
ATOM 2965 C CA . PHE A 1 380 ? -4.512 -16.240 -1.112 1.00 79.94 380 PHE A CA 1
ATOM 2966 C C . PHE A 1 380 ? -3.499 -17.308 -0.680 1.00 79.94 380 PHE A C 1
ATOM 2968 O O . PHE A 1 380 ? -3.884 -18.320 -0.104 1.00 79.94 380 PHE A O 1
ATOM 2975 N N . LEU A 1 381 ? -2.197 -17.082 -0.894 1.00 83.38 381 LEU A N 1
ATOM 2976 C CA . LEU A 1 381 ? -1.156 -18.058 -0.541 1.00 83.38 381 LEU A CA 1
ATOM 2977 C C . LEU A 1 381 ? -0.974 -18.245 0.973 1.00 83.38 381 LEU A C 1
ATOM 2979 O O . LEU A 1 381 ? -0.601 -19.333 1.407 1.00 83.38 381 LEU A O 1
ATOM 2983 N N . LYS A 1 382 ? -1.198 -17.208 1.791 1.00 81.12 382 LYS A N 1
ATOM 2984 C CA . LYS A 1 382 ? -0.933 -17.266 3.237 1.00 81.12 382 LYS A CA 1
ATOM 2985 C C . LYS A 1 382 ? -1.734 -18.338 3.988 1.00 81.12 382 LYS A C 1
ATOM 2987 O O . LYS A 1 382 ? -1.090 -19.131 4.672 1.00 81.12 382 LYS A O 1
ATOM 2992 N N . PRO A 1 383 ? -3.076 -18.399 3.910 1.00 79.00 383 PRO A N 1
ATOM 2993 C CA . PRO A 1 383 ? -3.829 -19.427 4.623 1.00 79.00 383 PRO A CA 1
ATOM 2994 C C . PRO A 1 383 ? -3.516 -20.838 4.098 1.00 79.00 383 PRO A C 1
ATOM 2996 O O . PRO A 1 383 ? -3.381 -21.752 4.905 1.00 79.00 383 PRO A O 1
ATOM 2999 N N . VAL A 1 384 ? -3.283 -20.995 2.786 1.00 86.69 384 VAL A N 1
ATOM 3000 C CA . VAL A 1 384 ? -2.883 -22.272 2.164 1.00 86.69 384 VAL A CA 1
ATOM 3001 C C . VAL A 1 384 ? -1.560 -22.781 2.744 1.00 86.69 384 VAL A C 1
ATOM 3003 O O . VAL A 1 384 ? -1.488 -23.910 3.216 1.00 86.69 384 VAL A O 1
ATOM 3006 N N . LEU A 1 385 ? -0.518 -21.943 2.752 1.00 85.00 385 LEU A N 1
ATOM 3007 C CA . LEU A 1 385 ? 0.821 -22.320 3.223 1.00 85.00 385 LEU A CA 1
ATOM 3008 C C . LEU A 1 385 ? 0.887 -22.557 4.740 1.00 85.00 385 LEU A C 1
ATOM 3010 O O . LEU A 1 385 ? 1.741 -23.315 5.188 1.00 85.00 385 LEU A O 1
ATOM 3014 N N . ILE A 1 386 ? -0.001 -21.929 5.520 1.00 81.31 386 ILE A N 1
ATOM 3015 C CA . ILE A 1 386 ? -0.147 -22.207 6.957 1.00 81.31 386 ILE A CA 1
ATOM 3016 C C . ILE A 1 386 ? -0.848 -23.553 7.170 1.00 81.31 386 ILE A C 1
ATOM 3018 O O . ILE A 1 386 ? -0.335 -24.384 7.907 1.00 81.31 386 ILE A O 1
ATOM 3022 N N . ALA A 1 387 ? -1.990 -23.796 6.517 1.00 81.19 387 ALA A N 1
ATOM 3023 C CA . ALA A 1 387 ? -2.746 -25.042 6.679 1.00 81.19 387 ALA A CA 1
ATOM 3024 C C . ALA A 1 387 ? -1.986 -26.275 6.154 1.00 81.19 387 ALA A C 1
ATOM 3026 O O . ALA A 1 387 ? -2.110 -27.367 6.703 1.00 81.19 387 ALA A O 1
ATOM 3027 N N . ALA A 1 388 ? -1.177 -26.095 5.109 1.00 85.62 388 ALA A N 1
ATOM 3028 C CA . ALA A 1 388 ? -0.393 -27.151 4.483 1.00 85.62 388 ALA A CA 1
ATOM 3029 C C . ALA A 1 388 ? 1.062 -27.250 4.989 1.00 85.62 388 ALA A C 1
ATOM 3031 O O . ALA A 1 388 ? 1.834 -27.998 4.388 1.00 85.62 388 ALA A O 1
ATOM 3032 N N . SER A 1 389 ? 1.452 -26.531 6.057 1.00 84.75 389 SER A N 1
ATOM 3033 C CA . SER A 1 389 ? 2.849 -26.443 6.532 1.00 84.75 389 SER A CA 1
ATOM 3034 C C . SER A 1 389 ? 3.514 -27.810 6.670 1.00 84.75 389 SER A C 1
ATOM 3036 O O . SER A 1 389 ? 4.566 -28.060 6.084 1.00 84.75 389 SER A O 1
ATOM 3038 N N . ASP A 1 390 ? 2.850 -28.713 7.385 1.00 81.25 390 ASP A N 1
ATOM 3039 C CA . ASP A 1 390 ? 3.395 -30.013 7.765 1.00 81.25 390 ASP A CA 1
ATOM 3040 C C . ASP A 1 390 ? 3.438 -30.965 6.561 1.00 81.25 390 ASP A C 1
ATOM 3042 O O . ASP A 1 390 ? 4.406 -31.700 6.380 1.00 81.25 390 ASP A O 1
ATOM 3046 N N . CYS A 1 391 ? 2.420 -30.910 5.695 1.00 85.12 391 CYS A N 1
ATOM 3047 C CA . CYS A 1 391 ? 2.325 -31.745 4.493 1.00 85.12 391 CYS A CA 1
ATOM 3048 C C . CYS A 1 391 ? 3.319 -31.324 3.397 1.00 85.12 391 CYS A C 1
ATOM 3050 O O . CYS A 1 391 ? 3.785 -32.158 2.620 1.00 85.12 391 CYS A O 1
ATOM 3052 N N . LEU A 1 392 ? 3.643 -30.032 3.327 1.00 82.81 392 LEU A N 1
ATOM 3053 C CA . LEU A 1 392 ? 4.630 -29.470 2.405 1.00 82.81 392 LEU A CA 1
ATOM 3054 C C . LEU A 1 392 ? 6.053 -29.438 3.000 1.00 82.81 392 LEU A C 1
ATOM 3056 O O . LEU A 1 392 ? 6.985 -29.037 2.305 1.00 82.81 392 LEU A O 1
ATOM 3060 N N . GLU A 1 393 ? 6.228 -29.875 4.254 1.00 83.12 393 GLU A N 1
ATOM 3061 C CA . GLU A 1 393 ? 7.496 -29.856 5.006 1.00 83.12 393 GLU A CA 1
ATOM 3062 C C . GLU A 1 393 ? 8.101 -28.438 5.123 1.00 83.12 393 GLU A C 1
ATOM 3064 O O . GLU A 1 393 ? 9.319 -28.239 5.081 1.00 83.12 393 GLU A O 1
ATOM 3069 N N . LEU A 1 394 ? 7.236 -27.427 5.253 1.00 73.88 394 LEU A N 1
ATOM 3070 C CA . LEU A 1 394 ? 7.615 -26.020 5.343 1.00 73.88 394 LEU A CA 1
ATOM 3071 C C . LEU A 1 394 ? 7.820 -25.610 6.799 1.00 73.88 394 LEU A C 1
ATOM 3073 O O . LEU A 1 394 ? 6.926 -25.746 7.632 1.00 73.88 394 LEU A O 1
ATOM 3077 N N . ASP A 1 395 ? 8.971 -25.008 7.090 1.00 65.81 395 ASP A N 1
ATOM 3078 C CA . ASP A 1 395 ? 9.199 -24.370 8.384 1.00 65.81 395 ASP A CA 1
ATOM 3079 C C . ASP A 1 395 ? 8.474 -23.014 8.443 1.00 65.81 395 ASP A C 1
ATOM 3081 O O . ASP A 1 395 ? 8.984 -21.979 7.997 1.00 65.81 395 ASP A O 1
ATOM 3085 N N . VAL A 1 396 ? 7.233 -23.057 8.937 1.00 62.91 396 VAL A N 1
ATOM 3086 C CA . VAL A 1 396 ? 6.344 -21.898 9.146 1.00 62.91 396 VAL A CA 1
ATOM 3087 C C . VAL A 1 396 ? 6.404 -21.406 10.607 1.00 62.91 396 VAL A C 1
ATOM 3089 O O . VAL A 1 396 ? 5.657 -20.508 10.991 1.00 62.91 396 VAL A O 1
ATOM 3092 N N . ASN A 1 397 ? 7.305 -21.958 11.433 1.00 48.50 397 ASN A N 1
ATOM 3093 C CA . ASN A 1 397 ? 7.427 -21.589 12.845 1.00 48.50 397 ASN A CA 1
ATOM 3094 C C . ASN A 1 397 ? 7.893 -20.135 13.055 1.00 48.50 397 ASN A C 1
ATOM 3096 O O . ASN A 1 397 ? 8.420 -19.463 12.159 1.00 48.50 397 ASN A O 1
ATOM 3100 N N . GLU A 1 398 ? 7.645 -19.647 14.271 1.00 42.69 398 GLU A N 1
ATOM 3101 C CA . GLU A 1 398 ? 7.695 -18.234 14.650 1.00 42.69 398 GLU A CA 1
ATOM 3102 C C . GLU A 1 398 ? 9.012 -17.537 14.270 1.00 42.69 398 GLU A C 1
ATOM 3104 O O . GLU A 1 398 ? 10.086 -17.851 14.774 1.00 42.69 398 GLU A O 1
ATOM 3109 N N . GLY A 1 399 ? 8.910 -16.537 13.389 1.00 44.66 399 GLY A N 1
ATOM 3110 C CA . GLY A 1 399 ? 10.027 -15.685 12.964 1.00 44.66 399 GLY A CA 1
ATOM 3111 C C . GLY A 1 399 ? 10.304 -15.725 11.461 1.00 44.66 399 GLY A C 1
ATOM 3112 O O . GLY A 1 399 ? 10.761 -14.725 10.902 1.00 44.66 399 GLY A O 1
ATOM 3113 N N . THR A 1 400 ? 9.958 -16.814 10.764 1.00 48.19 400 THR A N 1
ATOM 3114 C CA . THR A 1 400 ? 10.127 -16.869 9.304 1.00 48.19 400 THR A CA 1
ATOM 3115 C C . THR A 1 400 ? 9.153 -15.918 8.620 1.00 48.19 400 THR A C 1
ATOM 3117 O O . THR A 1 400 ? 7.936 -16.100 8.640 1.00 48.19 400 THR A O 1
ATOM 3120 N N . ASN A 1 401 ? 9.695 -14.893 7.962 1.00 61.25 401 ASN A N 1
ATOM 3121 C CA . ASN A 1 401 ? 8.882 -13.945 7.222 1.00 61.25 401 ASN A CA 1
ATOM 3122 C C . ASN A 1 401 ? 8.107 -14.657 6.097 1.00 61.25 401 ASN A C 1
ATOM 3124 O O . ASN A 1 401 ? 8.719 -15.250 5.207 1.00 61.25 401 ASN A O 1
ATOM 3128 N N . PHE A 1 402 ? 6.773 -14.567 6.108 1.00 68.38 402 PHE A N 1
ATOM 3129 C CA . PHE A 1 402 ? 5.901 -15.189 5.103 1.00 68.38 402 PHE A CA 1
ATOM 3130 C C . PHE A 1 402 ? 6.333 -14.871 3.661 1.00 68.38 402 PHE A C 1
ATOM 3132 O O . PHE A 1 402 ? 6.333 -15.734 2.783 1.00 68.38 402 PHE A O 1
ATOM 3139 N N . TYR A 1 403 ? 6.781 -13.641 3.428 1.00 68.69 403 TYR A N 1
ATOM 3140 C CA . TYR A 1 403 ? 7.247 -13.194 2.126 1.00 68.69 403 TYR A CA 1
ATOM 3141 C C . TYR A 1 403 ? 8.523 -13.932 1.669 1.00 68.69 403 TYR A C 1
ATOM 3143 O O . TYR A 1 403 ? 8.630 -14.287 0.499 1.00 68.69 403 TYR A O 1
ATOM 3151 N N . ASN A 1 404 ? 9.431 -14.299 2.587 1.00 69.69 404 ASN A N 1
ATOM 3152 C CA . ASN A 1 404 ? 10.580 -15.170 2.286 1.00 69.69 404 ASN A CA 1
ATOM 3153 C C . ASN A 1 404 ? 10.174 -16.617 1.955 1.00 69.69 404 ASN A C 1
ATOM 3155 O O . ASN A 1 404 ? 10.935 -17.329 1.302 1.00 69.69 404 ASN A O 1
ATOM 3159 N N . LEU A 1 405 ? 9.015 -17.099 2.413 1.00 74.69 405 LEU A N 1
ATOM 3160 C CA . LEU A 1 405 ? 8.517 -18.428 2.047 1.00 74.69 405 LEU A CA 1
ATOM 3161 C C . LEU A 1 405 ? 8.049 -18.445 0.585 1.00 74.69 405 LEU A C 1
ATOM 3163 O O . LEU A 1 405 ? 8.528 -19.265 -0.197 1.00 74.69 405 LEU A O 1
ATOM 3167 N N . VAL A 1 406 ? 7.207 -17.480 0.199 1.00 77.44 406 VAL A N 1
ATOM 3168 C CA . VAL A 1 406 ? 6.749 -17.303 -1.191 1.00 77.44 406 VAL A CA 1
ATOM 3169 C C . VAL A 1 406 ? 7.929 -17.061 -2.141 1.00 77.44 406 VAL A C 1
ATOM 3171 O O . VAL A 1 406 ? 7.974 -17.653 -3.222 1.00 77.44 406 VAL A O 1
ATOM 3174 N N . ASP A 1 407 ? 8.917 -16.252 -1.735 1.00 75.19 407 ASP A N 1
ATOM 3175 C CA . ASP A 1 407 ? 10.089 -15.970 -2.572 1.00 75.19 407 ASP A CA 1
ATOM 3176 C C . ASP A 1 407 ? 10.940 -17.219 -2.836 1.00 75.19 407 ASP A C 1
ATOM 3178 O O . ASP A 1 407 ? 11.315 -17.482 -3.982 1.00 75.19 407 ASP A O 1
ATOM 3182 N N . ARG A 1 408 ? 11.182 -18.035 -1.796 1.00 75.75 408 ARG A N 1
ATOM 3183 C CA . ARG A 1 408 ? 11.923 -19.303 -1.900 1.00 75.75 408 ARG A CA 1
ATOM 3184 C C . ARG A 1 408 ? 11.234 -20.298 -2.832 1.00 75.75 408 ARG A C 1
ATOM 3186 O O . ARG A 1 408 ? 11.923 -20.865 -3.678 1.00 75.75 408 ARG A O 1
ATOM 3193 N N . LEU A 1 409 ? 9.911 -20.465 -2.725 1.00 79.94 409 LEU A N 1
ATOM 3194 C CA . LEU A 1 409 ? 9.126 -21.336 -3.614 1.00 79.94 409 LEU A CA 1
ATOM 3195 C C . LEU A 1 409 ? 9.265 -20.892 -5.079 1.00 79.94 409 LEU A C 1
ATOM 3197 O O . LEU A 1 409 ? 9.729 -21.658 -5.924 1.00 79.94 409 LEU A O 1
ATOM 3201 N N . CYS A 1 410 ? 8.999 -19.611 -5.363 1.00 80.06 410 CYS A N 1
ATOM 3202 C CA . CYS A 1 410 ? 9.134 -19.051 -6.711 1.00 80.06 410 CYS A CA 1
ATOM 3203 C C . CYS A 1 410 ? 10.573 -19.173 -7.254 1.00 80.06 410 CYS A C 1
ATOM 3205 O O . CYS A 1 410 ? 10.779 -19.515 -8.419 1.00 80.06 410 CYS A O 1
ATOM 3207 N N . ASN A 1 411 ? 11.593 -18.904 -6.429 1.00 77.12 411 ASN A N 1
ATOM 3208 C CA . ASN A 1 411 ? 12.999 -19.031 -6.824 1.00 77.12 411 ASN A CA 1
ATOM 3209 C C . ASN A 1 411 ? 13.433 -20.497 -7.023 1.00 77.12 411 ASN A C 1
ATOM 3211 O O . ASN A 1 411 ? 14.354 -20.727 -7.809 1.00 77.12 411 ASN A O 1
ATOM 3215 N N . GLY A 1 412 ? 12.811 -21.467 -6.342 1.00 77.88 412 GLY A N 1
ATOM 3216 C CA . GLY A 1 412 ? 13.009 -22.907 -6.547 1.00 77.88 412 GLY A CA 1
ATOM 3217 C C . GLY A 1 412 ? 12.529 -23.341 -7.929 1.00 77.88 412 GLY A C 1
ATOM 3218 O O . GLY A 1 412 ? 13.341 -23.687 -8.789 1.00 77.88 412 GLY A O 1
ATOM 3219 N N . TRP A 1 413 ? 11.239 -23.159 -8.201 1.00 82.38 413 TRP A N 1
ATOM 3220 C CA . TRP A 1 413 ? 10.623 -23.503 -9.485 1.00 82.38 413 TRP A CA 1
ATOM 3221 C C . TRP A 1 413 ? 11.243 -22.742 -10.682 1.00 82.38 413 TRP A C 1
ATOM 3223 O O . TRP A 1 413 ? 11.433 -23.297 -11.766 1.00 82.38 413 TRP A O 1
ATOM 3233 N N . LEU A 1 414 ? 11.696 -21.490 -10.500 1.00 74.25 414 LEU A N 1
ATOM 3234 C CA . LEU A 1 414 ? 12.453 -20.764 -11.539 1.00 74.25 414 LEU A CA 1
ATOM 3235 C C . LEU A 1 414 ? 13.875 -21.297 -11.782 1.00 74.25 414 LEU A C 1
ATOM 3237 O O . LEU A 1 414 ? 14.470 -20.969 -12.816 1.00 74.25 414 LEU A O 1
ATOM 3241 N N . LYS A 1 415 ? 14.459 -22.060 -10.848 1.00 74.44 415 LYS A N 1
ATOM 3242 C CA . LYS A 1 415 ? 15.715 -22.798 -11.072 1.00 74.44 415 LYS A CA 1
ATOM 3243 C C . LYS A 1 415 ? 15.445 -24.095 -11.831 1.00 74.44 415 LYS A C 1
ATOM 3245 O O . LYS A 1 415 ? 16.201 -24.389 -12.751 1.00 74.44 415 LYS A O 1
ATOM 3250 N N . GLU A 1 416 ? 14.358 -24.800 -11.537 1.00 75.88 416 GLU A N 1
ATOM 3251 C CA . GLU A 1 416 ? 13.934 -26.000 -12.280 1.00 75.88 416 GLU A CA 1
ATOM 3252 C C . GLU A 1 416 ? 13.660 -25.679 -13.758 1.00 75.88 416 GLU A C 1
ATOM 3254 O O . GLU A 1 416 ? 14.261 -26.291 -14.641 1.00 75.88 416 GLU A O 1
ATOM 3259 N N . LEU A 1 417 ? 12.947 -24.579 -14.039 1.00 68.31 417 LEU A N 1
ATOM 3260 C CA . LEU A 1 417 ? 12.789 -24.000 -15.387 1.00 68.31 417 LEU A CA 1
ATOM 3261 C C . LEU A 1 417 ? 14.103 -23.562 -16.072 1.00 68.31 417 LEU A C 1
ATOM 3263 O O . LEU A 1 417 ? 14.101 -23.130 -17.228 1.00 68.31 417 LEU A O 1
ATOM 3267 N N . LYS A 1 418 ? 15.247 -23.536 -15.378 1.00 66.75 418 LYS A N 1
ATOM 3268 C CA . LYS A 1 418 ? 16.574 -23.327 -16.000 1.00 66.75 418 LYS A CA 1
ATOM 3269 C C . LYS A 1 418 ? 17.293 -24.638 -16.299 1.00 66.75 418 LYS A C 1
ATOM 3271 O O . LYS A 1 418 ? 18.266 -24.597 -17.043 1.00 66.75 418 LYS A O 1
ATOM 3276 N N . GLN A 1 419 ? 16.845 -25.742 -15.712 1.00 69.75 419 GLN A N 1
ATOM 3277 C CA . GLN A 1 419 ? 17.464 -27.065 -15.785 1.00 69.75 419 GLN A CA 1
ATOM 3278 C C . GLN A 1 419 ? 16.708 -28.021 -16.723 1.00 69.75 419 GLN A C 1
ATOM 3280 O O . GLN A 1 419 ? 17.054 -29.192 -16.780 1.00 69.75 419 GLN A O 1
ATOM 3285 N N . GLU A 1 420 ? 15.705 -27.520 -17.457 1.00 65.88 420 GLU A N 1
ATOM 3286 C CA . GLU A 1 420 ? 14.818 -28.301 -18.342 1.00 65.88 420 GLU A CA 1
ATOM 3287 C C . GLU A 1 420 ? 13.987 -29.373 -17.607 1.00 65.88 420 GLU A C 1
ATOM 3289 O O . GLU A 1 420 ? 13.407 -30.258 -18.232 1.00 65.88 420 GLU A O 1
ATOM 3294 N N . ASN A 1 421 ? 13.858 -29.250 -16.281 1.00 61.75 421 ASN A N 1
ATOM 3295 C CA . ASN A 1 421 ? 12.912 -30.047 -15.508 1.00 61.75 421 ASN A CA 1
ATOM 3296 C C . ASN A 1 421 ? 11.478 -29.556 -15.791 1.00 61.75 421 ASN A C 1
ATOM 3298 O O . ASN A 1 421 ? 11.261 -28.338 -15.848 1.00 61.75 421 ASN A O 1
ATOM 3302 N N . PRO A 1 422 ? 10.494 -30.461 -15.946 1.00 62.50 422 PRO A N 1
ATOM 3303 C CA . PRO A 1 422 ? 9.092 -30.071 -16.000 1.00 62.50 422 PRO A CA 1
ATOM 3304 C C . PRO A 1 422 ? 8.671 -29.459 -14.659 1.00 62.50 422 PRO A C 1
ATOM 3306 O O . PRO A 1 422 ? 9.103 -29.914 -13.601 1.00 62.50 422 PRO A O 1
ATOM 3309 N N . LEU A 1 423 ? 7.819 -28.434 -14.711 1.00 66.62 423 LEU A N 1
ATOM 3310 C CA . LEU A 1 423 ? 7.130 -27.936 -13.521 1.00 66.62 423 LEU A CA 1
ATOM 3311 C C . LEU A 1 423 ? 6.063 -28.941 -13.045 1.00 66.62 423 LEU A C 1
ATOM 3313 O O . LEU A 1 423 ? 5.609 -29.758 -13.853 1.00 66.62 423 LEU A O 1
ATOM 3317 N N . PRO A 1 424 ? 5.611 -28.838 -11.778 1.00 65.38 424 PRO A N 1
ATOM 3318 C CA . PRO A 1 424 ? 4.383 -29.474 -11.309 1.00 65.38 424 PRO A CA 1
ATOM 3319 C C . PRO A 1 424 ? 3.204 -29.269 -12.271 1.00 65.38 424 PRO A C 1
ATOM 3321 O O . PRO A 1 424 ? 3.080 -28.215 -12.904 1.00 65.38 424 PRO A O 1
ATOM 3324 N N . SER A 1 425 ? 2.334 -30.277 -12.357 1.00 65.12 425 SER A N 1
ATOM 3325 C CA . SER A 1 425 ? 1.132 -30.242 -13.195 1.00 65.12 425 SER A CA 1
ATOM 3326 C C . SER A 1 425 ? 0.235 -29.051 -12.849 1.00 65.12 425 SER A C 1
ATOM 3328 O O . SER A 1 425 ? 0.058 -28.709 -11.681 1.00 65.12 425 SER A O 1
ATOM 3330 N N . THR A 1 426 ? -0.397 -28.445 -13.855 1.00 66.06 426 THR A N 1
ATOM 3331 C CA . THR A 1 426 ? -1.508 -27.510 -13.640 1.00 66.06 426 THR A CA 1
ATOM 3332 C C . THR A 1 426 ? -2.816 -28.290 -13.493 1.00 66.06 426 THR A C 1
ATOM 3334 O O . THR A 1 426 ? -3.710 -28.174 -14.329 1.00 66.06 426 THR A O 1
ATOM 3337 N N . ASP A 1 427 ? -2.921 -29.086 -12.424 1.00 84.38 427 ASP A N 1
ATOM 3338 C CA . ASP A 1 427 ? -4.142 -29.831 -12.057 1.00 84.38 427 ASP A CA 1
ATOM 3339 C C . ASP A 1 427 ? -5.320 -28.905 -11.697 1.00 84.38 427 ASP A C 1
ATOM 3341 O O . ASP A 1 427 ? -6.468 -29.344 -11.605 1.00 84.38 427 ASP A O 1
ATOM 3345 N N . PHE A 1 428 ? -5.032 -27.615 -11.516 1.00 92.00 428 PHE A N 1
ATOM 3346 C CA . PHE A 1 428 ? -6.002 -26.578 -11.214 1.00 92.00 428 PHE A CA 1
ATOM 3347 C C . PHE A 1 428 ? -5.838 -25.378 -12.145 1.00 92.00 428 PHE A C 1
ATOM 3349 O O . PHE A 1 428 ? -4.723 -24.940 -12.446 1.00 92.00 428 PHE A O 1
ATOM 3356 N N . TYR A 1 429 ? -6.966 -24.785 -12.525 1.00 91.88 429 TYR A N 1
ATOM 3357 C CA . TYR A 1 429 ? -7.020 -23.439 -13.075 1.00 91.88 429 TYR A CA 1
ATOM 3358 C C . TYR A 1 429 ? -7.405 -22.461 -11.968 1.00 91.88 429 TYR A C 1
ATOM 3360 O O . TYR A 1 429 ? -8.430 -22.626 -11.307 1.00 91.88 429 TYR A O 1
ATOM 3368 N N . PHE A 1 430 ? -6.601 -21.414 -11.802 1.00 91.81 430 PHE A N 1
ATOM 3369 C CA . PHE A 1 430 ? -6.884 -20.316 -10.888 1.00 91.81 430 PHE A CA 1
ATOM 3370 C C . PHE A 1 430 ? -6.929 -18.996 -11.659 1.00 91.81 430 PHE A C 1
ATOM 3372 O O . PHE A 1 430 ? -6.023 -18.686 -12.439 1.00 91.81 430 PHE A O 1
ATOM 3379 N N . ALA A 1 431 ? -7.975 -18.210 -11.423 1.00 88.62 431 ALA A N 1
ATOM 3380 C CA . ALA A 1 431 ? -8.120 -16.859 -11.947 1.00 88.62 431 ALA A CA 1
ATOM 3381 C C . ALA A 1 431 ? -8.613 -15.926 -10.833 1.00 88.62 431 ALA A C 1
ATOM 3383 O O . ALA A 1 431 ? -9.707 -16.129 -10.306 1.00 88.62 431 ALA A O 1
ATOM 3384 N N . PRO A 1 432 ? -7.834 -14.905 -10.458 1.00 85.44 432 PRO A N 1
ATOM 3385 C CA . PRO A 1 432 ? -8.204 -14.003 -9.376 1.00 85.44 432 PRO A CA 1
ATOM 3386 C C . PRO A 1 432 ? -8.988 -12.783 -9.951 1.00 85.44 432 PRO A C 1
ATOM 3388 O O . PRO A 1 432 ? -8.649 -12.281 -11.024 1.00 85.44 432 PRO A O 1
ATOM 3391 N N . MET A 1 433 ? -10.092 -12.372 -9.303 1.00 83.00 433 MET A N 1
ATOM 3392 C CA . MET A 1 433 ? -11.217 -11.594 -9.890 1.00 83.00 433 MET A CA 1
ATOM 3393 C C . MET A 1 433 ? -11.294 -10.138 -9.401 1.00 83.00 433 MET A C 1
ATOM 3395 O O . MET A 1 433 ? -11.367 -9.936 -8.200 1.00 83.00 433 MET A O 1
ATOM 3399 N N . GLU A 1 434 ? -11.404 -9.121 -10.268 1.00 74.06 434 GLU A N 1
ATOM 3400 C CA . GLU A 1 434 ? -11.156 -7.688 -9.950 1.00 74.06 434 GLU A CA 1
ATOM 3401 C C . GLU A 1 434 ? -11.758 -7.134 -8.626 1.00 74.06 434 GLU A C 1
ATOM 3403 O O . GLU A 1 434 ? -11.161 -6.269 -7.979 1.00 74.06 434 GLU A O 1
ATOM 3408 N N . ASN A 1 435 ? -12.907 -7.648 -8.181 1.00 70.56 435 ASN A N 1
ATOM 3409 C CA . ASN A 1 435 ? -13.594 -7.260 -6.944 1.00 70.56 435 ASN A CA 1
ATOM 3410 C C . ASN A 1 435 ? -12.911 -7.702 -5.623 1.00 70.56 435 ASN A C 1
ATOM 3412 O O . ASN A 1 435 ? -13.228 -7.153 -4.563 1.00 70.56 435 ASN A O 1
ATOM 3416 N N . GLY A 1 436 ? -11.978 -8.655 -5.635 1.00 71.00 436 GLY A N 1
ATOM 3417 C CA . GLY A 1 436 ? -11.409 -9.279 -4.426 1.00 71.00 436 GLY A CA 1
ATOM 3418 C C . GLY A 1 436 ? -11.553 -10.804 -4.375 1.00 71.00 436 GLY A C 1
ATOM 3419 O O . GLY A 1 436 ? -10.937 -11.427 -3.516 1.00 71.00 436 GLY A O 1
ATOM 3420 N N . ASP A 1 437 ? -12.356 -11.387 -5.264 1.00 80.06 437 ASP A N 1
ATOM 3421 C CA . ASP A 1 437 ? -12.721 -12.807 -5.272 1.00 80.06 437 ASP A CA 1
ATOM 3422 C C . ASP A 1 437 ? -11.741 -13.646 -6.125 1.00 80.06 437 ASP A C 1
ATOM 3424 O O . ASP A 1 437 ? -10.732 -13.137 -6.634 1.00 80.06 437 ASP A O 1
ATOM 3428 N N . TYR A 1 438 ? -12.026 -14.936 -6.299 1.00 88.06 438 TYR A N 1
ATOM 3429 C CA . TYR A 1 438 ? -11.280 -15.848 -7.164 1.00 88.06 438 TYR A CA 1
ATOM 3430 C C . TYR A 1 438 ? -12.182 -16.918 -7.807 1.00 88.06 438 TYR A C 1
ATOM 3432 O O . TYR A 1 438 ? -13.279 -17.236 -7.347 1.00 88.06 438 TYR A O 1
ATOM 3440 N N . LEU A 1 439 ? -11.687 -17.513 -8.889 1.00 90.62 439 LEU A N 1
ATOM 3441 C CA . LEU A 1 439 ? -12.179 -18.763 -9.450 1.00 90.62 439 LEU A CA 1
ATOM 3442 C C . LEU A 1 439 ? -11.079 -19.816 -9.329 1.00 90.62 439 LEU A C 1
ATOM 3444 O O . LEU A 1 439 ? -9.950 -19.579 -9.756 1.00 90.62 439 LEU A O 1
ATOM 3448 N N . LEU A 1 440 ? -11.433 -20.972 -8.774 1.00 93.38 440 LEU A N 1
ATOM 3449 C CA . LEU A 1 440 ? -10.598 -22.163 -8.701 1.00 93.38 440 LEU A CA 1
ATOM 3450 C C . LEU A 1 440 ? -11.382 -23.333 -9.305 1.00 93.38 440 LEU A C 1
ATOM 3452 O O . LEU A 1 440 ? -12.469 -23.655 -8.821 1.00 93.38 440 LEU A O 1
ATOM 3456 N N . LEU A 1 441 ? -10.843 -23.926 -10.369 1.00 93.25 441 LEU A N 1
ATOM 3457 C CA . LEU A 1 441 ? -11.387 -25.107 -11.043 1.00 93.25 441 LEU A CA 1
ATOM 3458 C C . LEU A 1 441 ? -10.353 -26.237 -11.035 1.00 93.25 441 LEU A C 1
ATOM 3460 O O . LEU A 1 441 ? -9.156 -25.960 -11.101 1.00 93.25 441 LEU A O 1
ATOM 3464 N N . ASP A 1 442 ? -10.804 -27.488 -11.015 1.00 91.75 442 ASP A N 1
ATOM 3465 C CA . ASP A 1 442 ? -9.966 -28.647 -11.356 1.00 91.75 442 ASP A CA 1
ATOM 3466 C C . ASP A 1 442 ? -9.942 -28.920 -12.878 1.00 91.75 442 ASP A C 1
ATOM 3468 O O . ASP A 1 442 ? -10.561 -28.205 -13.673 1.00 91.75 442 ASP A O 1
ATOM 3472 N N . THR A 1 443 ? -9.221 -29.967 -13.290 1.00 85.94 443 THR A N 1
ATOM 3473 C CA . THR A 1 443 ? -9.136 -30.441 -14.686 1.00 85.94 443 THR A CA 1
ATOM 3474 C C . THR A 1 443 ? -10.444 -30.991 -15.263 1.00 85.94 443 THR A C 1
ATOM 3476 O O . THR A 1 443 ? -10.539 -31.144 -16.481 1.00 85.94 443 THR A O 1
ATOM 3479 N N . GLU A 1 444 ? -11.454 -31.271 -14.436 1.00 87.25 444 GLU A N 1
ATOM 3480 C CA . GLU A 1 444 ? -12.800 -31.668 -14.874 1.00 87.25 444 GLU A CA 1
ATOM 3481 C C . GLU A 1 444 ? -13.748 -30.458 -15.006 1.00 87.25 444 GLU A C 1
ATOM 3483 O O . GLU A 1 444 ? -14.856 -30.594 -15.528 1.00 87.25 444 GLU A O 1
ATOM 3488 N N . GLY A 1 445 ? -13.315 -29.269 -14.569 1.00 84.69 445 GLY A N 1
ATOM 3489 C CA . GLY A 1 445 ? -14.100 -28.034 -14.575 1.00 84.69 445 GLY A CA 1
ATOM 3490 C C . GLY A 1 445 ? -14.969 -27.832 -13.328 1.00 84.69 445 GLY A C 1
ATOM 3491 O O . GLY A 1 445 ? -15.775 -26.898 -13.299 1.00 84.69 445 GLY A O 1
ATOM 3492 N N . ASN A 1 446 ? -14.825 -28.654 -12.281 1.00 90.94 446 ASN A N 1
ATOM 3493 C CA . ASN A 1 446 ? -15.580 -28.465 -11.041 1.00 90.94 446 ASN A CA 1
ATOM 3494 C C . ASN A 1 446 ? -15.042 -27.247 -10.276 1.00 90.94 446 ASN A C 1
ATOM 3496 O O . ASN A 1 446 ? -13.831 -27.097 -10.113 1.00 90.94 446 ASN A O 1
ATOM 3500 N N . LYS A 1 447 ? -15.937 -26.391 -9.763 1.00 92.06 447 LYS A N 1
ATOM 3501 C CA . LYS A 1 447 ? -15.556 -25.242 -8.926 1.00 92.06 447 LYS A CA 1
ATOM 3502 C C . LYS A 1 447 ? -15.279 -25.674 -7.488 1.00 92.06 447 LYS A C 1
ATOM 3504 O O . LYS A 1 447 ? -16.134 -26.294 -6.858 1.00 92.06 447 LYS A O 1
ATOM 3509 N N . HIS A 1 448 ? -14.136 -25.247 -6.955 1.00 94.06 448 HIS A N 1
ATOM 3510 C CA . HIS A 1 448 ? -13.704 -25.510 -5.581 1.00 94.06 448 HIS A CA 1
ATOM 3511 C C . HIS A 1 448 ? -13.677 -24.234 -4.733 1.00 94.06 448 HIS A C 1
ATOM 3513 O O . HIS A 1 448 ? -13.429 -23.138 -5.240 1.00 94.06 448 HIS A O 1
ATOM 3519 N N . GLU A 1 449 ? -13.907 -24.388 -3.429 1.00 93.44 449 GLU A N 1
ATOM 3520 C CA . GLU A 1 449 ? -13.530 -23.393 -2.420 1.00 93.44 449 GLU A CA 1
ATOM 3521 C C . GLU A 1 449 ? -12.108 -23.730 -1.944 1.00 93.44 449 GLU A C 1
ATOM 3523 O O . GLU A 1 449 ? -11.785 -24.895 -1.703 1.00 93.44 449 GLU A O 1
ATOM 3528 N N . LEU A 1 450 ? -11.242 -22.719 -1.872 1.00 91.25 450 LEU A N 1
ATOM 3529 C CA . LEU A 1 450 ? -9.805 -22.869 -1.674 1.00 91.25 450 LEU A CA 1
ATOM 3530 C C . LEU A 1 450 ? -9.465 -23.580 -0.362 1.00 91.25 450 LEU A C 1
ATOM 3532 O O . LEU A 1 450 ? -8.659 -24.507 -0.378 1.00 91.25 450 LEU A O 1
ATOM 3536 N N . MET A 1 451 ? -10.066 -23.178 0.760 1.00 92.62 451 MET A N 1
ATOM 3537 C CA . MET A 1 451 ? -9.737 -23.774 2.056 1.00 92.62 451 MET A CA 1
ATOM 3538 C C . MET A 1 451 ? -10.328 -25.173 2.211 1.00 92.62 451 MET A C 1
ATOM 3540 O O . MET A 1 451 ? -9.633 -26.062 2.691 1.00 92.62 451 MET A O 1
ATOM 3544 N N . GLN A 1 452 ? -11.546 -25.415 1.717 1.00 93.44 452 GLN A N 1
ATOM 3545 C CA . GLN A 1 452 ? -12.135 -26.761 1.695 1.00 93.44 452 GLN A CA 1
ATOM 3546 C C . GLN A 1 452 ? -11.295 -27.751 0.875 1.00 93.44 452 GLN A C 1
ATOM 3548 O O . GLN A 1 452 ? -11.103 -28.895 1.294 1.00 93.44 452 GLN A O 1
ATOM 3553 N N . LEU A 1 453 ? -10.764 -27.315 -0.274 1.00 94.81 453 LEU A N 1
ATOM 3554 C CA . LEU A 1 453 ? -9.857 -28.133 -1.075 1.00 94.81 453 LEU A CA 1
ATOM 3555 C C . LEU A 1 453 ? -8.538 -28.387 -0.333 1.00 94.81 453 LEU A C 1
ATOM 3557 O O . LEU A 1 453 ? -8.102 -29.533 -0.263 1.00 94.81 453 LEU A O 1
ATOM 3561 N N . VAL A 1 454 ? -7.922 -27.353 0.250 1.00 93.75 454 VAL A N 1
ATOM 3562 C CA . VAL A 1 454 ? -6.675 -27.494 1.024 1.00 93.75 454 VAL A CA 1
ATOM 3563 C C . VAL A 1 454 ? -6.851 -28.461 2.189 1.00 93.75 454 VAL A C 1
ATOM 3565 O O . VAL A 1 454 ? -6.051 -29.384 2.315 1.00 93.75 454 VAL A O 1
ATOM 3568 N N . ASP A 1 455 ? -7.917 -28.324 2.978 1.00 93.25 455 ASP A N 1
ATOM 3569 C CA . ASP A 1 455 ? -8.220 -29.231 4.088 1.00 93.25 455 ASP A CA 1
ATOM 3570 C C . ASP A 1 455 ? -8.359 -30.681 3.601 1.00 93.25 455 ASP A C 1
ATOM 3572 O O . ASP A 1 455 ? -7.817 -31.599 4.220 1.00 93.25 455 ASP A O 1
ATOM 3576 N N . SER A 1 456 ? -9.027 -30.901 2.461 1.00 94.00 456 SER A N 1
ATOM 3577 C CA . SER A 1 456 ? -9.154 -32.231 1.854 1.00 94.00 456 SER A CA 1
ATOM 3578 C C . SER A 1 456 ? -7.811 -32.800 1.380 1.00 94.00 456 SER A C 1
ATOM 3580 O O . SER A 1 456 ? -7.574 -33.998 1.543 1.00 94.00 456 SER A O 1
ATOM 3582 N N . LEU A 1 457 ? -6.939 -31.981 0.786 1.00 94.31 457 LEU A N 1
ATOM 3583 C CA . LEU A 1 457 ? -5.623 -32.416 0.305 1.00 94.31 457 LEU A CA 1
ATOM 3584 C C . LEU A 1 457 ? -4.654 -32.689 1.467 1.00 94.31 457 LEU A C 1
ATOM 3586 O O . LEU A 1 457 ? -3.933 -33.685 1.439 1.00 94.31 457 LEU A O 1
ATOM 3590 N N . VAL A 1 458 ? -4.689 -31.869 2.523 1.00 92.94 458 VAL A N 1
ATOM 3591 C CA . VAL A 1 458 ? -3.910 -32.070 3.757 1.00 92.94 458 VAL A CA 1
ATOM 3592 C C . VAL A 1 458 ? -4.371 -33.330 4.496 1.00 92.94 458 VAL A C 1
ATOM 3594 O O . VAL A 1 458 ? -3.533 -34.134 4.901 1.00 92.94 458 VAL A O 1
ATOM 3597 N N . GLN A 1 459 ? -5.682 -33.576 4.605 1.00 93.25 459 GLN A N 1
ATOM 3598 C CA . GLN A 1 459 ? -6.218 -34.824 5.177 1.00 93.25 459 GLN A CA 1
ATOM 3599 C C . GLN A 1 459 ? -5.835 -36.070 4.362 1.00 93.25 459 GLN A C 1
ATOM 3601 O O . GLN A 1 459 ? -5.657 -37.145 4.936 1.00 93.25 459 GLN A O 1
ATOM 3606 N N . ALA A 1 460 ? -5.688 -35.933 3.041 1.00 93.81 460 ALA A N 1
ATOM 3607 C CA . ALA A 1 460 ? -5.200 -36.990 2.156 1.00 93.81 460 ALA A CA 1
ATOM 3608 C C . ALA A 1 460 ? -3.662 -37.133 2.141 1.00 93.81 460 ALA A C 1
ATOM 3610 O O . ALA A 1 460 ? -3.161 -38.109 1.583 1.00 93.81 460 ALA A O 1
ATOM 3611 N N . ALA A 1 461 ? -2.926 -36.190 2.745 1.00 90.62 461 ALA A N 1
ATOM 3612 C CA . ALA A 1 461 ? -1.474 -36.028 2.629 1.00 90.62 461 ALA A CA 1
ATOM 3613 C C . ALA A 1 461 ? -0.969 -35.931 1.167 1.00 90.62 461 ALA A C 1
ATOM 3615 O O . ALA A 1 461 ? 0.118 -36.409 0.832 1.00 90.62 461 ALA A O 1
ATOM 3616 N N . ASP A 1 462 ? -1.763 -35.318 0.282 1.00 92.12 462 ASP A N 1
ATOM 3617 C CA . ASP A 1 462 ? -1.476 -35.199 -1.153 1.00 92.12 462 ASP A CA 1
ATOM 3618 C C . ASP A 1 462 ? -0.567 -33.988 -1.441 1.00 92.12 462 ASP A C 1
ATOM 3620 O O . ASP A 1 462 ? -1.006 -32.905 -1.841 1.00 92.12 462 ASP A O 1
ATOM 3624 N N . LYS A 1 463 ? 0.735 -34.179 -1.187 1.00 90.50 463 LYS A N 1
ATOM 3625 C CA . LYS A 1 463 ? 1.775 -33.156 -1.386 1.00 90.50 463 LYS A CA 1
ATOM 3626 C C . LYS A 1 463 ? 1.845 -32.657 -2.836 1.00 90.50 463 LYS A C 1
ATOM 3628 O O . LYS A 1 463 ? 1.987 -31.457 -3.053 1.00 90.50 463 LYS A O 1
ATOM 3633 N N . GLU A 1 464 ? 1.710 -33.553 -3.814 1.00 89.50 464 GLU A N 1
ATOM 3634 C CA . GLU A 1 464 ? 1.819 -33.221 -5.242 1.00 89.50 464 GLU A CA 1
ATOM 3635 C C . GLU A 1 464 ? 0.684 -32.282 -5.682 1.00 89.50 464 GLU A C 1
ATOM 3637 O O . GLU A 1 464 ? 0.941 -31.252 -6.311 1.00 89.50 464 GLU A O 1
ATOM 3642 N N . LYS A 1 465 ? -0.561 -32.549 -5.261 1.00 90.69 465 LYS A N 1
ATOM 3643 C CA . LYS A 1 465 ? -1.680 -31.637 -5.544 1.00 90.69 465 LYS A CA 1
ATOM 3644 C C . LYS A 1 465 ? -1.619 -30.325 -4.771 1.00 90.69 465 LYS A C 1
ATOM 3646 O O . LYS A 1 465 ? -2.069 -29.308 -5.296 1.00 90.69 465 LYS A O 1
ATOM 3651 N N . LEU A 1 466 ? -1.060 -30.305 -3.561 1.00 90.94 466 LEU A N 1
ATOM 3652 C CA . LEU A 1 466 ? -0.825 -29.049 -2.838 1.00 90.94 466 LEU A CA 1
ATOM 3653 C C . LEU A 1 466 ? 0.199 -28.165 -3.570 1.00 90.94 466 LEU A C 1
ATOM 3655 O O . LEU A 1 466 ? -0.024 -26.962 -3.713 1.00 90.94 466 LEU A O 1
ATOM 3659 N N . GLU A 1 467 ? 1.277 -28.747 -4.101 1.00 89.38 467 GLU A N 1
ATOM 3660 C CA . GLU A 1 467 ? 2.245 -28.027 -4.939 1.00 89.38 467 GLU A CA 1
ATOM 3661 C C . GLU A 1 467 ? 1.613 -27.543 -6.259 1.00 89.38 467 GLU A C 1
ATOM 3663 O O . GLU A 1 467 ? 1.808 -26.384 -6.637 1.00 89.38 467 GLU A O 1
ATOM 3668 N N . ALA A 1 468 ? 0.780 -28.365 -6.910 1.00 89.75 468 ALA A N 1
ATOM 3669 C CA . ALA A 1 468 ? 0.008 -27.979 -8.097 1.00 89.75 468 ALA A CA 1
ATOM 3670 C C . ALA A 1 468 ? -0.969 -26.814 -7.830 1.00 89.75 468 ALA A C 1
ATOM 3672 O O . ALA A 1 468 ? -1.081 -25.892 -8.642 1.00 89.75 468 ALA A O 1
ATOM 3673 N N . LEU A 1 469 ? -1.646 -26.806 -6.677 1.00 92.00 469 LEU A N 1
ATOM 3674 C CA . LEU A 1 469 ? -2.550 -25.727 -6.263 1.00 92.00 469 LEU A CA 1
ATOM 3675 C C . LEU A 1 469 ? -1.794 -24.410 -6.023 1.00 92.00 469 LEU A C 1
ATOM 3677 O O . LEU A 1 469 ? -2.201 -23.359 -6.522 1.00 92.00 469 LEU A O 1
ATOM 3681 N N . LEU A 1 470 ? -0.664 -24.458 -5.310 1.00 90.31 470 LEU A N 1
ATOM 3682 C CA . LEU A 1 470 ? 0.203 -23.291 -5.104 1.00 90.31 470 LEU A CA 1
ATOM 3683 C C . LEU A 1 470 ? 0.739 -22.740 -6.435 1.00 90.31 470 LEU A C 1
ATOM 3685 O O . LEU A 1 470 ? 0.755 -21.523 -6.645 1.00 90.31 470 LEU A O 1
ATOM 3689 N N . MET A 1 471 ? 1.132 -23.632 -7.348 1.00 88.94 471 MET A N 1
ATOM 3690 C CA . MET A 1 471 ? 1.569 -23.294 -8.702 1.00 88.94 471 MET A CA 1
ATOM 3691 C C . MET A 1 471 ? 0.453 -22.612 -9.505 1.00 88.94 471 MET A C 1
ATOM 3693 O O . MET A 1 471 ? 0.698 -21.591 -10.151 1.00 88.94 471 MET A O 1
ATOM 3697 N N . ALA A 1 472 ? -0.781 -23.122 -9.439 1.00 90.69 472 ALA A N 1
ATOM 3698 C CA . ALA A 1 472 ? -1.938 -22.514 -10.092 1.00 90.69 472 ALA A CA 1
ATOM 3699 C C . ALA A 1 472 ? -2.203 -21.091 -9.574 1.00 90.69 472 ALA A C 1
ATOM 3701 O O . ALA A 1 472 ? -2.364 -20.177 -10.384 1.00 90.69 472 ALA A O 1
ATOM 3702 N N . ILE A 1 473 ? -2.163 -20.876 -8.251 1.00 89.75 473 ILE A N 1
ATOM 3703 C CA . ILE A 1 473 ? -2.350 -19.549 -7.635 1.00 89.75 473 ILE A CA 1
ATOM 3704 C C . ILE A 1 473 ? -1.289 -18.552 -8.127 1.00 89.75 473 ILE A C 1
ATOM 3706 O O . ILE A 1 473 ? -1.620 -17.441 -8.546 1.00 89.75 473 ILE A O 1
ATOM 3710 N N . ILE A 1 474 ? -0.014 -18.953 -8.130 1.00 88.19 474 ILE A N 1
ATOM 3711 C CA . ILE A 1 474 ? 1.105 -18.101 -8.566 1.00 88.19 474 ILE A CA 1
ATOM 3712 C C . ILE A 1 474 ? 1.038 -17.798 -10.073 1.00 88.19 474 ILE A C 1
ATOM 3714 O O . ILE A 1 474 ? 1.232 -16.647 -10.476 1.00 88.19 474 ILE A O 1
ATOM 3718 N N . ASN A 1 475 ? 0.709 -18.792 -10.904 1.00 88.44 475 ASN A N 1
ATOM 3719 C CA . ASN A 1 475 ? 0.529 -18.611 -12.346 1.00 88.44 475 ASN A CA 1
ATOM 3720 C C . ASN A 1 475 ? -0.651 -17.692 -12.668 1.00 88.44 475 ASN A C 1
ATOM 3722 O O . ASN A 1 475 ? -0.463 -16.707 -13.379 1.00 88.44 475 ASN A O 1
ATOM 3726 N N . GLY A 1 476 ? -1.837 -17.963 -12.114 1.00 88.19 476 GLY A N 1
ATOM 3727 C CA . GLY A 1 476 ? -3.040 -17.166 -12.360 1.00 88.19 476 GLY A CA 1
ATOM 3728 C C . GLY A 1 476 ? -2.843 -15.691 -12.011 1.00 88.19 476 GLY A C 1
ATOM 3729 O O . GLY A 1 476 ? -3.187 -14.820 -12.805 1.00 88.19 476 GLY A O 1
ATOM 3730 N N . SER A 1 477 ? -2.187 -15.394 -10.886 1.00 83.62 477 SER A N 1
ATOM 3731 C CA . SER A 1 477 ? -1.830 -14.016 -10.528 1.00 83.62 477 SER A CA 1
ATOM 3732 C C . SER A 1 477 ? -0.844 -13.368 -11.508 1.00 83.62 477 SER A C 1
ATOM 3734 O O . SER A 1 477 ? -1.053 -12.234 -11.944 1.00 83.62 477 SER A O 1
ATOM 3736 N N . ALA A 1 478 ? 0.226 -14.070 -11.895 1.00 84.06 478 ALA A N 1
ATOM 3737 C CA . ALA A 1 478 ? 1.228 -13.531 -12.817 1.00 84.06 478 ALA A CA 1
ATOM 3738 C C . ALA A 1 478 ? 0.714 -13.367 -14.259 1.00 84.06 478 ALA A C 1
ATOM 3740 O O . ALA A 1 478 ? 1.186 -12.491 -14.991 1.00 84.06 478 ALA A O 1
ATOM 3741 N N . PHE A 1 479 ? -0.242 -14.196 -14.680 1.00 87.75 479 PHE A N 1
ATOM 3742 C CA . PHE A 1 479 ? -0.874 -14.121 -15.996 1.00 87.75 479 PHE A CA 1
ATOM 3743 C C . PHE A 1 479 ? -1.934 -13.013 -16.049 1.00 87.75 479 PHE A C 1
ATOM 3745 O O . PHE A 1 479 ? -1.938 -12.249 -17.014 1.00 87.75 479 PHE A O 1
ATOM 3752 N N . SER A 1 480 ? -2.712 -12.804 -14.980 1.00 82.88 480 SER A N 1
ATOM 3753 C CA . SER A 1 480 ? -3.591 -11.630 -14.847 1.00 82.88 480 SER A CA 1
ATOM 3754 C C . SER A 1 480 ? -2.822 -10.302 -14.908 1.00 82.88 480 SER A C 1
ATOM 3756 O O . SER A 1 480 ? -3.274 -9.355 -15.551 1.00 82.88 480 SER A O 1
ATOM 3758 N N . PHE A 1 481 ? -1.620 -10.228 -14.321 1.00 80.56 481 PHE A N 1
ATOM 3759 C CA . PHE A 1 481 ? -0.735 -9.067 -14.490 1.00 80.56 481 PHE A CA 1
ATOM 3760 C C . PHE A 1 481 ? -0.359 -8.819 -15.958 1.00 80.56 481 PHE A C 1
ATOM 3762 O O . PHE A 1 481 ? -0.361 -7.673 -16.408 1.00 80.56 481 PHE A O 1
ATOM 3769 N N . ARG A 1 482 ? -0.052 -9.881 -16.714 1.00 84.12 482 ARG A N 1
ATOM 3770 C CA . ARG A 1 482 ? 0.271 -9.782 -18.144 1.00 84.12 482 ARG A CA 1
ATOM 3771 C C . ARG A 1 482 ? -0.928 -9.305 -18.971 1.00 84.12 482 ARG A C 1
ATOM 3773 O O . ARG A 1 482 ? -0.733 -8.449 -19.832 1.00 84.12 482 ARG A O 1
ATOM 3780 N N . GLU A 1 483 ? -2.135 -9.805 -18.702 1.00 82.31 483 GLU A N 1
ATOM 3781 C CA . GLU A 1 483 ? -3.359 -9.337 -19.375 1.00 82.31 483 GLU A CA 1
ATOM 3782 C C . GLU A 1 483 ? -3.612 -7.850 -19.132 1.00 82.31 483 GLU A C 1
ATOM 3784 O O . GLU A 1 483 ? -3.840 -7.102 -20.079 1.00 82.31 483 GLU A O 1
ATOM 3789 N N . MET A 1 484 ? -3.479 -7.395 -17.886 1.00 77.94 484 MET A N 1
ATOM 3790 C CA . MET A 1 484 ? -3.652 -5.987 -17.528 1.00 77.94 484 MET A CA 1
ATOM 3791 C C . MET A 1 484 ? -2.622 -5.080 -18.236 1.00 77.94 484 MET A C 1
ATOM 3793 O O . MET A 1 484 ? -2.986 -4.035 -18.772 1.00 77.94 484 MET A O 1
ATOM 3797 N N . ILE A 1 485 ? -1.348 -5.492 -18.315 1.00 79.81 485 ILE A N 1
ATOM 3798 C CA . ILE A 1 485 ? -0.309 -4.773 -19.082 1.00 79.81 485 ILE A CA 1
ATOM 3799 C C . ILE A 1 485 ? -0.684 -4.677 -20.572 1.00 79.81 485 ILE A C 1
ATOM 3801 O O . ILE A 1 485 ? -0.500 -3.621 -21.184 1.00 79.81 485 ILE A O 1
ATOM 3805 N N . GLN A 1 486 ? -1.217 -5.756 -21.157 1.00 80.25 486 GLN A N 1
ATOM 3806 C CA . GLN A 1 486 ? -1.661 -5.772 -22.553 1.00 80.25 486 GLN A CA 1
ATOM 3807 C C . GLN A 1 486 ? -2.865 -4.846 -22.775 1.00 80.25 486 GLN A C 1
ATOM 3809 O O . GLN A 1 486 ? -2.797 -3.968 -23.635 1.00 80.25 486 GLN A O 1
ATOM 3814 N N . ALA A 1 487 ? -3.924 -4.984 -21.974 1.00 75.75 487 ALA A N 1
ATOM 3815 C CA . ALA A 1 487 ? -5.148 -4.193 -22.094 1.00 75.75 487 ALA A CA 1
ATOM 3816 C C . ALA A 1 487 ? -4.881 -2.682 -21.990 1.00 75.75 487 ALA A C 1
ATOM 3818 O O . ALA A 1 487 ? -5.482 -1.888 -22.709 1.00 75.75 487 ALA A O 1
ATOM 3819 N N . ILE A 1 488 ? -3.931 -2.272 -21.145 1.00 73.06 488 ILE A N 1
ATOM 3820 C CA . ILE A 1 488 ? -3.541 -0.863 -20.988 1.00 73.06 488 ILE A CA 1
ATOM 3821 C C . ILE A 1 488 ? -2.757 -0.352 -22.193 1.00 73.06 488 ILE A C 1
ATOM 3823 O O . ILE A 1 488 ? -2.975 0.777 -22.635 1.00 73.06 488 ILE A O 1
ATOM 3827 N N . HIS A 1 489 ? -1.867 -1.172 -22.753 1.00 76.06 489 HIS A N 1
ATOM 3828 C CA . HIS A 1 489 ? -1.167 -0.821 -23.983 1.00 76.06 489 HIS A CA 1
ATOM 3829 C C . HIS A 1 489 ? -2.129 -0.678 -25.168 1.00 76.06 489 HIS A C 1
ATOM 3831 O O . HIS A 1 489 ? -1.979 0.238 -25.975 1.00 76.06 489 HIS A O 1
ATOM 3837 N N . GLU A 1 490 ? -3.128 -1.555 -25.256 1.00 75.88 490 GLU A N 1
ATOM 3838 C CA . GLU A 1 490 ? -4.186 -1.490 -26.263 1.00 75.88 490 GLU A CA 1
ATOM 3839 C C . GLU A 1 490 ? -5.076 -0.256 -26.053 1.00 75.88 490 GLU A C 1
ATOM 3841 O O . GLU A 1 490 ? -5.289 0.503 -26.996 1.00 75.88 490 GLU A O 1
ATOM 3846 N N . ALA A 1 491 ? -5.503 0.029 -24.817 1.00 70.94 491 ALA A N 1
ATOM 3847 C CA . ALA A 1 491 ? -6.297 1.214 -24.482 1.00 70.94 491 ALA A CA 1
ATOM 3848 C C . ALA A 1 491 ? -5.558 2.533 -24.777 1.00 70.94 491 ALA A C 1
ATOM 3850 O O . ALA A 1 491 ? -6.153 3.457 -25.330 1.00 70.94 491 ALA A O 1
ATOM 3851 N N . LYS A 1 492 ? -4.250 2.606 -24.484 1.00 68.38 492 LYS A N 1
ATOM 3852 C CA . LYS A 1 492 ? -3.386 3.747 -24.841 1.00 68.38 492 LYS A CA 1
ATOM 3853 C C . LYS A 1 492 ? -3.331 3.984 -26.357 1.00 68.38 492 LYS A C 1
ATOM 3855 O O . LYS A 1 492 ? -3.216 5.123 -26.798 1.00 68.38 492 LYS A O 1
ATOM 3860 N N . ASN A 1 493 ? -3.389 2.912 -27.145 1.00 68.75 493 ASN A N 1
ATOM 3861 C CA . ASN A 1 493 ? -3.178 2.936 -28.591 1.00 68.75 493 ASN A CA 1
ATOM 3862 C C . ASN A 1 493 ? -4.459 2.816 -29.435 1.00 68.75 493 ASN A C 1
ATOM 3864 O O . ASN A 1 493 ? -4.375 2.829 -30.663 1.00 68.75 493 ASN A O 1
ATOM 3868 N N . ALA A 1 494 ? -5.641 2.740 -28.820 1.00 63.56 494 ALA A N 1
ATOM 3869 C CA . ALA A 1 494 ? -6.909 2.599 -29.539 1.00 63.56 494 ALA A CA 1
ATOM 3870 C C . ALA A 1 494 ? -7.116 3.697 -30.608 1.00 63.56 494 ALA A C 1
ATOM 3872 O O . ALA A 1 494 ? -7.596 3.411 -31.705 1.00 63.56 494 ALA A O 1
ATOM 3873 N N . ASP A 1 495 ? -6.662 4.924 -30.330 1.00 53.94 495 ASP A N 1
ATOM 3874 C CA . ASP A 1 495 ? -6.736 6.069 -31.249 1.00 53.94 495 ASP A CA 1
ATOM 3875 C C . ASP A 1 495 ? -5.635 6.089 -32.334 1.00 53.94 495 ASP A C 1
ATOM 3877 O O . ASP A 1 495 ? -5.748 6.835 -33.309 1.00 53.94 495 ASP A O 1
ATOM 3881 N N . SER A 1 496 ? -4.560 5.298 -32.197 1.00 52.16 496 SER A N 1
ATOM 3882 C CA . SER A 1 496 ? -3.439 5.269 -33.157 1.00 52.16 496 SER A CA 1
ATOM 3883 C C . SER A 1 496 ? -3.622 4.238 -34.277 1.00 52.16 496 SER A C 1
ATOM 3885 O O . SER A 1 496 ? -2.863 4.234 -35.249 1.00 52.16 496 SER A O 1
ATOM 3887 N N . GLY A 1 497 ? -4.632 3.368 -34.165 1.00 48.12 497 GLY A N 1
ATOM 3888 C CA . GLY A 1 497 ? -4.902 2.300 -35.130 1.00 48.12 497 GLY A CA 1
ATOM 3889 C C . GLY A 1 497 ? -3.858 1.177 -35.132 1.00 48.12 497 GLY A C 1
ATOM 3890 O O . GLY A 1 497 ? -3.833 0.377 -36.069 1.00 48.12 497 GLY A O 1
ATOM 3891 N N . SER A 1 498 ? -2.983 1.096 -34.120 1.00 49.19 498 SER A N 1
ATOM 3892 C CA . SER A 1 498 ? -2.048 -0.024 -33.998 1.00 49.19 498 SER A CA 1
ATOM 3893 C C . SER A 1 498 ? -2.765 -1.271 -33.471 1.00 49.19 498 SER A C 1
ATOM 3895 O O . SER A 1 498 ? -3.280 -1.278 -32.354 1.00 49.19 498 SER A O 1
ATOM 3897 N N . ASN A 1 499 ? -2.768 -2.345 -34.258 1.00 49.81 499 ASN A N 1
ATOM 3898 C CA . ASN A 1 499 ? -3.378 -3.615 -33.864 1.00 49.81 499 ASN A CA 1
ATOM 3899 C C . ASN A 1 499 ? -2.555 -4.333 -32.778 1.00 49.81 499 ASN A C 1
ATOM 3901 O O . ASN A 1 499 ? -1.519 -4.912 -33.100 1.00 49.81 499 ASN A O 1
ATOM 3905 N N . GLY A 1 500 ? -3.068 -4.377 -31.543 1.00 57.03 500 GLY A N 1
ATOM 3906 C CA . GLY A 1 500 ? -2.921 -5.506 -30.602 1.00 57.03 500 GLY A CA 1
ATOM 3907 C C . GLY A 1 500 ? -1.511 -6.024 -30.276 1.00 57.03 500 GLY A C 1
ATOM 3908 O O . GLY A 1 500 ? -1.363 -7.191 -29.914 1.00 57.03 500 GLY A O 1
ATOM 3909 N N . SER A 1 501 ? -0.457 -5.223 -30.444 1.00 68.50 501 SER A N 1
ATOM 3910 C CA . SER A 1 501 ? 0.905 -5.614 -30.066 1.00 68.50 501 SER A CA 1
ATOM 3911 C C . SER A 1 501 ? 1.114 -5.482 -28.560 1.00 68.50 501 SER A C 1
ATOM 3913 O O . SER A 1 501 ? 0.659 -4.517 -27.962 1.00 68.50 501 SER A O 1
ATOM 3915 N N . PHE A 1 502 ? 1.862 -6.395 -27.941 1.00 76.62 502 PHE A N 1
ATOM 3916 C CA . PHE A 1 502 ? 2.281 -6.237 -26.544 1.00 76.62 502 PHE A CA 1
ATOM 3917 C C . PHE A 1 502 ? 3.327 -5.104 -26.409 1.00 76.62 502 PHE A C 1
ATOM 3919 O O . PHE A 1 502 ? 4.119 -4.919 -27.339 1.00 76.62 502 PHE A O 1
ATOM 3926 N N . PRO A 1 503 ? 3.397 -4.363 -25.283 1.00 74.94 503 PRO A N 1
ATOM 3927 C CA . PRO A 1 503 ? 4.406 -3.323 -25.088 1.00 74.94 503 PRO A CA 1
ATOM 3928 C C . PRO A 1 503 ? 5.843 -3.849 -25.211 1.00 74.94 503 PRO A C 1
ATOM 3930 O O . PRO A 1 503 ? 6.239 -4.831 -24.578 1.00 74.94 503 PRO A O 1
ATOM 3933 N N . ASN A 1 504 ? 6.658 -3.118 -25.976 1.00 76.31 504 ASN A N 1
ATOM 3934 C CA . ASN A 1 504 ? 8.088 -3.394 -26.130 1.00 76.31 504 ASN A CA 1
ATOM 3935 C C . ASN A 1 504 ? 8.903 -3.087 -24.862 1.00 76.31 504 ASN A C 1
ATOM 3937 O O . ASN A 1 504 ? 10.032 -3.555 -24.750 1.00 76.31 504 ASN A O 1
ATOM 3941 N N . GLU A 1 505 ? 8.367 -2.306 -23.919 1.00 80.12 505 GLU A N 1
ATOM 3942 C CA . GLU A 1 505 ? 9.035 -1.963 -22.663 1.00 80.12 505 GLU A CA 1
ATOM 3943 C C . GLU A 1 505 ? 8.042 -1.834 -21.503 1.00 80.12 505 GLU A C 1
ATOM 3945 O O . GLU A 1 505 ? 6.988 -1.210 -21.645 1.00 80.12 505 GLU A O 1
ATOM 3950 N N . VAL A 1 506 ? 8.403 -2.414 -20.357 1.00 81.31 506 VAL A N 1
ATOM 3951 C CA . VAL A 1 506 ? 7.638 -2.370 -19.103 1.00 81.31 506 VAL A CA 1
ATOM 3952 C C . VAL A 1 506 ? 8.592 -2.028 -17.959 1.00 81.31 506 VAL A C 1
ATOM 3954 O O . VAL A 1 506 ? 9.677 -2.607 -17.857 1.00 81.31 506 VAL A O 1
ATOM 3957 N N . ALA A 1 507 ? 8.190 -1.104 -17.090 1.00 80.38 507 ALA A N 1
ATOM 3958 C CA . ALA A 1 507 ? 8.893 -0.801 -15.852 1.00 80.38 507 ALA A CA 1
ATOM 3959 C C . ALA A 1 507 ? 8.204 -1.438 -14.642 1.00 80.38 507 ALA A C 1
ATOM 3961 O O . ALA A 1 507 ? 6.982 -1.550 -14.601 1.00 80.38 507 ALA A O 1
ATOM 3962 N N . PHE A 1 508 ? 8.985 -1.803 -13.632 1.00 78.69 508 PHE A N 1
ATOM 3963 C CA . PHE A 1 508 ? 8.488 -2.331 -12.366 1.00 78.69 508 PHE A CA 1
ATOM 3964 C C . PHE A 1 508 ? 8.877 -1.418 -11.208 1.00 78.69 508 PHE A C 1
ATOM 3966 O O . PHE A 1 508 ? 10.047 -1.055 -11.058 1.00 78.69 508 PHE A O 1
ATOM 3973 N N . TYR A 1 509 ? 7.870 -1.076 -10.408 1.00 74.81 509 TYR A N 1
ATOM 3974 C CA . TYR A 1 509 ? 7.967 -0.335 -9.159 1.00 74.81 509 TYR A CA 1
ATOM 3975 C C . TYR A 1 509 ? 7.662 -1.263 -7.969 1.00 74.81 509 TYR A C 1
ATOM 3977 O O . TYR A 1 509 ? 6.903 -2.235 -8.078 1.00 74.81 509 TYR A O 1
ATOM 3985 N N . GLY A 1 510 ? 8.219 -0.918 -6.814 1.00 63.22 510 GLY A N 1
ATOM 3986 C CA . GLY A 1 510 ? 7.828 -1.472 -5.531 1.00 63.22 510 GLY A CA 1
ATOM 3987 C C . GLY A 1 510 ? 8.685 -2.654 -5.096 1.00 63.22 510 GLY A C 1
ATOM 3988 O O . GLY A 1 510 ? 9.128 -3.490 -5.888 1.00 63.22 510 GLY A O 1
ATOM 3989 N N . GLY A 1 511 ? 8.868 -2.727 -3.787 1.00 51.75 511 GLY A N 1
ATOM 3990 C CA . GLY A 1 511 ? 9.630 -3.730 -3.081 1.00 51.75 511 GLY A CA 1
ATOM 3991 C C . GLY A 1 511 ? 8.841 -5.017 -2.987 1.00 51.75 511 GLY A C 1
ATOM 3992 O O . GLY A 1 511 ? 8.267 -5.317 -1.946 1.00 51.75 511 GLY A O 1
ATOM 3993 N N . LEU A 1 512 ? 8.852 -5.781 -4.079 1.00 54.06 512 LEU A N 1
ATOM 3994 C CA . LEU A 1 512 ? 9.404 -7.136 -4.048 1.00 54.06 512 LEU A CA 1
ATOM 3995 C C . LEU A 1 512 ? 9.029 -7.961 -2.806 1.00 54.06 512 LEU A C 1
ATOM 3997 O O . LEU A 1 512 ? 9.908 -8.485 -2.128 1.00 54.06 512 LEU A O 1
ATOM 4001 N N . LEU A 1 513 ? 7.724 -8.063 -2.520 1.00 50.62 513 LEU A N 1
ATOM 4002 C CA . LEU A 1 513 ? 7.189 -8.596 -1.263 1.00 50.62 513 LEU A CA 1
ATOM 4003 C C . LEU A 1 513 ? 7.792 -7.838 -0.047 1.00 50.62 513 LEU A C 1
ATOM 4005 O O . LEU A 1 513 ? 8.834 -8.263 0.444 1.00 50.62 513 LEU A O 1
ATOM 4009 N N . PRO A 1 514 ? 7.172 -6.760 0.489 1.00 43.53 514 PRO A N 1
ATOM 4010 C CA . PRO A 1 514 ? 7.853 -5.636 1.183 1.00 43.53 514 PRO A CA 1
ATOM 4011 C C . PRO A 1 514 ? 8.568 -5.912 2.526 1.00 43.53 514 PRO A C 1
ATOM 4013 O O . PRO A 1 514 ? 8.939 -4.974 3.242 1.00 43.53 514 PRO A O 1
ATOM 4016 N N . HIS A 1 515 ? 8.759 -7.187 2.867 1.00 46.78 515 HIS A N 1
ATOM 4017 C CA . HIS A 1 515 ? 9.524 -7.690 4.004 1.00 46.78 515 HIS A CA 1
ATOM 4018 C C . HIS A 1 515 ? 10.352 -8.961 3.661 1.00 46.78 515 HIS A C 1
ATOM 4020 O O . HIS A 1 515 ? 10.764 -9.683 4.569 1.00 46.78 515 HIS A O 1
ATOM 4026 N N . SER A 1 516 ? 10.567 -9.291 2.379 1.00 44.16 516 SER A N 1
ATOM 4027 C CA . SER A 1 516 ? 11.473 -10.371 1.964 1.00 44.16 516 SER A CA 1
ATOM 4028 C C . SER A 1 516 ? 12.917 -9.877 1.844 1.00 44.16 516 SER A C 1
ATOM 4030 O O . SER A 1 516 ? 13.175 -8.806 1.306 1.00 44.16 516 SER A O 1
ATOM 4032 N N . ASN A 1 517 ? 13.867 -10.703 2.286 1.00 44.62 517 ASN A N 1
ATOM 4033 C CA . ASN A 1 517 ? 15.303 -10.433 2.201 1.00 44.62 517 ASN A CA 1
ATOM 4034 C C . ASN A 1 517 ? 15.868 -10.679 0.783 1.00 44.62 517 ASN A C 1
ATOM 4036 O O . ASN A 1 517 ? 16.946 -10.186 0.461 1.00 44.62 517 ASN A O 1
ATOM 4040 N N . GLU A 1 518 ? 15.169 -11.460 -0.054 1.00 54.72 518 GLU A N 1
ATOM 4041 C CA . GLU A 1 518 ? 15.558 -11.758 -1.445 1.00 54.72 518 GLU A CA 1
ATOM 4042 C C . GLU A 1 518 ? 14.598 -11.134 -2.474 1.00 54.72 518 GLU A C 1
ATOM 4044 O O . GLU A 1 518 ? 15.057 -10.654 -3.515 1.00 54.72 518 GLU A O 1
ATOM 4049 N N . GLY A 1 519 ? 13.288 -11.144 -2.185 1.00 53.69 519 GLY A N 1
ATOM 4050 C CA . GLY A 1 519 ? 12.182 -10.419 -2.835 1.00 53.69 519 GLY A CA 1
ATOM 4051 C C . GLY A 1 519 ? 11.889 -10.671 -4.324 1.00 53.69 519 GLY A C 1
ATOM 4052 O O . GLY A 1 519 ? 10.844 -10.278 -4.847 1.00 53.69 519 GLY A O 1
ATOM 4053 N N . ARG A 1 520 ? 12.810 -11.289 -5.064 1.00 65.44 520 ARG A N 1
ATOM 4054 C CA . ARG A 1 520 ? 12.808 -11.289 -6.539 1.00 65.44 520 ARG A CA 1
ATOM 4055 C C . ARG A 1 520 ? 12.039 -12.448 -7.167 1.00 65.44 520 ARG A C 1
ATOM 4057 O O . ARG A 1 520 ? 11.834 -12.426 -8.383 1.00 65.44 520 ARG A O 1
ATOM 4064 N N . GLY A 1 521 ? 11.665 -13.459 -6.393 1.00 70.81 521 GLY A N 1
ATOM 4065 C CA . GLY A 1 521 ? 10.958 -14.672 -6.796 1.00 70.81 521 GLY A CA 1
ATOM 4066 C C . GLY A 1 521 ? 9.711 -14.377 -7.612 1.00 70.81 521 GLY A C 1
ATOM 4067 O O . GLY A 1 521 ? 9.729 -14.610 -8.824 1.00 70.81 521 GLY A O 1
ATOM 4068 N N . LEU A 1 522 ? 8.674 -13.823 -6.975 1.00 76.12 522 LEU A N 1
ATOM 4069 C CA . LEU A 1 522 ? 7.380 -13.582 -7.623 1.00 76.12 522 LEU A CA 1
ATOM 4070 C C . LEU A 1 522 ? 7.459 -12.513 -8.726 1.00 76.12 522 LEU A C 1
ATOM 4072 O O . LEU A 1 522 ? 6.921 -12.746 -9.807 1.00 76.12 522 LEU A O 1
ATOM 4076 N N . LEU A 1 523 ? 8.202 -11.406 -8.538 1.00 75.88 523 LEU A N 1
ATOM 4077 C CA . LEU A 1 523 ? 8.412 -10.432 -9.630 1.00 75.88 523 LEU A CA 1
ATOM 4078 C C . LEU A 1 523 ? 8.977 -11.131 -10.867 1.00 75.88 523 LEU A C 1
ATOM 4080 O O . LEU A 1 523 ? 8.524 -10.913 -11.985 1.00 75.88 523 LEU A O 1
ATOM 4084 N N . GLY A 1 524 ? 9.986 -11.976 -10.695 1.00 77.12 524 GLY A N 1
ATOM 4085 C CA . GLY A 1 524 ? 10.575 -12.646 -11.835 1.00 77.12 524 GLY A CA 1
ATOM 4086 C C . GLY A 1 524 ? 9.763 -13.815 -12.385 1.00 77.12 524 GLY A C 1
ATOM 4087 O O . GLY A 1 524 ? 10.115 -14.288 -13.461 1.00 77.12 524 GLY A O 1
ATOM 4088 N N . TRP A 1 525 ? 8.710 -14.255 -11.690 1.00 82.25 525 TRP A N 1
ATOM 4089 C CA . TRP A 1 525 ? 7.648 -15.088 -12.258 1.00 82.25 525 TRP A CA 1
ATOM 4090 C C . TRP A 1 525 ? 6.779 -14.248 -13.206 1.00 82.25 525 TRP A C 1
ATOM 4092 O O . TRP A 1 525 ? 6.585 -14.628 -14.358 1.00 82.25 525 TRP A O 1
ATOM 4102 N N . ILE A 1 526 ? 6.391 -13.036 -12.783 1.00 81.50 526 ILE A N 1
ATOM 4103 C CA . ILE A 1 526 ? 5.701 -12.047 -13.633 1.00 81.50 526 ILE A CA 1
ATOM 4104 C C . ILE A 1 526 ? 6.563 -11.692 -14.859 1.00 81.50 526 ILE A C 1
ATOM 4106 O O . ILE A 1 526 ? 6.105 -11.823 -15.987 1.00 81.50 526 ILE A O 1
ATOM 4110 N N . ILE A 1 527 ? 7.847 -11.349 -14.693 1.00 82.06 527 ILE A N 1
ATOM 4111 C CA . ILE A 1 527 ? 8.752 -11.071 -15.830 1.00 82.06 527 ILE A CA 1
ATOM 4112 C C . ILE A 1 527 ? 8.892 -12.295 -16.753 1.00 82.06 527 ILE A C 1
ATOM 4114 O O . ILE A 1 527 ? 8.982 -12.138 -17.969 1.00 82.06 527 ILE A O 1
ATOM 4118 N N . ALA A 1 528 ? 8.915 -13.515 -16.204 1.00 84.25 528 ALA A N 1
ATOM 4119 C CA . ALA A 1 528 ? 8.990 -14.741 -16.997 1.00 84.25 528 ALA A CA 1
ATOM 4120 C C . ALA A 1 528 ? 7.714 -15.013 -17.817 1.00 84.25 528 ALA A C 1
ATOM 4122 O O . ALA A 1 528 ? 7.814 -15.690 -18.846 1.00 84.25 528 ALA A O 1
ATOM 4123 N N . SER A 1 529 ? 6.555 -14.481 -17.404 1.00 86.50 529 SER A N 1
ATOM 4124 C CA . SER A 1 529 ? 5.298 -14.574 -18.156 1.00 86.50 529 SER A CA 1
ATOM 4125 C C . SER A 1 529 ? 5.216 -13.601 -19.329 1.00 86.50 529 SER A C 1
ATOM 4127 O O . SER A 1 529 ? 4.542 -13.922 -20.305 1.00 86.50 529 SER A O 1
ATOM 4129 N N . LEU A 1 530 ? 5.918 -12.462 -19.292 1.00 86.75 530 LEU A N 1
ATOM 4130 C CA . LEU A 1 530 ? 5.933 -11.476 -20.384 1.00 86.75 530 LEU A CA 1
ATOM 4131 C C . LEU A 1 530 ? 6.483 -12.070 -21.699 1.00 86.75 530 LEU A C 1
ATOM 4133 O O . LEU A 1 530 ? 7.304 -12.988 -21.645 1.00 86.75 530 LEU A O 1
ATOM 4137 N N . PRO A 1 531 ? 6.086 -11.565 -22.885 1.00 86.19 531 PRO A N 1
ATOM 4138 C CA . PRO A 1 531 ? 6.590 -12.051 -24.171 1.00 86.19 531 PRO A CA 1
ATOM 4139 C C . PRO A 1 531 ? 8.107 -11.931 -24.342 1.00 86.19 531 PRO A C 1
ATOM 4141 O O . PRO A 1 531 ? 8.771 -11.067 -23.766 1.00 86.19 531 PRO A O 1
ATOM 4144 N N . HIS A 1 532 ? 8.672 -12.781 -25.199 1.00 82.94 532 HIS A N 1
ATOM 4145 C CA . HIS A 1 532 ? 10.081 -12.676 -25.559 1.00 82.94 532 HIS A CA 1
ATOM 4146 C C . HIS A 1 532 ? 10.367 -11.358 -26.299 1.00 82.94 532 HIS A C 1
ATOM 4148 O O . HIS A 1 532 ? 9.674 -11.018 -27.253 1.00 82.94 532 HIS A O 1
ATOM 4154 N N . GLY A 1 533 ? 11.414 -10.643 -25.880 1.00 75.81 533 GLY A N 1
ATOM 4155 C CA . GLY 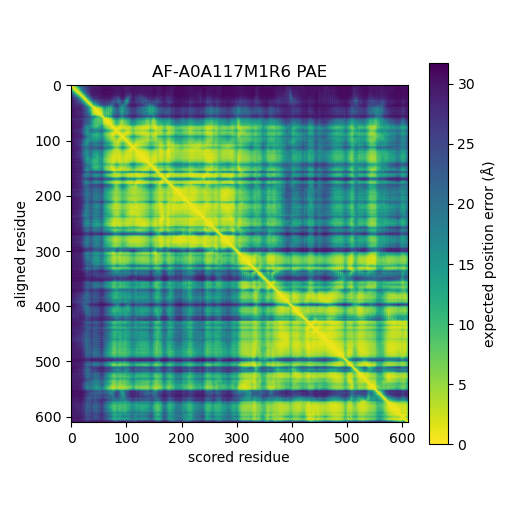A 1 533 ? 11.818 -9.359 -26.467 1.00 75.81 533 GLY A CA 1
ATOM 4156 C C . GLY A 1 533 ? 11.354 -8.113 -25.704 1.00 75.81 533 GLY A C 1
ATOM 4157 O O . GLY A 1 533 ? 11.888 -7.041 -25.972 1.00 75.81 533 GLY A O 1
ATOM 4158 N N . THR A 1 534 ? 10.449 -8.230 -24.724 1.00 82.50 534 THR A N 1
ATOM 4159 C CA . THR A 1 534 ? 10.068 -7.096 -23.864 1.00 82.50 534 THR A CA 1
ATOM 4160 C C . THR A 1 534 ? 11.272 -6.587 -23.054 1.00 82.50 534 THR A C 1
ATOM 4162 O O . THR A 1 534 ? 11.896 -7.341 -22.304 1.00 82.50 534 THR A O 1
ATOM 4165 N N . SER A 1 535 ? 11.589 -5.299 -23.200 1.00 80.69 535 SER A N 1
ATOM 4166 C CA . SER A 1 535 ? 12.551 -4.558 -22.377 1.00 80.69 535 SER A CA 1
ATOM 4167 C C . SER A 1 535 ? 12.000 -4.391 -20.959 1.00 80.69 535 SER A C 1
ATOM 4169 O O . SER A 1 535 ? 10.830 -4.050 -20.783 1.00 80.69 535 SER A O 1
ATOM 4171 N N . ILE A 1 536 ? 12.833 -4.642 -19.947 1.00 80.19 536 ILE A N 1
ATOM 4172 C CA . ILE A 1 536 ? 12.440 -4.592 -18.534 1.00 80.19 536 ILE A CA 1
ATOM 4173 C C . ILE A 1 536 ? 13.261 -3.524 -17.820 1.00 80.19 536 ILE A C 1
ATOM 4175 O O . ILE A 1 536 ? 14.489 -3.621 -17.743 1.00 80.19 536 ILE A O 1
ATOM 4179 N N . LEU A 1 537 ? 12.570 -2.537 -17.261 1.00 77.00 537 LEU A N 1
ATOM 4180 C CA . LEU A 1 537 ? 13.143 -1.474 -16.444 1.00 77.00 537 LEU A CA 1
ATOM 4181 C C . LEU A 1 537 ? 12.779 -1.732 -14.972 1.00 77.00 537 LEU A C 1
ATOM 4183 O O . LEU A 1 537 ? 11.620 -1.985 -14.662 1.00 77.00 537 LEU A O 1
ATOM 4187 N N . GLN A 1 538 ? 13.742 -1.685 -14.051 1.00 75.50 538 GLN A N 1
ATOM 4188 C CA . GLN A 1 538 ? 13.428 -1.567 -12.621 1.00 75.50 538 GLN A CA 1
ATOM 4189 C C . GLN A 1 538 ? 13.563 -0.093 -12.247 1.00 75.50 538 GLN A C 1
ATOM 4191 O O . GLN A 1 538 ? 14.521 0.561 -12.674 1.00 75.50 538 GLN A O 1
ATOM 4196 N N . LEU A 1 539 ? 12.603 0.436 -11.493 1.00 74.88 539 LEU A N 1
ATOM 4197 C CA . LEU A 1 539 ? 12.719 1.781 -10.946 1.00 74.88 539 LEU A CA 1
ATOM 4198 C C . LEU A 1 539 ? 13.787 1.838 -9.842 1.00 74.88 539 LEU A C 1
ATOM 4200 O O . LEU A 1 539 ? 14.110 0.811 -9.247 1.00 74.88 539 LEU A O 1
ATOM 4204 N N . PRO A 1 540 ? 14.374 3.016 -9.576 1.00 68.31 540 PRO A N 1
ATOM 4205 C CA . PRO A 1 540 ? 15.470 3.144 -8.621 1.00 68.31 540 PRO A CA 1
ATOM 4206 C C . PRO A 1 540 ? 15.007 3.222 -7.155 1.00 68.31 540 PRO A C 1
ATOM 4208 O O . PRO A 1 540 ? 15.841 3.406 -6.274 1.00 68.31 540 PRO A O 1
ATOM 4211 N N . PHE A 1 541 ? 13.702 3.097 -6.906 1.00 71.25 541 PHE A N 1
ATOM 4212 C CA . PHE A 1 541 ? 13.066 3.132 -5.595 1.00 71.25 541 PHE A CA 1
ATOM 4213 C C . PHE A 1 541 ? 12.038 1.993 -5.484 1.00 71.25 541 PHE A C 1
ATOM 4215 O O . PHE A 1 541 ? 11.226 1.767 -6.385 1.00 71.25 541 PHE A O 1
ATOM 4222 N N . ASP A 1 542 ? 12.083 1.286 -4.358 1.00 70.12 542 ASP A N 1
ATOM 4223 C CA . ASP A 1 542 ? 11.258 0.123 -4.025 1.00 70.12 542 ASP A CA 1
ATOM 4224 C C . ASP A 1 542 ? 10.168 0.468 -2.977 1.00 70.12 542 ASP A C 1
ATOM 4226 O O . ASP A 1 542 ? 9.288 -0.342 -2.704 1.00 70.12 542 ASP A O 1
ATOM 4230 N N . THR A 1 543 ? 10.167 1.659 -2.371 1.00 69.12 543 THR A N 1
ATOM 4231 C CA . THR A 1 543 ? 9.133 2.068 -1.395 1.00 69.12 543 THR A CA 1
ATOM 4232 C C . THR A 1 543 ? 8.615 3.477 -1.656 1.00 69.12 543 THR A C 1
ATOM 4234 O O . THR A 1 543 ? 9.290 4.287 -2.296 1.00 69.12 543 THR A O 1
ATOM 4237 N N . ALA A 1 544 ? 7.445 3.798 -1.096 1.00 70.44 544 ALA A N 1
ATOM 4238 C CA . ALA A 1 544 ? 6.899 5.151 -1.111 1.00 70.44 544 ALA A CA 1
ATOM 4239 C C . ALA A 1 544 ? 7.839 6.161 -0.423 1.00 70.44 544 ALA A C 1
ATOM 4241 O O . ALA A 1 544 ? 7.999 7.273 -0.919 1.00 70.44 544 ALA A O 1
ATOM 4242 N N . VAL A 1 545 ? 8.556 5.752 0.635 1.00 70.06 545 VAL A N 1
ATOM 4243 C CA . VAL A 1 545 ? 9.654 6.543 1.223 1.00 70.06 545 VAL A CA 1
ATOM 4244 C C . VAL A 1 545 ? 10.775 6.800 0.224 1.00 70.06 545 VAL A C 1
ATOM 4246 O O . VAL A 1 545 ? 11.207 7.939 0.074 1.00 70.06 545 VAL A O 1
ATOM 4249 N N . GLN A 1 546 ? 11.277 5.769 -0.456 1.00 72.50 546 GLN A N 1
ATOM 4250 C CA . GLN A 1 546 ? 12.370 5.953 -1.412 1.00 72.50 546 GLN A CA 1
ATOM 4251 C C . GLN A 1 546 ? 11.927 6.835 -2.594 1.00 72.50 546 GLN A C 1
ATOM 4253 O O . GLN A 1 546 ? 12.716 7.644 -3.077 1.00 72.50 546 GLN A O 1
ATOM 4258 N N . ALA A 1 547 ? 10.652 6.767 -2.994 1.00 75.75 547 ALA A N 1
ATOM 4259 C CA . ALA A 1 547 ? 10.046 7.699 -3.943 1.00 75.75 547 ALA A CA 1
ATOM 4260 C C . ALA A 1 547 ? 9.941 9.137 -3.379 1.00 75.75 547 ALA A C 1
ATOM 4262 O O . ALA A 1 547 ? 10.264 10.099 -4.075 1.00 75.75 547 ALA A O 1
ATOM 4263 N N . ALA A 1 548 ? 9.568 9.311 -2.107 1.00 72.75 548 ALA A N 1
ATOM 4264 C CA . ALA A 1 548 ? 9.540 10.618 -1.444 1.00 72.75 548 ALA A CA 1
ATOM 4265 C C . ALA A 1 548 ? 10.944 11.245 -1.359 1.00 72.75 548 ALA A C 1
ATOM 4267 O O . ALA A 1 548 ? 11.122 12.410 -1.716 1.00 72.75 548 ALA A O 1
ATOM 4268 N N . LEU A 1 549 ? 11.957 10.457 -0.984 1.00 72.06 549 LEU A N 1
ATOM 4269 C CA . LEU A 1 549 ? 13.360 10.876 -0.981 1.00 72.06 549 LEU A CA 1
ATOM 4270 C C . LEU A 1 549 ? 13.833 11.270 -2.384 1.00 72.06 549 LEU A C 1
ATOM 4272 O O . LEU A 1 549 ? 14.435 12.334 -2.535 1.00 72.06 549 LEU A O 1
ATOM 4276 N N . TYR A 1 550 ? 13.488 10.482 -3.409 1.00 73.50 550 TYR A N 1
ATOM 4277 C CA . TYR A 1 550 ? 13.774 10.800 -4.810 1.00 73.50 550 TYR A CA 1
ATOM 4278 C C . TYR A 1 550 ? 13.232 12.189 -5.196 1.00 73.50 550 TYR A C 1
ATOM 4280 O O . TYR A 1 550 ? 13.987 13.020 -5.706 1.00 73.50 550 TYR A O 1
ATOM 4288 N N . ASN A 1 551 ? 11.973 12.492 -4.852 1.00 69.31 551 ASN A N 1
ATOM 4289 C CA . ASN A 1 551 ? 11.346 13.795 -5.120 1.00 69.31 551 ASN A CA 1
ATOM 4290 C C . ASN A 1 551 ? 11.953 14.952 -4.308 1.00 69.31 551 ASN A C 1
ATOM 4292 O O . ASN A 1 551 ? 12.163 16.037 -4.844 1.00 69.31 551 ASN A O 1
ATOM 4296 N N . SER A 1 552 ? 12.262 14.730 -3.026 1.00 62.66 552 SER A N 1
ATOM 4297 C CA . SER A 1 552 ? 12.779 15.758 -2.101 1.00 62.66 552 SER A CA 1
ATOM 4298 C C . SER A 1 552 ? 14.210 16.232 -2.397 1.00 62.66 552 SER A C 1
ATOM 4300 O O . SER A 1 552 ? 14.728 17.133 -1.726 1.00 62.66 552 SER A O 1
ATOM 4302 N N . SER A 1 553 ? 14.870 15.632 -3.395 1.00 55.28 553 SER A N 1
ATOM 4303 C CA . SER A 1 553 ? 16.216 15.987 -3.852 1.00 55.28 553 SER A CA 1
ATOM 4304 C C . SER A 1 553 ? 16.228 17.342 -4.587 1.00 55.28 553 SER A C 1
ATOM 4306 O O . SER A 1 553 ? 16.462 17.453 -5.790 1.00 55.28 553 SER A O 1
ATOM 4308 N N . ILE A 1 554 ? 15.997 18.421 -3.831 1.00 47.16 554 ILE A N 1
ATOM 4309 C CA . ILE A 1 554 ? 15.876 19.805 -4.325 1.00 47.16 554 ILE A CA 1
ATOM 4310 C C . ILE A 1 554 ? 17.127 20.271 -5.107 1.00 47.16 554 ILE A C 1
ATOM 4312 O O . ILE A 1 554 ? 17.017 21.140 -5.975 1.00 47.16 554 ILE A O 1
ATOM 4316 N N . ASN A 1 555 ? 18.298 19.659 -4.884 1.00 44.09 555 ASN A N 1
ATOM 4317 C CA . ASN A 1 555 ? 19.572 20.068 -5.484 1.00 44.09 555 ASN A CA 1
ATOM 4318 C C . ASN A 1 555 ? 20.173 19.083 -6.505 1.00 44.09 555 ASN A C 1
ATOM 4320 O O . ASN A 1 555 ? 19.890 17.890 -6.543 1.00 44.09 555 ASN A O 1
ATOM 4324 N N . GLU A 1 556 ? 21.026 19.632 -7.372 1.00 42.91 556 GLU A N 1
ATOM 4325 C CA . GLU A 1 556 ? 21.418 19.094 -8.686 1.00 42.91 556 GLU A CA 1
ATOM 4326 C C . GLU A 1 556 ? 22.276 17.814 -8.685 1.00 42.91 556 GLU A C 1
ATOM 4328 O O . GLU A 1 556 ? 22.636 17.320 -9.754 1.00 42.91 556 GLU A O 1
ATOM 4333 N N . VAL A 1 557 ? 22.589 17.239 -7.523 1.00 40.47 557 VAL A N 1
ATOM 4334 C CA . VAL A 1 557 ? 23.453 16.050 -7.412 1.00 40.47 557 VAL A CA 1
ATOM 4335 C C . VAL A 1 557 ? 22.740 14.791 -7.925 1.00 40.47 557 VAL A C 1
ATOM 4337 O O . VAL A 1 557 ? 23.306 14.039 -8.718 1.00 40.47 557 VAL A O 1
ATOM 4340 N N . ALA A 1 558 ? 21.444 14.640 -7.628 1.00 43.88 558 ALA A N 1
ATOM 4341 C CA . ALA A 1 558 ? 20.590 13.614 -8.243 1.00 43.88 558 ALA A CA 1
ATOM 4342 C C . ALA A 1 558 ? 20.292 13.877 -9.739 1.00 43.88 558 ALA A C 1
ATOM 4344 O O . ALA A 1 558 ? 19.714 13.028 -10.420 1.00 43.88 558 ALA A O 1
ATOM 4345 N N . LYS A 1 559 ? 20.665 15.055 -10.267 1.00 48.66 559 LYS A N 1
ATOM 4346 C CA . LYS A 1 559 ? 20.474 15.439 -11.679 1.00 48.66 559 LYS A CA 1
ATOM 4347 C C . LYS A 1 559 ? 21.708 15.138 -12.546 1.00 48.66 559 LYS A C 1
ATOM 4349 O O . LYS A 1 559 ? 21.560 15.070 -13.761 1.00 48.66 559 LYS A O 1
ATOM 4354 N N . ASN A 1 560 ? 22.887 14.924 -11.946 1.00 41.06 560 ASN A N 1
ATOM 4355 C CA . ASN A 1 560 ? 24.169 14.733 -12.640 1.00 41.06 560 ASN A CA 1
ATOM 4356 C C . ASN A 1 560 ? 24.960 13.523 -12.079 1.00 41.06 560 ASN A C 1
ATOM 4358 O O . ASN A 1 560 ? 25.948 13.689 -11.371 1.00 41.06 560 ASN A O 1
ATOM 4362 N N . ASP A 1 561 ? 24.525 12.306 -12.422 1.00 43.59 561 ASP A N 1
ATOM 4363 C CA . ASP A 1 561 ? 25.214 11.012 -12.197 1.00 43.59 561 ASP A CA 1
ATOM 4364 C C . ASP A 1 561 ? 25.298 10.443 -10.753 1.00 43.59 561 ASP A C 1
ATOM 4366 O O . ASP A 1 561 ? 25.829 9.345 -10.558 1.00 43.59 561 ASP A O 1
ATOM 4370 N N . GLY A 1 562 ? 24.710 11.094 -9.742 1.00 41.16 562 GLY A N 1
ATOM 4371 C CA . GLY A 1 562 ? 24.681 10.600 -8.355 1.00 41.16 562 GLY A CA 1
ATOM 4372 C C . GLY A 1 562 ? 23.687 9.454 -8.067 1.00 41.16 562 GLY A C 1
ATOM 4373 O O . GLY A 1 562 ? 22.481 9.664 -8.014 1.00 41.16 562 GLY A O 1
ATOM 4374 N N . VAL A 1 563 ? 24.216 8.253 -7.792 1.00 43.22 563 VAL A N 1
ATOM 4375 C CA . VAL A 1 563 ? 23.636 7.201 -6.908 1.00 43.22 563 VAL A CA 1
ATOM 4376 C C . VAL A 1 563 ? 22.272 6.566 -7.281 1.00 43.22 563 VAL A C 1
ATOM 4378 O O . VAL A 1 563 ? 21.613 5.989 -6.430 1.00 43.22 563 VAL A O 1
ATOM 4381 N N . TYR A 1 564 ? 21.885 6.488 -8.561 1.00 47.03 564 TYR A N 1
ATOM 4382 C CA . TYR A 1 564 ? 20.789 5.583 -8.990 1.00 47.03 564 TYR A CA 1
ATOM 4383 C C . TYR A 1 564 ? 21.163 4.719 -10.206 1.00 47.03 564 TYR A C 1
ATOM 4385 O O . TYR A 1 564 ? 20.600 4.819 -11.302 1.00 47.03 564 TYR A O 1
ATOM 4393 N N . LEU A 1 565 ? 22.142 3.828 -10.004 1.00 41.25 565 LEU A N 1
ATOM 4394 C CA . LEU A 1 565 ? 22.517 2.794 -10.973 1.00 41.25 565 LEU A CA 1
ATOM 4395 C C . LEU A 1 565 ? 21.443 1.700 -11.047 1.00 41.25 565 LEU A C 1
ATOM 4397 O O . LEU A 1 565 ? 21.531 0.673 -10.373 1.00 41.25 565 LEU A O 1
ATOM 4401 N N . ILE A 1 566 ? 20.467 1.914 -11.933 1.00 42.94 566 ILE A N 1
ATOM 4402 C CA . ILE A 1 566 ? 19.514 0.898 -12.395 1.00 42.94 566 ILE A CA 1
ATOM 4403 C C . ILE A 1 566 ? 20.303 -0.353 -12.804 1.00 42.94 566 ILE A C 1
ATOM 4405 O O . ILE A 1 566 ? 20.987 -0.361 -13.830 1.00 42.94 566 ILE A O 1
ATOM 4409 N N . LYS A 1 567 ? 20.209 -1.426 -12.017 1.00 39.56 567 LYS A N 1
ATOM 4410 C CA . LYS A 1 567 ? 20.719 -2.739 -12.419 1.00 39.56 567 LYS A CA 1
ATOM 4411 C C . LYS A 1 567 ? 19.609 -3.438 -13.204 1.00 39.56 567 LYS A C 1
ATOM 4413 O O . LYS A 1 567 ? 18.563 -3.704 -12.617 1.00 39.56 567 LYS A O 1
ATOM 4418 N N . PRO A 1 568 ? 19.802 -3.770 -14.495 1.00 44.72 568 PRO A N 1
ATOM 4419 C CA . PRO A 1 568 ? 18.843 -4.597 -15.215 1.00 44.72 568 PRO A CA 1
ATOM 4420 C C . PRO A 1 568 ? 18.656 -5.913 -14.462 1.00 44.72 568 PRO A C 1
ATOM 4422 O O . PRO A 1 568 ? 19.646 -6.577 -14.143 1.00 44.72 568 PRO A O 1
ATOM 4425 N N . ILE A 1 569 ? 17.414 -6.310 -14.179 1.00 53.22 569 ILE A N 1
ATOM 4426 C CA . ILE A 1 569 ? 17.147 -7.614 -13.565 1.00 53.22 569 ILE A CA 1
ATOM 4427 C C . ILE A 1 569 ? 17.492 -8.692 -14.605 1.00 53.22 569 ILE A C 1
ATOM 4429 O O . ILE A 1 569 ? 16.837 -8.753 -15.647 1.00 53.22 569 ILE A O 1
ATOM 4433 N N . PRO A 1 570 ? 18.475 -9.585 -14.363 1.00 51.28 570 PRO A N 1
ATOM 4434 C CA . PRO A 1 570 ? 18.877 -10.596 -15.335 1.00 51.28 570 PRO A CA 1
ATOM 4435 C C . PRO A 1 570 ? 17.907 -11.790 -15.307 1.00 51.28 570 PRO A C 1
ATOM 4437 O O . PRO A 1 570 ? 18.249 -12.903 -14.895 1.00 51.28 570 PRO A O 1
ATOM 4440 N N . ARG A 1 571 ? 16.665 -11.562 -15.739 1.00 62.53 571 ARG A N 1
ATOM 4441 C CA . ARG A 1 571 ? 15.651 -12.594 -15.997 1.00 62.53 571 ARG A CA 1
ATOM 4442 C C . ARG A 1 571 ? 15.216 -12.484 -17.461 1.00 62.53 571 ARG A C 1
ATOM 4444 O O . ARG A 1 571 ? 15.251 -11.407 -18.041 1.00 62.53 571 ARG A O 1
ATOM 4451 N N . LYS A 1 572 ? 14.901 -13.622 -18.088 1.00 65.44 572 LYS A N 1
ATOM 4452 C CA . LYS A 1 572 ? 14.538 -13.691 -19.512 1.00 65.44 572 LYS A CA 1
ATOM 4453 C C . LYS A 1 572 ? 13.014 -13.792 -19.646 1.00 65.44 572 LYS A C 1
ATOM 4455 O O . LYS A 1 572 ? 12.487 -14.829 -19.236 1.00 65.44 572 LYS A O 1
ATOM 4460 N N . PRO A 1 573 ? 12.336 -12.787 -20.226 1.00 74.69 573 PRO A N 1
ATOM 4461 C CA . PRO A 1 573 ? 10.953 -12.916 -20.664 1.00 74.69 573 PRO A CA 1
ATOM 4462 C C . PRO A 1 573 ? 10.752 -14.075 -21.647 1.00 74.69 573 PRO A C 1
ATOM 4464 O O . PRO A 1 573 ? 11.685 -14.509 -22.337 1.00 74.69 573 PRO A O 1
ATOM 4467 N N . GLY A 1 574 ? 9.518 -14.559 -21.709 1.00 77.62 574 GLY A N 1
ATOM 4468 C CA . GLY A 1 574 ? 9.045 -15.594 -22.622 1.00 77.62 574 GLY A CA 1
ATOM 4469 C C . GLY A 1 574 ? 9.004 -17.003 -22.027 1.00 77.62 574 GLY A C 1
ATOM 4470 O O . GLY A 1 574 ? 8.447 -17.900 -22.646 1.00 77.62 574 GLY A O 1
ATOM 4471 N N . ARG A 1 575 ? 9.555 -17.217 -20.827 1.00 82.62 575 ARG A N 1
ATOM 4472 C CA . ARG A 1 575 ? 9.754 -18.553 -20.229 1.00 82.62 575 ARG A CA 1
ATOM 4473 C C . ARG A 1 575 ? 8.475 -19.278 -19.814 1.00 82.62 575 ARG A C 1
ATOM 4475 O O . ARG A 1 575 ? 8.477 -20.499 -19.806 1.00 82.62 575 ARG A O 1
ATOM 4482 N N . LEU A 1 576 ? 7.422 -18.541 -19.472 1.00 86.31 576 LEU A N 1
ATOM 4483 C CA . LEU A 1 576 ? 6.106 -19.086 -19.123 1.00 86.31 576 LEU A CA 1
ATOM 4484 C C . LEU A 1 576 ? 5.072 -18.815 -20.230 1.00 86.31 576 LEU A C 1
ATOM 4486 O O . LEU A 1 576 ? 3.873 -18.848 -19.971 1.00 86.31 576 LEU A O 1
ATOM 4490 N N . SER A 1 577 ? 5.517 -18.500 -21.457 1.00 83.00 577 SER A N 1
ATOM 4491 C CA . SER A 1 577 ? 4.607 -18.109 -22.544 1.00 83.00 577 SER A CA 1
ATOM 4492 C C . SER A 1 577 ? 3.606 -19.202 -22.895 1.00 83.00 577 SER A C 1
ATOM 4494 O O . SER A 1 577 ? 2.431 -18.889 -23.038 1.00 83.00 577 SER A O 1
ATOM 4496 N N . ASP A 1 578 ? 4.041 -20.458 -22.981 1.00 84.50 578 ASP A N 1
ATOM 4497 C CA . ASP A 1 578 ? 3.173 -21.568 -23.390 1.00 84.50 578 ASP A CA 1
ATOM 4498 C C . ASP A 1 578 ? 2.110 -21.867 -22.320 1.00 84.50 578 ASP A C 1
ATOM 4500 O O . ASP A 1 578 ? 0.928 -21.978 -22.633 1.00 84.50 578 ASP A O 1
ATOM 4504 N N . MET A 1 579 ? 2.506 -21.874 -21.040 1.00 87.56 579 MET A N 1
ATOM 4505 C CA . MET A 1 579 ? 1.581 -22.008 -19.903 1.00 87.56 579 MET A CA 1
ATOM 4506 C C . MET A 1 579 ? 0.562 -20.864 -19.851 1.00 87.56 579 MET A C 1
ATOM 4508 O O . MET A 1 579 ? -0.615 -21.095 -19.584 1.00 87.56 579 MET A O 1
ATOM 4512 N N . TYR A 1 580 ? 1.001 -19.637 -20.147 1.00 89.75 580 TYR A N 1
ATOM 4513 C CA . TYR A 1 580 ? 0.110 -18.489 -20.277 1.00 89.75 580 TYR A CA 1
ATOM 4514 C C . TYR A 1 580 ? -0.884 -18.658 -21.437 1.00 89.75 580 TYR A C 1
ATOM 4516 O O . TYR A 1 580 ? -2.045 -18.301 -21.263 1.00 89.75 580 TYR A O 1
ATOM 4524 N N . GLN A 1 581 ? -0.476 -19.197 -22.597 1.00 88.38 581 GLN A N 1
ATOM 4525 C CA . GLN A 1 581 ? -1.412 -19.396 -23.714 1.00 88.38 581 GLN A CA 1
ATOM 4526 C C . GLN A 1 581 ? -2.495 -20.408 -23.337 1.00 88.38 581 GLN A C 1
ATOM 4528 O O . GLN A 1 581 ? -3.670 -20.106 -23.508 1.00 88.38 581 GLN A O 1
ATOM 4533 N N . VAL A 1 582 ? -2.123 -21.542 -22.732 1.00 89.19 582 VAL A N 1
ATOM 4534 C CA . VAL A 1 582 ? -3.088 -22.545 -22.241 1.00 89.19 582 VAL A CA 1
ATOM 4535 C C . VAL A 1 582 ? -4.056 -21.930 -21.222 1.00 89.19 582 VAL A C 1
ATOM 4537 O O . VAL A 1 582 ? -5.270 -22.098 -21.334 1.00 89.19 582 VAL A O 1
ATOM 4540 N N . TRP A 1 583 ? -3.543 -21.155 -20.260 1.00 91.19 583 TRP A N 1
ATOM 4541 C CA . TRP A 1 583 ? -4.375 -20.450 -19.278 1.00 91.19 583 TRP A CA 1
ATOM 4542 C C . TRP A 1 583 ? -5.313 -19.423 -19.932 1.00 91.19 583 TRP A C 1
ATOM 4544 O O . TRP A 1 583 ? -6.481 -19.338 -19.557 1.00 91.19 583 TRP A O 1
ATOM 4554 N N . LYS A 1 584 ? -4.840 -18.673 -20.936 1.00 90.38 584 LYS A N 1
ATOM 4555 C CA . LYS A 1 584 ? -5.628 -17.655 -21.648 1.00 90.38 584 LYS A CA 1
ATOM 4556 C C . LYS A 1 584 ? -6.690 -18.268 -22.560 1.00 90.38 584 LYS A C 1
ATOM 4558 O O . LYS A 1 584 ? -7.796 -17.740 -22.637 1.00 90.38 584 LYS A O 1
ATOM 4563 N N . GLU A 1 585 ? -6.386 -19.379 -23.224 1.00 91.25 585 GLU A N 1
ATOM 4564 C CA . GLU A 1 585 ? -7.352 -20.136 -24.026 1.00 91.25 585 GLU A CA 1
ATOM 4565 C C . GLU A 1 585 ? -8.497 -20.664 -23.152 1.00 91.25 585 GLU A C 1
ATOM 4567 O O . GLU A 1 585 ? -9.662 -20.494 -23.515 1.00 91.25 585 GLU A O 1
ATOM 4572 N N . TYR A 1 586 ? -8.191 -21.196 -21.964 1.00 91.62 586 TYR A N 1
ATOM 4573 C CA . TYR A 1 586 ? -9.219 -21.653 -21.025 1.00 91.62 586 TYR A CA 1
ATOM 4574 C C . TYR A 1 586 ? -9.975 -20.494 -20.351 1.00 91.62 586 TYR A C 1
ATOM 4576 O O . TYR A 1 586 ? -11.193 -20.549 -20.201 1.00 91.62 586 TYR A O 1
ATOM 4584 N N . GLN A 1 587 ? -9.310 -19.375 -20.035 1.00 90.25 587 GLN A N 1
ATOM 4585 C CA . GLN A 1 587 ? -10.011 -18.160 -19.600 1.00 90.25 587 GLN A CA 1
ATOM 4586 C C . GLN A 1 587 ? -11.021 -17.688 -20.656 1.00 90.25 587 GLN A C 1
ATOM 4588 O O . GLN A 1 587 ? -12.141 -17.301 -20.319 1.00 90.25 587 GLN A O 1
ATOM 4593 N N . LYS A 1 588 ? -10.637 -17.740 -21.936 1.00 91.06 588 LYS A N 1
ATOM 4594 C CA . LYS A 1 588 ? -11.495 -17.349 -23.054 1.00 91.06 588 LYS A CA 1
ATOM 4595 C C . LYS A 1 588 ? -12.712 -18.263 -23.189 1.00 91.06 588 LYS A C 1
ATOM 4597 O O . LYS A 1 588 ? -13.804 -17.730 -23.369 1.00 91.06 588 LYS A O 1
ATOM 4602 N N . SER A 1 589 ? -12.569 -19.585 -23.048 1.00 92.62 589 SER A N 1
ATOM 4603 C CA . SER A 1 589 ? -13.732 -20.487 -23.077 1.00 92.62 589 SER A CA 1
ATOM 4604 C C . SER A 1 589 ? -14.692 -20.212 -21.916 1.00 92.62 589 SER A C 1
ATOM 4606 O O . SER A 1 589 ? -15.890 -20.104 -22.147 1.00 92.62 589 SER A O 1
ATOM 4608 N N . LEU A 1 590 ? -14.187 -19.954 -20.703 1.00 91.81 590 LEU A N 1
ATOM 4609 C CA . LEU A 1 590 ? -15.022 -19.580 -19.549 1.00 91.81 590 LEU A CA 1
ATOM 4610 C C . LEU A 1 590 ? -15.786 -18.254 -19.753 1.00 91.81 590 LEU A C 1
ATOM 4612 O O . LEU A 1 590 ? -16.883 -18.083 -19.217 1.00 91.81 590 LEU A O 1
ATOM 4616 N N . ILE A 1 591 ? -15.234 -17.310 -20.523 1.00 90.44 591 ILE A N 1
ATOM 4617 C CA . ILE A 1 591 ? -15.931 -16.073 -20.916 1.00 90.44 591 ILE A CA 1
ATOM 4618 C C . ILE A 1 591 ? -16.981 -16.357 -22.004 1.00 90.44 591 ILE A C 1
ATOM 4620 O O . ILE A 1 591 ? -18.099 -15.852 -21.922 1.00 90.44 591 ILE A O 1
ATOM 4624 N N . GLU A 1 592 ? -16.659 -17.185 -23.003 1.00 91.69 592 GLU A N 1
ATOM 4625 C CA . GLU A 1 592 ? -17.587 -17.586 -24.076 1.00 91.69 592 GLU A CA 1
ATOM 4626 C C . GLU A 1 592 ? -18.773 -18.420 -23.553 1.00 91.69 592 GLU A C 1
ATOM 4628 O O . GLU A 1 592 ? -19.893 -18.282 -24.046 1.00 91.69 592 GLU A O 1
ATOM 4633 N N . GLU A 1 593 ? -18.553 -19.220 -22.509 1.00 89.81 593 GLU A N 1
ATOM 4634 C CA . GLU A 1 593 ? -19.575 -19.968 -21.763 1.00 89.81 593 GLU A CA 1
ATOM 4635 C C . GLU A 1 593 ? -20.375 -19.087 -20.782 1.00 89.81 593 GLU A C 1
ATOM 4637 O O . GLU A 1 593 ? -21.364 -19.537 -20.202 1.00 89.81 593 GLU A O 1
ATOM 4642 N N . GLY A 1 594 ? -19.980 -17.823 -20.597 1.00 87.12 594 GLY A N 1
ATOM 4643 C CA . GLY A 1 594 ? -20.650 -16.873 -19.709 1.00 87.12 594 GLY A CA 1
ATOM 4644 C C . GLY A 1 594 ? -20.409 -17.112 -18.215 1.00 87.12 594 GLY A C 1
ATOM 4645 O O . GLY A 1 594 ? -21.128 -16.546 -17.395 1.00 87.12 594 GLY A O 1
ATOM 4646 N N . MET A 1 595 ? -19.409 -17.919 -17.838 1.00 88.12 595 MET A N 1
ATOM 4647 C CA . MET A 1 595 ? -18.994 -18.100 -16.439 1.00 88.12 595 MET A CA 1
ATOM 4648 C C . MET A 1 595 ? -18.204 -16.900 -15.902 1.00 88.12 595 MET A C 1
ATOM 4650 O O . MET A 1 595 ? -18.224 -16.641 -14.698 1.00 88.12 595 MET A O 1
ATOM 4654 N N . LEU A 1 596 ? -17.519 -16.171 -16.787 1.00 90.19 596 LEU A N 1
ATOM 4655 C CA . LEU A 1 596 ? -16.729 -14.978 -16.483 1.00 90.19 596 LEU A CA 1
ATOM 4656 C C . LEU A 1 596 ? -17.086 -13.820 -17.421 1.00 90.19 596 LEU A C 1
ATOM 4658 O O . LEU A 1 596 ? -17.529 -14.018 -18.549 1.00 90.19 596 LEU A O 1
ATOM 4662 N N . VAL A 1 597 ? -16.839 -12.596 -16.961 1.00 89.12 597 VAL A N 1
ATOM 4663 C CA . VAL A 1 597 ? -16.952 -11.364 -17.750 1.00 89.12 597 VAL A CA 1
ATOM 4664 C C . VAL A 1 597 ? -15.623 -10.620 -17.682 1.00 89.12 597 VAL A C 1
ATOM 4666 O O . VAL A 1 597 ? -15.098 -10.391 -16.591 1.00 89.12 597 VAL A O 1
ATOM 4669 N N . GLN A 1 598 ? -15.088 -10.225 -18.837 1.00 85.38 598 GLN A N 1
ATOM 4670 C CA . GLN A 1 598 ? -13.900 -9.375 -18.908 1.00 85.38 598 GLN A CA 1
ATOM 4671 C C . GLN A 1 598 ? -14.250 -7.932 -18.517 1.00 85.38 598 GLN A C 1
ATOM 4673 O O . GLN A 1 598 ? -15.272 -7.392 -18.947 1.00 85.38 598 GLN A O 1
ATOM 4678 N N . THR A 1 599 ? -13.413 -7.306 -17.694 1.00 77.56 599 THR A N 1
ATOM 4679 C CA . THR A 1 599 ? -13.626 -5.943 -17.194 1.00 77.56 599 THR A CA 1
ATOM 4680 C C . THR A 1 599 ? -12.887 -4.904 -18.038 1.00 77.56 599 THR A C 1
ATOM 4682 O O . THR A 1 599 ? -11.989 -5.224 -18.817 1.00 77.56 599 THR A O 1
ATOM 4685 N N . THR A 1 600 ? -13.254 -3.625 -17.898 1.00 68.88 600 THR A N 1
ATOM 4686 C CA . THR A 1 600 ? -12.680 -2.531 -18.709 1.00 68.88 600 THR A CA 1
ATOM 4687 C C . THR A 1 600 ? -11.202 -2.252 -18.418 1.00 68.88 600 THR A C 1
ATOM 4689 O O . THR A 1 600 ? -10.544 -1.582 -19.207 1.00 68.88 600 THR A O 1
ATOM 4692 N N . THR A 1 601 ? -10.673 -2.773 -17.310 1.00 64.25 601 THR A N 1
ATOM 4693 C CA . THR A 1 601 ? -9.263 -2.674 -16.900 1.00 64.25 601 THR A CA 1
ATOM 4694 C C . THR A 1 601 ? -8.412 -3.856 -17.384 1.00 64.25 601 THR A C 1
ATOM 4696 O O . THR A 1 601 ? -7.213 -3.898 -17.110 1.00 64.25 601 THR A O 1
ATOM 4699 N N . GLY A 1 602 ? -9.010 -4.816 -18.102 1.00 69.81 602 GLY A N 1
ATOM 4700 C CA . GLY A 1 602 ? -8.356 -6.049 -18.555 1.00 69.81 602 GLY A CA 1
ATOM 4701 C C . GLY A 1 602 ? -8.404 -7.204 -17.550 1.00 69.81 602 GLY A C 1
ATOM 4702 O O . GLY A 1 602 ? -7.817 -8.251 -17.813 1.00 69.81 602 GLY A O 1
ATOM 4703 N N . GLY A 1 603 ? -9.089 -7.035 -16.414 1.00 78.19 603 GLY A N 1
ATOM 4704 C CA . GLY A 1 603 ? -9.350 -8.107 -15.456 1.00 78.19 603 GLY A CA 1
ATOM 4705 C C . GLY A 1 603 ? -10.541 -8.989 -15.845 1.00 78.19 603 GLY A C 1
ATOM 4706 O O . GLY A 1 603 ? -11.136 -8.857 -16.916 1.00 78.19 603 GLY A O 1
ATOM 4707 N N . VAL A 1 604 ? -10.920 -9.883 -14.932 1.00 84.06 604 VAL A N 1
ATOM 4708 C CA . VAL A 1 604 ? -12.138 -10.704 -15.016 1.00 84.06 604 VAL A CA 1
ATOM 4709 C C . VAL A 1 604 ? -12.952 -10.596 -13.730 1.00 84.06 604 VAL A C 1
ATOM 4711 O O . VAL A 1 604 ? -12.415 -10.300 -12.662 1.00 84.06 604 VAL A O 1
ATOM 4714 N N . THR A 1 605 ? -14.258 -10.826 -13.831 1.00 87.38 605 THR A N 1
ATOM 4715 C CA . THR A 1 605 ? -15.196 -10.889 -12.704 1.00 87.38 605 THR A CA 1
ATOM 4716 C C . THR A 1 605 ? -16.315 -11.889 -13.006 1.00 87.38 605 THR A C 1
ATOM 4718 O O . THR A 1 605 ? -16.524 -12.261 -14.163 1.00 87.38 605 THR A O 1
ATOM 4721 N N . PHE A 1 606 ? -17.072 -12.307 -11.992 1.00 87.38 606 PHE A N 1
ATOM 4722 C CA . PHE A 1 606 ? -18.306 -13.061 -12.220 1.00 87.38 606 PHE A CA 1
ATOM 4723 C C . PHE A 1 606 ? -19.383 -12.171 -12.874 1.00 87.38 606 PHE A C 1
ATOM 4725 O O . PHE A 1 606 ? -19.448 -10.971 -12.572 1.00 87.38 606 PHE A O 1
ATOM 4732 N N . PRO A 1 607 ? -20.253 -12.728 -13.740 1.00 86.25 607 PRO A N 1
ATOM 4733 C CA . PRO A 1 607 ? -21.435 -12.024 -14.223 1.00 86.25 607 PRO A CA 1
ATOM 4734 C C . PRO A 1 607 ? -22.259 -11.490 -13.051 1.00 86.25 607 PRO A C 1
ATOM 4736 O O . PRO A 1 607 ? -22.432 -12.177 -12.042 1.00 86.25 607 PRO A O 1
ATOM 4739 N N . LYS A 1 608 ? -22.815 -10.280 -13.184 1.00 76.25 608 LYS A N 1
ATOM 4740 C CA . LYS A 1 608 ? -23.814 -9.803 -12.220 1.00 76.25 608 LYS A CA 1
ATOM 4741 C C . LYS A 1 608 ? -25.007 -10.756 -12.260 1.00 76.25 608 LYS A C 1
ATOM 4743 O O . LYS A 1 608 ? -25.603 -10.940 -13.322 1.00 76.25 608 LYS A O 1
ATOM 4748 N N . SER A 1 609 ? -25.346 -11.340 -11.113 1.00 58.41 609 SER A N 1
ATOM 4749 C CA . SER A 1 609 ? -26.590 -12.084 -10.932 1.00 58.41 609 SER A CA 1
ATOM 4750 C C . SER A 1 609 ? -27.773 -11.213 -11.361 1.00 58.41 609 SER A C 1
ATOM 4752 O O . SER A 1 609 ? -27.833 -10.029 -11.023 1.00 58.41 609 SER A O 1
ATOM 4754 N N . SER A 1 610 ? -28.651 -11.804 -12.174 1.00 31.70 610 SER A N 1
ATOM 4755 C CA . SER A 1 610 ? -29.843 -11.162 -12.748 1.00 31.70 610 SER A CA 1
ATOM 4756 C C . SER A 1 610 ? -30.975 -11.028 -11.735 1.00 31.70 610 SER A C 1
ATOM 4758 O O . SER A 1 610 ? -31.125 -11.970 -10.925 1.00 31.70 610 SER A O 1
#

Mean predicted aligned error: 14.69 Å

Secondary structure (DSSP, 8-state):
------------------------PPPPPPPPPP---PPPHHHHHHHHHHHHHHH-SS---HHHHHHHHHHHTPEEEEEEE-SSEEEEEEEETT--EEE-PPEEPP-EEEEETTEEEEEE-HHHHHHHHHHHHHHHHHHHB-TTT-PBPPEEEEEEE-TT-EEEEEE-TT--EEEEEE---TT------HHHHHHHHHTT--HHHHHHHHHT---HHHHHHHHHHTHHHHHHHTT--TT-EEEEEEHHHHHHHHHHT--SSEEETTT-TTTT--HHHHHHHHHHHT--GGG-EEES----SS-EEEE--HHHHHHHHHHHHHHHTT-TTPEEEE-SSS--EEB---TT---TT-TT-EE-TT---EE---S-SHHHHHHHHHHHHHHTTTTTT----TT--HHHHHHHHHHHHHHHTTTTPPPPP--EEEEEETTTEEEEEETT--B--HHHHHHHHHHTT-HHHHHHHHHHHHHHHHHHHHHHHHHHHHHHHGGGT--SPPPSEEEEES-SSTT-SS-HHHHHHHHHHSPTT-EEEE-S-SSHHHHHHHHH--SGGGGTT-S---PPP---TTTTHHHHHHHHHHHHHHHHTTS-EE-TTS-EEPPPP-